Protein AF-0000000071218278 (afdb_homodimer)

Sequence (502 aa):
MFTVFRMLLILIHFSCDLFAGFYNCCMIVHRKCTEIWYRENLRTETEMLMRVANKMKKLPRHLVIIFGAKEDTVFDCIRIIGWCITLGIPYISFFDISGYLVRNENLLKYELAKRRPDLLDRISWSKPNAGFKQNGITDFKLKTRISLLCASDGKKEIVSLTKTLAEAVVTGTIKPEEINIDLLNEKLNSRGIPDPDMGLIYGRLCSTYGVLPWQTRITEFYTLPLHVSLSAKDFTCLLEKYSKSEQRFGKMFTVFRMLLILIHFSCDLFAGFYNCCMIVHRKCTEIWYRENLRTETEMLMRVANKMKKLPRHLVIIFGAKEDTVFDCIRIIGWCITLGIPYISFFDISGYLVRNENLLKYELAKRRPDLLDRISWSKPNAGFKQNGITDFKLKTRISLLCASDGKKEIVSLTKTLAEAVVTGTIKPEEINIDLLNEKLNSRGIPDPDMGLIYGRLCSTYGVLPWQTRITEFYTLPLHVSLSAKDFTCLLEKYSKSEQRFGK

Foldseek 3Di:
DVVVVVVVVVVVVVVVVVVVVVVVVVVVVVVVVVLVVVVVVLVVLLVVLVVLLVVFQDFWQEEEEELEADAPCLVLVLVVLSSCVSSVRQEYEYEYAVCRCVVCVVVSVVVSCVNPVVQVVQEAEDDPPDQPPPPPPPPPRRHRYYYYYYPCLFPVQVVVVVVVVVVCCVVPVDPPVPDDPVVCCCSSCVSVDAATAEYEYEDPDDDPSRPHVSRCPNYHYDYDYNVDRQDSVNVSVVRRVSSPDDRPPPD/DVVVVVVVVVVVVVVVVVVVVVVVVVVVVVVVVVLVVVVVVLVVLLVVLVVLLVVFQDFWQEEEEELEADAPCLVLVLVVLSSCVSSVRQEYEYEYAVCRCVVCVVVSVVVSCVNPVVQVVQEDEDDPPDQPPPVPPPPPRRHRYYYYYYPCLFPVQVVVVVVVVVVCCVVVVDPPVPDDPVVCCCSSCVSVDAATAEYEYEDPDDDPSRPHVSRCPNYHYDYDYNVDRQDSVNVSVVRRVSSPDDRPPDD

Solvent-accessible surface area (backbone atoms only — not comparable to full-atom values): 27217 Å² total; per-residue (Å²): 114,69,65,60,52,50,50,51,49,50,49,50,52,49,50,50,48,47,49,50,47,48,51,50,47,50,50,49,47,49,50,50,47,51,46,47,51,48,45,54,50,45,52,54,47,50,52,51,51,52,56,51,54,72,71,43,81,48,74,56,56,17,39,32,39,34,37,43,79,61,68,90,52,51,67,57,49,46,52,50,51,52,53,33,55,75,71,64,32,41,31,38,35,40,34,23,55,76,32,55,61,59,76,37,43,67,57,38,52,49,51,34,52,70,75,40,55,89,47,58,85,42,53,37,78,52,57,96,81,56,70,72,71,74,63,76,75,71,74,78,73,85,47,28,36,38,34,71,38,32,54,64,58,17,67,49,44,54,35,51,47,40,33,51,52,21,51,30,38,61,73,58,78,40,56,61,86,63,56,36,68,66,50,50,51,51,65,75,36,58,80,72,57,70,58,36,41,32,30,41,26,49,17,79,63,42,48,60,68,37,58,43,38,84,45,39,24,75,18,39,50,44,65,32,61,62,91,48,79,85,42,71,67,56,51,49,52,51,47,46,52,55,28,68,53,77,80,80,68,81,127,114,69,66,60,52,52,50,50,50,51,49,50,53,49,50,52,51,48,49,51,48,47,50,50,46,49,50,50,48,49,50,49,49,51,46,47,52,46,47,53,50,45,52,53,47,50,52,50,50,52,58,51,54,72,69,41,83,47,76,58,56,18,39,34,39,33,38,44,80,60,66,90,51,52,66,57,50,48,52,50,51,53,52,34,56,75,71,63,31,42,30,38,35,40,34,22,56,76,30,57,60,60,74,37,43,66,56,40,53,50,52,35,51,71,74,42,55,88,46,58,86,42,54,38,77,54,57,96,82,57,68,74,70,73,64,76,75,71,76,79,71,85,46,28,36,37,34,71,40,32,53,63,58,16,66,49,44,54,35,51,47,38,34,51,50,24,51,31,37,62,74,59,76,42,56,62,85,63,57,36,68,66,50,50,51,50,65,74,36,57,82,72,58,72,57,37,42,33,32,42,26,50,16,78,64,43,48,60,66,36,58,42,39,85,46,38,24,76,17,38,51,42,65,32,61,62,91,48,79,84,42,72,65,55,51,49,51,52,47,47,54,54,29,69,52,77,78,81,68,81,128

Radius of gyration: 31.97 Å; Cα contacts (8 Å, |Δi|>4): 698; chains: 2; bounding box: 63×161×58 Å

InterPro domains:
  IPR036424 Decaprenyl diphosphate synthase-like superfamily [G3DSA:3.40.1180.10] (131-251)
  IPR036424 Decaprenyl diphosphate synthase-like superfamily [SSF64005] (55-244)
  IPR038887 Dehydrodolichyl diphosphate synthase complex subunit Nus1 [PTHR21528] (4-251)

Organism: Bombus terrestris (NCBI:txid30195)

Nearest PDB structures (foldseek):
  7pb1-assembly1_B-2  TM=9.131E-01  e=2.011E-18  Homo sapiens
  6z1n-assembly1_B-2  TM=8.688E-01  e=7.917E-18  Homo sapiens
  7pb0-assembly1_B-2  TM=8.487E-01  e=1.081E-17  Homo sapiens
  7pax-assembly1_B-2  TM=8.395E-01  e=1.081E-17  Homo sapiens
  7pay-assembly1_B-2  TM=8.460E-01  e=3.998E-17  Homo sapiens

Structure (mmCIF, N/CA/C/O backbone):
data_AF-0000000071218278-model_v1
#
loop_
_entity.id
_entity.type
_entity.pdbx_description
1 polymer 'ditrans,polycis-polyprenyl diphosphate synthase'
#
loop_
_atom_site.group_PDB
_atom_site.id
_atom_site.type_symbol
_atom_site.label_atom_id
_atom_site.label_alt_id
_atom_site.label_comp_id
_atom_site.label_asym_id
_atom_site.label_entity_id
_atom_site.label_seq_id
_atom_site.pdbx_PDB_ins_code
_atom_site.Cartn_x
_atom_site.Cartn_y
_atom_site.Cartn_z
_atom_site.occupancy
_atom_site.B_iso_or_equiv
_atom_site.auth_seq_id
_atom_site.auth_comp_id
_atom_site.auth_asym_id
_atom_site.auth_atom_id
_atom_site.pdbx_PDB_model_num
ATOM 1 N N . MET A 1 1 ? -21.391 -82.688 4.492 1 64.56 1 MET A N 1
ATOM 2 C CA . MET A 1 1 ? -21.281 -81.5 5.332 1 64.56 1 MET A CA 1
ATOM 3 C C . MET A 1 1 ? -20.125 -80.562 4.879 1 64.56 1 MET A C 1
ATOM 5 O O . MET A 1 1 ? -20.25 -79.375 4.832 1 64.56 1 MET A O 1
ATOM 9 N N . PHE A 1 2 ? -19.125 -81.188 4.434 1 75.38 2 PHE A N 1
ATOM 10 C CA . PHE A 1 2 ? -17.938 -80.438 4 1 75.38 2 PHE A CA 1
ATOM 11 C C . PHE A 1 2 ? -18.188 -79.75 2.66 1 75.38 2 PHE A C 1
ATOM 13 O O . PHE A 1 2 ? -17.703 -78.625 2.422 1 75.38 2 PHE A O 1
ATOM 20 N N . THR A 1 3 ? -19.016 -80.25 1.832 1 76.31 3 THR A N 1
ATOM 21 C CA . THR A 1 3 ? -19.297 -79.688 0.511 1 76.31 3 THR A CA 1
ATOM 22 C C . THR A 1 3 ? -20.188 -78.5 0.622 1 76.31 3 THR A C 1
ATOM 24 O O . THR A 1 3 ? -20 -77.5 -0.107 1 76.31 3 THR A O 1
ATOM 27 N N . VAL A 1 4 ? -21.094 -78.438 1.536 1 78.06 4 VAL A N 1
ATOM 28 C CA . VAL A 1 4 ? -21.984 -77.312 1.753 1 78.06 4 VAL A CA 1
ATOM 29 C C . VAL A 1 4 ? -21.203 -76.125 2.332 1 78.06 4 VAL A C 1
ATOM 31 O O . VAL A 1 4 ? -21.406 -75 1.934 1 78.06 4 VAL A O 1
ATOM 34 N N . PHE A 1 5 ? -20.312 -76.438 3.188 1 71.12 5 PHE A N 1
ATOM 35 C CA . PHE A 1 5 ? -19.484 -75.375 3.785 1 71.12 5 PHE A CA 1
ATOM 36 C C . PHE A 1 5 ? -18.578 -74.75 2.74 1 71.12 5 PHE A C 1
ATOM 38 O O . PHE A 1 5 ? -18.359 -73.5 2.744 1 71.12 5 PHE A O 1
ATOM 45 N N . ARG A 1 6 ? -18.078 -75.562 1.886 1 69.56 6 ARG A N 1
ATOM 46 C CA . ARG A 1 6 ? -17.234 -75.062 0.813 1 69.56 6 ARG A CA 1
ATOM 47 C C . ARG A 1 6 ? -18.031 -74.188 -0.145 1 69.56 6 ARG A C 1
ATOM 49 O O . ARG A 1 6 ? -17.531 -73.188 -0.595 1 69.56 6 ARG A O 1
ATOM 56 N N . MET A 1 7 ? -19.219 -74.562 -0.384 1 76.62 7 MET A N 1
ATOM 57 C CA . MET A 1 7 ? -20.078 -73.75 -1.271 1 76.62 7 MET A CA 1
ATOM 58 C C . MET A 1 7 ? -20.453 -72.438 -0.623 1 76.62 7 MET A C 1
ATOM 60 O O . MET A 1 7 ? -20.5 -71.438 -1.294 1 76.62 7 MET A O 1
ATOM 64 N N . LEU A 1 8 ? -20.656 -72.5 0.62 1 77.56 8 LEU A N 1
ATOM 65 C CA . LEU A 1 8 ? -20.984 -71.312 1.354 1 77.56 8 LEU A CA 1
ATOM 66 C C . LEU A 1 8 ? -19.781 -70.312 1.404 1 77.56 8 LEU A C 1
ATOM 68 O O . LEU A 1 8 ? -19.938 -69.125 1.273 1 77.56 8 LEU A O 1
ATOM 72 N N . LEU A 1 9 ? -18.656 -70.875 1.522 1 73.56 9 LEU A N 1
ATOM 73 C CA . LEU A 1 9 ? -17.438 -70.062 1.547 1 73.56 9 LEU A CA 1
ATOM 74 C C . LEU A 1 9 ? -17.172 -69.438 0.188 1 73.56 9 LEU A C 1
ATOM 76 O O . LEU A 1 9 ? -16.766 -68.312 0.113 1 73.56 9 LEU A O 1
ATOM 80 N N . ILE A 1 10 ? -17.438 -70.125 -0.831 1 71.88 10 ILE A N 1
ATOM 81 C CA . ILE A 1 10 ? -17.266 -69.625 -2.184 1 71.88 10 ILE A CA 1
ATOM 82 C C . ILE A 1 10 ? -18.297 -68.5 -2.438 1 71.88 10 ILE A C 1
ATOM 84 O O . ILE A 1 10 ? -17.969 -67.5 -3.027 1 71.88 10 ILE A O 1
ATOM 88 N N . LEU A 1 11 ? -19.469 -68.688 -1.927 1 74.5 11 LEU A N 1
ATOM 89 C CA . LEU A 1 11 ? -20.516 -67.688 -2.098 1 74.5 11 LEU A CA 1
ATOM 90 C C . LEU A 1 11 ? -20.203 -66.438 -1.313 1 74.5 11 LEU A C 1
ATOM 92 O O . LEU A 1 11 ? -20.422 -65.312 -1.802 1 74.5 11 LEU A O 1
ATOM 96 N N . ILE A 1 12 ? -19.656 -66.625 -0.161 1 74.44 12 ILE A N 1
ATOM 97 C CA . ILE A 1 12 ? -19.281 -65.5 0.654 1 74.44 12 ILE A CA 1
ATOM 98 C C . ILE A 1 12 ? -18.141 -64.75 -0.024 1 74.44 12 ILE A C 1
ATOM 100 O O . ILE A 1 12 ? -18.156 -63.5 -0.093 1 74.44 12 ILE A O 1
ATOM 104 N N . HIS A 1 13 ? -17.172 -65.438 -0.527 1 67.5 13 HIS A N 1
ATOM 105 C CA . HIS A 1 13 ? -16.062 -64.812 -1.241 1 67.5 13 HIS A CA 1
ATOM 106 C C . HIS A 1 13 ? -16.547 -64.125 -2.498 1 67.5 13 HIS A C 1
ATOM 108 O O . HIS A 1 13 ? -16.094 -63 -2.816 1 67.5 13 HIS A O 1
ATOM 114 N N . PHE A 1 14 ? -17.469 -64.688 -3.143 1 70 14 PHE A N 1
ATOM 115 C CA . PHE A 1 14 ? -18.047 -64.125 -4.348 1 70 14 PHE A CA 1
ATOM 116 C C . PHE A 1 14 ? -18.844 -62.875 -4.008 1 70 14 PHE A C 1
ATOM 118 O O . PHE A 1 14 ? -18.766 -61.875 -4.719 1 70 14 PHE A O 1
ATOM 125 N N . SER A 1 15 ? -19.641 -62.875 -2.963 1 71.5 15 SER A N 1
ATOM 126 C CA . SER A 1 15 ? -20.391 -61.719 -2.506 1 71.5 15 SER A CA 1
ATOM 127 C C . SER A 1 15 ? -19.469 -60.594 -2.072 1 71.5 15 SER A C 1
ATOM 129 O O . SER A 1 15 ? -19.703 -59.438 -2.373 1 71.5 15 SER A O 1
ATOM 131 N N . CYS A 1 16 ? -18.391 -60.938 -1.429 1 67.25 16 CYS A N 1
ATOM 132 C CA . CYS A 1 16 ? -17.406 -59.969 -1.021 1 67.25 16 CYS A CA 1
ATOM 133 C C . CYS A 1 16 ? -16.734 -59.344 -2.232 1 67.25 16 CYS A C 1
ATOM 135 O O . CYS A 1 16 ? -16.484 -58.125 -2.26 1 67.25 16 CYS A O 1
ATOM 137 N N . ASP A 1 17 ? -16.422 -60.156 -3.215 1 67 17 ASP A N 1
ATOM 138 C CA . ASP A 1 17 ? -15.836 -59.656 -4.453 1 67 17 ASP A CA 1
ATOM 139 C C . ASP A 1 17 ? -16.828 -58.75 -5.203 1 67 17 ASP A C 1
ATOM 141 O O . ASP A 1 17 ? -16.422 -57.75 -5.777 1 67 17 ASP A O 1
ATOM 145 N N . LEU A 1 18 ? -18.047 -59.125 -5.207 1 69.19 18 LEU A N 1
ATOM 146 C CA . LEU A 1 18 ? -19.094 -58.312 -5.84 1 69.19 18 LEU A CA 1
ATOM 147 C C . LEU A 1 18 ? -19.281 -57 -5.109 1 69.19 18 LEU A C 1
ATOM 149 O O . LEU A 1 18 ? -19.438 -55.938 -5.746 1 69.19 18 LEU A O 1
ATOM 153 N N . PHE A 1 19 ? -19.297 -57.094 -3.793 1 64.25 19 PHE A N 1
ATOM 154 C CA . PHE A 1 19 ? -19.406 -55.875 -2.994 1 64.25 19 PHE A CA 1
ATOM 155 C C . PHE A 1 19 ? -18.219 -54.969 -3.23 1 64.25 19 PHE A C 1
ATOM 157 O O . PHE A 1 19 ? -18.359 -53.75 -3.352 1 64.25 19 PHE A O 1
ATOM 164 N N . ALA A 1 20 ? -17.016 -55.531 -3.26 1 64.31 20 ALA A N 1
ATOM 165 C CA . ALA A 1 20 ? -15.82 -54.75 -3.559 1 64.31 20 ALA A CA 1
ATOM 166 C C . ALA A 1 20 ? -15.875 -54.188 -4.969 1 64.31 20 ALA A C 1
ATOM 168 O O . ALA A 1 20 ? -15.492 -53.031 -5.191 1 64.31 20 ALA A O 1
ATOM 169 N N . GLY A 1 21 ? -16.391 -54.969 -5.879 1 63.5 21 GLY A N 1
ATOM 170 C CA . GLY A 1 21 ? -16.594 -54.469 -7.238 1 63.5 21 GLY A CA 1
ATOM 171 C C . GLY A 1 21 ? -17.594 -53.344 -7.332 1 63.5 21 GLY A C 1
ATOM 172 O O . GLY A 1 21 ? -17.359 -52.344 -8.016 1 63.5 21 GLY A O 1
ATOM 173 N N . PHE A 1 22 ? -18.672 -53.531 -6.629 1 66.19 22 PHE A N 1
ATOM 174 C CA . PHE A 1 22 ? -19.703 -52.5 -6.57 1 66.19 22 PHE A CA 1
ATOM 175 C C . PHE A 1 22 ? -19.156 -51.25 -5.91 1 66.19 22 PHE A C 1
ATOM 177 O O . PHE A 1 22 ? -19.391 -50.125 -6.395 1 66.19 22 PHE A O 1
ATOM 184 N N . TYR A 1 23 ? -18.484 -51.406 -4.848 1 62 23 TYR A N 1
ATOM 185 C CA . TYR A 1 23 ? -17.875 -50.281 -4.152 1 62 23 TYR A CA 1
ATOM 186 C C . TYR A 1 23 ? -16.891 -49.562 -5.059 1 62 23 TYR A C 1
ATOM 188 O O . TYR A 1 23 ? -16.891 -48.312 -5.121 1 62 23 TYR A O 1
ATOM 196 N N . ASN A 1 24 ? -16.078 -50.312 -5.727 1 61.12 24 ASN A N 1
ATOM 197 C CA . ASN A 1 24 ? -15.133 -49.75 -6.668 1 61.12 24 ASN A CA 1
ATOM 198 C C . ASN A 1 24 ? -15.844 -49.031 -7.812 1 61.12 24 ASN A C 1
ATOM 200 O O . ASN A 1 24 ? -15.422 -47.969 -8.242 1 61.12 24 ASN A O 1
ATOM 204 N N . CYS A 1 25 ? -16.875 -49.688 -8.273 1 63.34 25 CYS A N 1
ATOM 205 C CA . CYS A 1 25 ? -17.688 -49.062 -9.328 1 63.34 25 CYS A CA 1
ATOM 206 C C . CYS A 1 25 ? -18.328 -47.781 -8.844 1 63.34 25 CYS A C 1
ATOM 208 O O . CYS A 1 25 ? -18.328 -46.781 -9.547 1 63.34 25 CYS A O 1
ATOM 210 N N . CYS A 1 26 ? -18.891 -47.812 -7.66 1 64.38 26 CYS A N 1
ATOM 211 C CA . CYS A 1 26 ? -19.484 -46.625 -7.062 1 64.38 26 CYS A CA 1
ATOM 212 C C . CYS A 1 26 ? -18.438 -45.531 -6.875 1 64.38 26 CYS A C 1
ATOM 214 O O . CYS A 1 26 ? -18.703 -44.344 -7.102 1 64.38 26 CYS A O 1
ATOM 216 N N . MET A 1 27 ? -17.266 -45.906 -6.516 1 62.69 27 MET A N 1
ATOM 217 C CA . MET A 1 27 ? -16.172 -44.938 -6.348 1 62.69 27 MET A CA 1
ATOM 218 C C . MET A 1 27 ? -15.766 -44.344 -7.691 1 62.69 27 MET A C 1
ATOM 220 O O . MET A 1 27 ? -15.492 -43.125 -7.789 1 62.69 27 MET A O 1
ATOM 224 N N . ILE A 1 28 ? -15.734 -45.188 -8.664 1 61.34 28 ILE A N 1
ATOM 225 C CA . ILE A 1 28 ? -15.422 -44.75 -10.016 1 61.34 28 ILE A CA 1
ATOM 226 C C . ILE A 1 28 ? -16.516 -43.812 -10.516 1 61.34 28 ILE A C 1
ATOM 228 O O . ILE A 1 28 ? -16.234 -42.75 -11.086 1 61.34 28 ILE A O 1
ATOM 232 N N . VAL A 1 29 ? -17.75 -44.219 -10.32 1 60.31 29 VAL A N 1
ATOM 233 C CA . VAL A 1 29 ? -18.875 -43.406 -10.727 1 60.31 29 V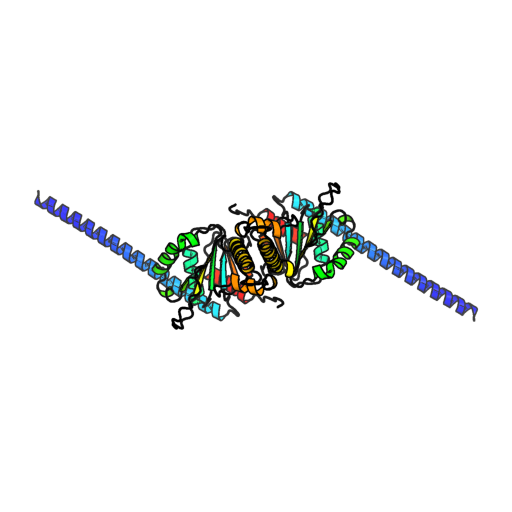AL A CA 1
ATOM 234 C C . VAL A 1 29 ? -18.859 -42.094 -9.961 1 60.31 29 VAL A C 1
ATOM 236 O O . VAL A 1 29 ? -19.062 -41.031 -10.547 1 60.31 29 VAL A O 1
ATOM 239 N N . HIS A 1 30 ? -18.625 -42.156 -8.719 1 59.94 30 HIS A N 1
ATOM 240 C CA . HIS A 1 30 ? -18.516 -40.938 -7.898 1 59.94 30 HIS A CA 1
ATOM 241 C C . HIS A 1 30 ? -17.406 -40.031 -8.406 1 59.94 30 HIS A C 1
ATOM 243 O O . HIS A 1 30 ? -17.594 -38.812 -8.492 1 59.94 30 HIS A O 1
ATOM 249 N N . ARG A 1 31 ? -16.328 -40.625 -8.68 1 55.41 31 ARG A N 1
ATOM 250 C CA . ARG A 1 31 ? -15.219 -39.844 -9.227 1 55.41 31 ARG A CA 1
ATOM 251 C C . ARG A 1 31 ? -15.586 -39.25 -10.578 1 55.41 31 ARG A C 1
ATOM 253 O O . ARG A 1 31 ? -15.305 -38.062 -10.844 1 55.41 31 ARG A O 1
ATOM 260 N N . LYS A 1 32 ? -16.172 -40.031 -11.375 1 58.31 32 LYS A N 1
ATOM 2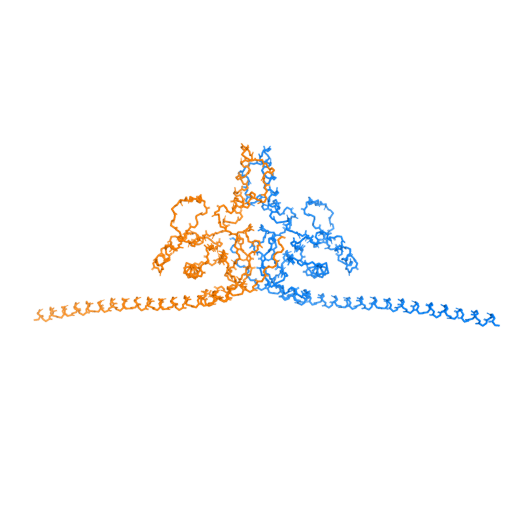61 C CA . LYS A 1 32 ? -16.594 -39.531 -12.688 1 58.31 32 LYS A CA 1
ATOM 262 C C . LYS A 1 32 ? -17.672 -38.469 -12.555 1 58.31 32 LYS A C 1
ATOM 264 O O . LYS A 1 32 ? -17.641 -37.469 -13.281 1 58.31 32 LYS A O 1
ATOM 269 N N . CYS A 1 33 ? -18.625 -38.656 -11.688 1 57.34 33 CYS A N 1
ATOM 270 C CA . CYS A 1 33 ? -19.656 -37.656 -11.438 1 57.34 33 CYS A CA 1
ATOM 271 C C . CYS A 1 33 ? -19.047 -36.344 -10.898 1 57.34 33 CYS A C 1
ATOM 273 O O . CYS A 1 33 ? -19.438 -35.25 -11.32 1 57.34 33 CYS A O 1
ATOM 275 N N . THR A 1 34 ? -18.188 -36.5 -10 1 55.72 34 THR A N 1
ATOM 276 C CA . THR A 1 34 ? -17.516 -35.344 -9.453 1 55.72 34 THR A CA 1
ATOM 277 C C . THR A 1 34 ? -16.719 -34.625 -10.539 1 55.72 34 THR A C 1
ATOM 279 O O . THR A 1 34 ? -16.672 -33.406 -10.586 1 55.72 34 THR A O 1
ATOM 282 N N . GLU A 1 35 ? -16.141 -35.438 -11.297 1 58.84 35 GLU A N 1
ATOM 283 C CA . GLU A 1 35 ? -15.391 -34.875 -12.422 1 58.84 35 GLU A CA 1
ATOM 284 C C . GLU A 1 35 ? -16.312 -34.156 -13.398 1 58.84 35 GLU A C 1
ATOM 286 O O . GLU A 1 35 ? -15.984 -33.062 -13.891 1 58.84 35 GLU A O 1
ATOM 291 N N . ILE A 1 36 ? -17.359 -34.844 -13.727 1 57 36 ILE A N 1
ATOM 292 C CA . ILE A 1 36 ? -18.328 -34.25 -14.641 1 57 36 ILE A CA 1
ATOM 293 C C . ILE A 1 36 ? -18.891 -32.938 -14.031 1 57 36 ILE A C 1
ATOM 295 O O . ILE A 1 36 ? -18.984 -31.922 -14.711 1 57 36 ILE A O 1
ATOM 299 N N . TRP A 1 37 ? -19.266 -33.031 -12.836 1 54.22 37 TRP A N 1
ATOM 300 C CA . TRP A 1 37 ? -19.766 -31.859 -12.133 1 54.22 37 TRP A CA 1
ATOM 301 C C . TRP A 1 37 ? -18.719 -30.75 -12.133 1 54.22 37 TRP A C 1
ATOM 303 O O . TRP A 1 37 ? -19.031 -29.594 -12.398 1 54.22 37 TRP A O 1
ATOM 313 N N . TYR A 1 38 ? -17.609 -31.203 -11.945 1 57.16 38 TYR A N 1
ATOM 314 C CA . TYR A 1 38 ? -16.5 -30.25 -11.938 1 57.16 38 TYR A CA 1
ATOM 315 C C . TYR A 1 38 ? -16.297 -29.625 -13.312 1 57.16 38 TYR A C 1
ATOM 317 O O . TYR A 1 38 ? -16.125 -28.422 -13.438 1 57.16 38 TYR A O 1
ATOM 325 N N . ARG A 1 39 ? -16.375 -30.531 -14.266 1 61.31 39 ARG A N 1
ATOM 326 C CA . ARG A 1 39 ? -16.188 -30.062 -15.633 1 61.31 39 ARG A CA 1
ATOM 327 C C . ARG A 1 39 ? -17.328 -29.141 -16.062 1 61.31 39 ARG A C 1
ATOM 329 O O . ARG A 1 39 ? -17.094 -28.141 -16.734 1 61.31 39 ARG A O 1
ATOM 336 N N . GLU A 1 40 ? -18.516 -29.578 -15.797 1 62.84 40 GLU A N 1
ATOM 337 C CA . GLU A 1 40 ? -19.656 -28.734 -16.141 1 62.84 40 GLU A CA 1
ATOM 338 C C . GLU A 1 40 ? -19.578 -27.375 -15.438 1 62.84 40 GLU A C 1
ATOM 340 O O . GLU A 1 40 ? -19.859 -26.344 -16.047 1 62.84 40 GLU A O 1
ATOM 345 N N . ASN A 1 41 ? -19.141 -27.406 -14.297 1 70.75 41 ASN A N 1
ATOM 346 C CA . ASN A 1 41 ? -19 -26.156 -13.539 1 70.75 41 ASN A CA 1
ATOM 347 C C . ASN A 1 41 ? -17.875 -25.297 -14.109 1 70.75 41 ASN A C 1
ATOM 349 O O . ASN A 1 41 ? -18.016 -24.078 -14.203 1 70.75 41 ASN A O 1
ATOM 353 N N . LEU A 1 42 ? -16.969 -26.047 -14.633 1 74.75 42 LEU A N 1
ATOM 354 C CA . LEU A 1 42 ? -15.867 -25.328 -15.25 1 74.75 42 LEU A CA 1
ATOM 355 C C . LEU A 1 42 ? -16.297 -24.672 -16.562 1 74.75 42 LEU A C 1
ATOM 357 O O . LEU A 1 42 ? -15.906 -23.547 -16.844 1 74.75 42 LEU A O 1
ATOM 361 N N . ARG A 1 43 ? -17.062 -25.5 -17.375 1 77.56 43 ARG A N 1
ATOM 362 C CA . ARG A 1 43 ? -17.547 -24.953 -18.641 1 77.56 43 ARG A CA 1
ATOM 363 C C . ARG A 1 43 ? -18.438 -23.75 -18.391 1 77.56 43 ARG A C 1
ATOM 365 O O . ARG A 1 43 ? -18.297 -22.719 -19.078 1 77.56 43 ARG A O 1
ATOM 372 N N . THR A 1 44 ? -19.219 -23.844 -17.484 1 78.88 44 THR A N 1
ATOM 373 C CA . THR A 1 44 ? -20.125 -22.734 -17.156 1 78.88 44 THR A CA 1
ATOM 374 C C . THR A 1 44 ? -19.328 -21.516 -16.672 1 78.88 44 THR A C 1
ATOM 376 O O . THR A 1 44 ? -19.625 -20.391 -17.047 1 78.88 44 THR A O 1
ATOM 379 N N . GLU A 1 45 ? -18.375 -21.781 -15.922 1 84.69 45 GLU A N 1
ATOM 380 C CA . GLU A 1 45 ? -17.547 -20.688 -15.422 1 84.69 45 GLU A CA 1
ATOM 381 C C . GLU A 1 45 ? -16.797 -20 -16.547 1 84.69 45 GLU A C 1
ATOM 383 O O . GLU A 1 45 ? -16.703 -18.781 -16.594 1 84.69 45 GLU A O 1
ATOM 388 N N . THR A 1 46 ? -16.312 -20.797 -17.438 1 84.75 46 THR A N 1
ATOM 389 C CA . THR A 1 46 ? -15.547 -20.266 -18.562 1 84.75 46 THR A CA 1
ATOM 390 C C . THR A 1 46 ? -16.438 -19.391 -19.438 1 84.75 46 THR A C 1
ATOM 392 O O . THR A 1 46 ? -16.031 -18.312 -19.859 1 84.75 46 THR A O 1
ATOM 395 N N . GLU A 1 47 ? -17.578 -19.891 -19.703 1 84.56 47 GLU A N 1
ATOM 396 C CA . GLU A 1 47 ? -18.516 -19.141 -20.516 1 84.56 47 GLU A CA 1
ATOM 397 C C . GLU A 1 47 ? -18.891 -17.812 -19.844 1 84.56 47 GLU A C 1
ATOM 399 O O . GLU A 1 47 ? -18.969 -16.781 -20.5 1 84.56 47 GLU A O 1
ATOM 404 N N . MET A 1 48 ? -19.125 -17.922 -18.625 1 84.62 48 MET A N 1
ATOM 405 C CA . MET A 1 48 ? -19.453 -16.734 -17.875 1 84.62 48 MET A CA 1
ATOM 406 C C . MET A 1 48 ? -18.312 -15.719 -17.922 1 84.62 48 MET A C 1
ATOM 408 O O . MET A 1 48 ? -18.531 -14.531 -18.172 1 84.62 48 MET A O 1
ATOM 412 N N . LEU A 1 49 ? -17.125 -16.172 -17.703 1 88.62 49 LEU A N 1
ATOM 413 C CA . LEU A 1 49 ? -15.945 -15.312 -17.719 1 88.62 49 LEU A CA 1
ATOM 414 C C . LEU A 1 49 ? -15.766 -14.648 -19.078 1 88.62 49 LEU A C 1
ATOM 416 O O . LEU A 1 49 ? -15.492 -13.445 -19.141 1 88.62 49 LEU A O 1
ATOM 420 N N . MET A 1 50 ? -16 -15.422 -20.094 1 86.44 50 MET A N 1
ATOM 421 C CA . MET A 1 50 ? -15.805 -14.898 -21.438 1 86.44 50 MET A CA 1
ATOM 422 C C . MET A 1 50 ? -16.875 -13.867 -21.781 1 86.44 50 MET A C 1
ATOM 424 O O . MET A 1 50 ? -16.609 -12.867 -22.453 1 86.44 50 MET A O 1
ATOM 428 N N . ARG A 1 51 ? -17.984 -14.055 -21.344 1 85.25 51 ARG A N 1
ATOM 429 C CA . ARG A 1 51 ? -19.078 -13.125 -21.578 1 85.25 51 ARG A CA 1
ATOM 430 C C . ARG A 1 51 ? -18.828 -11.789 -20.891 1 85.25 51 ARG A C 1
ATOM 432 O O . ARG A 1 51 ? -19.062 -10.727 -21.484 1 85.25 51 ARG A O 1
ATOM 439 N N . VAL A 1 52 ? -18.344 -11.906 -19.734 1 82.31 52 VAL A N 1
ATOM 440 C CA . VAL A 1 52 ? -18.125 -10.688 -18.953 1 82.31 52 VAL A CA 1
ATOM 441 C C . VAL A 1 52 ? -16.906 -9.945 -19.484 1 82.31 52 VAL A C 1
ATOM 443 O O . VAL A 1 52 ? -16.891 -8.719 -19.562 1 82.31 52 VAL A O 1
ATOM 446 N N . ALA A 1 53 ? -15.875 -10.695 -19.844 1 83.19 53 ALA A N 1
ATOM 447 C CA . ALA A 1 53 ? -14.641 -10.109 -20.375 1 83.19 53 ALA A CA 1
ATOM 448 C C . ALA A 1 53 ? -14.93 -9.25 -21.609 1 83.19 53 ALA A C 1
ATOM 450 O O . ALA A 1 53 ? -14.32 -8.195 -21.781 1 83.19 53 ALA A O 1
ATOM 451 N N . ASN A 1 54 ? -15.852 -9.648 -22.375 1 84.44 54 ASN A N 1
ATOM 452 C CA . ASN A 1 54 ? -16.188 -8.938 -23.609 1 84.44 54 ASN A CA 1
ATOM 453 C C . ASN A 1 54 ? -16.828 -7.582 -23.312 1 84.44 54 ASN A C 1
ATOM 455 O O . ASN A 1 54 ? -16.781 -6.68 -24.141 1 84.44 54 ASN A O 1
ATOM 459 N N . LYS A 1 55 ? -17.312 -7.43 -22.188 1 83.62 55 LYS A N 1
ATOM 460 C CA . LYS A 1 55 ? -17.984 -6.191 -21.812 1 83.62 55 LYS A CA 1
ATOM 461 C C . LYS A 1 55 ? -17.047 -5.25 -21.062 1 83.62 55 LYS A C 1
ATOM 463 O O . LYS A 1 55 ? -17.391 -4.094 -20.812 1 83.62 55 LYS A O 1
ATOM 468 N N . MET A 1 56 ? -15.953 -5.797 -20.812 1 86.56 56 MET A N 1
ATOM 469 C CA . MET A 1 56 ? -15.039 -5.004 -19.984 1 86.56 56 MET A CA 1
ATOM 470 C C . MET A 1 56 ? -14.141 -4.141 -20.875 1 86.56 56 MET A C 1
ATOM 472 O O . MET A 1 56 ? -13.703 -4.574 -21.938 1 86.56 56 MET A O 1
ATOM 476 N N . LYS A 1 57 ? -13.945 -2.863 -20.422 1 82.62 57 LYS A N 1
ATOM 477 C CA . LYS A 1 57 ? -13.141 -1.908 -21.172 1 82.62 57 LYS A CA 1
ATOM 478 C C . LYS A 1 57 ? -11.648 -2.215 -21.031 1 82.62 57 LYS A C 1
ATOM 480 O O . LYS A 1 57 ? -10.859 -1.936 -21.938 1 82.62 57 LYS A O 1
ATOM 485 N N . LYS A 1 58 ? -11.273 -2.748 -19.891 1 89.12 58 LYS A N 1
ATOM 486 C CA . LYS A 1 58 ? -9.867 -3.057 -19.625 1 89.12 58 LYS A CA 1
ATOM 487 C C . LYS A 1 58 ? -9.734 -4.195 -18.625 1 89.12 58 LYS A C 1
ATOM 489 O O . LYS A 1 58 ? -10.586 -4.363 -17.75 1 89.12 58 LYS A O 1
ATOM 494 N N . LEU A 1 59 ? -8.773 -4.988 -18.828 1 92.94 59 LEU A N 1
ATOM 495 C CA . LEU A 1 59 ? -8.375 -6.035 -17.891 1 92.94 59 LEU A CA 1
ATOM 496 C C . LEU A 1 59 ? -6.992 -5.75 -17.312 1 92.94 59 LEU A C 1
ATOM 498 O O . LEU A 1 59 ? -6.152 -5.145 -17.969 1 92.94 59 LEU A O 1
ATOM 502 N N . PRO A 1 60 ? -6.84 -6.16 -16.094 1 95.25 60 PRO A N 1
ATOM 503 C CA . PRO A 1 60 ? -5.492 -5.965 -15.562 1 95.25 60 PRO A CA 1
ATOM 504 C C . PRO A 1 60 ? -4.449 -6.832 -16.266 1 95.25 60 PRO A C 1
ATOM 506 O O . PRO A 1 60 ? -4.734 -7.977 -16.625 1 95.25 60 PRO A O 1
ATOM 509 N N . ARG A 1 61 ? -3.273 -6.242 -16.406 1 95.12 61 ARG A N 1
ATOM 510 C CA . ARG A 1 61 ? -2.164 -7.023 -16.938 1 95.12 61 ARG A CA 1
ATOM 511 C C . ARG A 1 61 ? -1.52 -7.875 -15.852 1 95.12 61 ARG A C 1
ATOM 513 O O . ARG A 1 61 ? -1.103 -9.008 -16.109 1 95.12 61 ARG A O 1
ATOM 520 N N . HIS A 1 62 ? -1.368 -7.406 -14.711 1 96.69 62 HIS A N 1
ATOM 521 C CA . HIS A 1 62 ? -0.779 -8.07 -13.562 1 96.69 62 HIS A CA 1
ATOM 522 C C . HIS A 1 62 ? -1.711 -8.016 -12.352 1 96.69 62 HIS A C 1
ATOM 524 O O . HIS A 1 62 ? -2.01 -6.934 -11.844 1 96.69 62 HIS A O 1
ATOM 530 N N . LEU A 1 63 ? -2.176 -9.148 -11.961 1 97.69 63 LEU A N 1
ATOM 531 C CA . LEU A 1 63 ? -3.057 -9.312 -10.812 1 97.69 63 LEU A CA 1
ATOM 532 C C . LEU A 1 63 ? -2.293 -9.875 -9.617 1 97.69 63 LEU A C 1
ATOM 534 O O . LEU A 1 63 ? -1.604 -10.891 -9.734 1 97.69 63 LEU A O 1
ATOM 538 N N . VAL A 1 64 ? -2.365 -9.172 -8.477 1 97.25 64 VAL A N 1
ATOM 539 C CA . VAL A 1 64 ? -1.746 -9.695 -7.262 1 97.25 64 VAL A CA 1
ATOM 540 C C . VAL A 1 64 ? -2.826 -10.086 -6.258 1 97.25 64 VAL A C 1
ATOM 542 O O . VAL A 1 64 ? -3.775 -9.336 -6.027 1 97.25 64 VAL A O 1
ATOM 545 N N . ILE A 1 65 ? -2.783 -11.305 -5.785 1 96.75 65 ILE A N 1
ATOM 546 C CA . ILE A 1 65 ? -3.688 -11.82 -4.762 1 96.75 65 ILE A CA 1
ATOM 547 C C . ILE A 1 65 ? -2.988 -11.82 -3.406 1 96.75 65 ILE A C 1
ATOM 549 O O . ILE A 1 65 ? -1.912 -12.406 -3.256 1 96.75 65 ILE A O 1
ATOM 553 N N . ILE A 1 66 ? -3.578 -11.188 -2.455 1 95.31 66 ILE A N 1
ATOM 554 C CA . ILE A 1 66 ? -2.992 -11.062 -1.125 1 95.31 66 ILE A CA 1
ATOM 555 C C . ILE A 1 66 ? -3.824 -11.852 -0.117 1 95.31 66 ILE A C 1
ATOM 557 O O . ILE A 1 66 ? -4.941 -11.453 0.223 1 95.31 66 ILE A O 1
ATOM 561 N N . PHE A 1 67 ? -3.262 -12.883 0.429 1 93 67 PHE A N 1
ATOM 562 C CA . PHE A 1 67 ? -3.996 -13.781 1.315 1 93 67 PHE A CA 1
ATOM 563 C C . PHE A 1 67 ? -3.807 -13.375 2.771 1 93 67 PHE A C 1
ATOM 565 O O . PHE A 1 67 ? -4.504 -13.875 3.656 1 93 67 PHE A O 1
ATOM 572 N N . GLY A 1 68 ? -2.955 -12.406 2.955 1 88.25 68 GLY A N 1
ATOM 573 C CA . GLY A 1 68 ? -2.637 -12.109 4.344 1 88.25 68 GLY A CA 1
ATOM 574 C C . GLY A 1 68 ? -2.045 -13.289 5.09 1 88.25 68 GLY A C 1
ATOM 575 O O . GLY A 1 68 ? -1.055 -13.875 4.648 1 88.25 68 GLY A O 1
ATOM 576 N N . ALA A 1 69 ? -2.699 -13.68 6.227 1 84.19 69 ALA A N 1
ATOM 577 C CA . ALA A 1 69 ? -2.199 -14.789 7.043 1 84.19 69 ALA A CA 1
ATOM 578 C C . ALA A 1 69 ? -2.961 -16.078 6.746 1 84.19 69 ALA A C 1
ATOM 580 O O . ALA A 1 69 ? -2.75 -17.094 7.406 1 84.19 69 ALA A O 1
ATOM 581 N N . LYS A 1 70 ? -3.854 -15.977 5.781 1 85.12 70 LYS A N 1
ATOM 582 C CA . LYS A 1 70 ? -4.645 -17.156 5.449 1 85.12 70 LYS A CA 1
ATOM 583 C C . LYS A 1 70 ? -3.762 -18.266 4.871 1 85.12 70 LYS A C 1
ATOM 585 O O . LYS A 1 70 ? -2.912 -18.016 4.02 1 85.12 70 LYS A O 1
ATOM 590 N N . GLU A 1 71 ? -4.016 -19.453 5.379 1 87.88 71 GLU A N 1
ATOM 591 C CA . GLU A 1 71 ? -3.326 -20.641 4.867 1 87.88 71 GLU A CA 1
ATOM 592 C C . GLU A 1 71 ? -4.289 -21.562 4.133 1 87.88 71 GLU A C 1
ATOM 594 O O . GLU A 1 71 ? -5.473 -21.25 3.994 1 87.88 71 GLU A O 1
ATOM 599 N N . ASP A 1 72 ? -3.783 -22.672 3.512 1 87.88 72 ASP A N 1
ATOM 600 C CA . ASP A 1 72 ? -4.578 -23.641 2.77 1 87.88 72 ASP A CA 1
ATOM 601 C C . ASP A 1 72 ? -5.277 -22.984 1.579 1 87.88 72 ASP A C 1
ATOM 603 O O . ASP A 1 72 ? -6.48 -23.156 1.387 1 87.88 72 ASP A O 1
ATOM 607 N N . THR A 1 73 ? -4.422 -22.188 0.896 1 92.62 73 THR A N 1
ATOM 608 C CA . THR A 1 73 ? -4.977 -21.391 -0.194 1 92.62 73 THR A CA 1
ATOM 609 C C . THR A 1 73 ? -4.68 -22.031 -1.543 1 92.62 73 THR A C 1
ATOM 611 O O . THR A 1 73 ? -4.859 -21.406 -2.592 1 92.62 73 THR A O 1
ATOM 614 N N . VAL A 1 74 ? -4.266 -23.25 -1.556 1 94.56 74 VAL A N 1
ATOM 615 C CA . VAL A 1 74 ? -3.844 -23.938 -2.77 1 94.56 74 VAL A CA 1
ATOM 616 C C . VAL A 1 74 ? -5.008 -24.016 -3.758 1 94.56 74 VAL A C 1
ATOM 618 O O . VAL A 1 74 ? -4.852 -23.672 -4.934 1 94.56 74 VAL A O 1
ATOM 621 N N . PHE A 1 75 ? -6.141 -24.359 -3.32 1 91.12 75 PHE A N 1
ATOM 622 C CA . PHE A 1 75 ? -7.285 -24.531 -4.211 1 91.12 75 PHE A CA 1
ATOM 623 C C . PHE A 1 75 ? -7.797 -23.188 -4.711 1 91.12 75 PHE A C 1
ATOM 625 O O . PHE A 1 75 ? -8.281 -23.078 -5.84 1 91.12 75 PHE A O 1
ATOM 632 N N . ASP A 1 76 ? -7.691 -22.203 -3.871 1 92.06 76 ASP A N 1
ATOM 633 C CA . ASP A 1 76 ? -8.016 -20.859 -4.336 1 92.06 76 ASP A CA 1
ATOM 634 C C . ASP A 1 76 ? -7.086 -20.438 -5.473 1 92.06 76 ASP A C 1
ATOM 636 O O . ASP A 1 76 ? -7.535 -19.875 -6.473 1 92.06 76 ASP A O 1
ATOM 640 N N . CYS A 1 77 ? -5.82 -20.719 -5.277 1 96.5 77 CYS A N 1
ATOM 641 C CA . CYS A 1 77 ? -4.84 -20.391 -6.301 1 96.5 77 CYS A CA 1
ATOM 642 C C . CYS A 1 77 ? -5.176 -21.062 -7.621 1 96.5 77 CYS A C 1
ATOM 644 O O . CYS A 1 77 ? -5.152 -20.438 -8.68 1 96.5 77 CYS A O 1
ATOM 646 N N . ILE A 1 78 ? -5.543 -22.312 -7.562 1 94.94 78 ILE A N 1
ATOM 647 C CA . ILE A 1 78 ? -5.828 -23.094 -8.766 1 94.94 78 ILE A CA 1
ATOM 648 C C . ILE A 1 78 ? -7.023 -22.484 -9.492 1 94.94 78 ILE A C 1
ATOM 650 O O . ILE A 1 78 ? -6.992 -22.312 -10.719 1 94.94 78 ILE A O 1
ATOM 654 N N . ARG A 1 79 ? -8.008 -22.141 -8.789 1 92.62 79 ARG A N 1
ATOM 655 C CA . ARG A 1 79 ? -9.195 -21.547 -9.383 1 92.62 79 ARG A CA 1
ATOM 656 C C . ARG A 1 79 ? -8.852 -20.219 -10.055 1 92.62 79 ARG A C 1
ATOM 658 O O . ARG A 1 79 ? -9.227 -19.984 -11.203 1 92.62 79 ARG A O 1
ATOM 665 N N . ILE A 1 80 ? -8.125 -19.391 -9.367 1 95.5 80 ILE A N 1
ATOM 666 C CA . ILE A 1 80 ? -7.797 -18.062 -9.852 1 95.5 80 ILE A CA 1
ATOM 667 C C . ILE A 1 80 ? -6.902 -18.156 -11.086 1 95.5 80 ILE A C 1
ATOM 669 O O . ILE A 1 80 ? -7.078 -17.422 -12.055 1 95.5 80 ILE A O 1
ATOM 673 N N . ILE A 1 81 ? -5.969 -19.094 -11.039 1 97 81 ILE A N 1
ATOM 674 C CA . ILE A 1 81 ? -5.102 -19.328 -12.188 1 97 81 ILE A CA 1
ATOM 675 C C . ILE A 1 81 ? -5.949 -19.672 -13.414 1 97 81 ILE A C 1
ATOM 677 O O . ILE A 1 81 ? -5.758 -19.109 -14.492 1 97 81 ILE A O 1
ATOM 681 N N . GLY A 1 82 ? -6.855 -20.562 -13.242 1 95.06 82 GLY A N 1
ATOM 682 C CA . GLY A 1 82 ? -7.742 -20.938 -14.328 1 95.06 82 GLY A CA 1
ATOM 683 C C . GLY A 1 82 ? -8.516 -19.75 -14.898 1 95.06 82 GLY A C 1
ATOM 684 O O . GLY A 1 82 ? -8.609 -19.594 -16.109 1 95.06 82 GLY A O 1
ATOM 685 N N . TRP A 1 83 ? -9.078 -18.953 -14.023 1 94.69 83 TRP A N 1
ATOM 686 C CA . TRP A 1 83 ? -9.844 -17.797 -14.445 1 94.69 83 TRP A CA 1
ATOM 687 C C . TRP A 1 83 ? -8.969 -16.812 -15.219 1 94.69 83 TRP A C 1
ATOM 689 O O . TRP A 1 83 ? -9.367 -16.312 -16.281 1 94.69 83 TRP A O 1
ATOM 699 N N . CYS A 1 84 ? -7.793 -16.516 -14.703 1 96.19 84 CYS A N 1
ATOM 700 C CA . CYS A 1 84 ? -6.895 -15.555 -15.32 1 96.19 84 CYS A CA 1
ATOM 701 C C . CYS A 1 84 ? -6.441 -16.031 -16.703 1 96.19 84 CYS A C 1
ATOM 703 O O . CYS A 1 84 ? -6.402 -15.242 -17.641 1 96.19 84 CYS A O 1
ATOM 705 N N . ILE A 1 85 ? -6.109 -17.266 -16.828 1 94.56 85 ILE A N 1
ATOM 706 C CA . ILE A 1 85 ? -5.68 -17.812 -18.109 1 94.56 85 ILE A CA 1
ATOM 707 C C . ILE A 1 85 ? -6.828 -17.734 -19.125 1 94.56 85 ILE A C 1
ATOM 709 O O . ILE A 1 85 ? -6.625 -17.344 -20.266 1 94.56 85 ILE A O 1
ATOM 713 N N . THR A 1 86 ? -7.992 -18.125 -18.672 1 92.38 86 THR A N 1
ATOM 714 C CA . THR A 1 86 ? -9.172 -18.047 -19.516 1 92.38 86 THR A CA 1
ATOM 715 C C . THR A 1 86 ? -9.391 -16.625 -20.031 1 92.38 86 THR A C 1
ATOM 717 O O . THR A 1 86 ? -9.766 -16.422 -21.188 1 92.38 86 THR A O 1
ATOM 720 N N . LEU A 1 87 ? -9.117 -15.648 -19.219 1 93.62 87 LEU A N 1
ATOM 721 C CA . LEU A 1 87 ? -9.375 -14.25 -19.547 1 93.62 87 LEU A CA 1
ATOM 722 C C . LEU A 1 87 ? -8.18 -13.625 -20.25 1 93.62 87 LEU A C 1
ATOM 724 O O . LEU A 1 87 ? -8.25 -12.492 -20.719 1 93.62 87 LEU A O 1
ATOM 728 N N . GLY A 1 88 ? -7.055 -14.289 -20.234 1 92.75 88 GLY A N 1
ATOM 729 C CA . GLY A 1 88 ? -5.863 -13.789 -20.906 1 92.75 88 GLY A CA 1
ATOM 730 C C . GLY A 1 88 ? -5.059 -12.82 -20.047 1 92.75 88 GLY A C 1
ATOM 731 O O . GLY A 1 88 ? -4.406 -11.922 -20.578 1 92.75 88 GLY A O 1
ATOM 732 N N . ILE A 1 89 ? -5.156 -12.875 -18.75 1 95.12 89 ILE A N 1
ATOM 733 C CA . ILE A 1 89 ? -4.328 -12.07 -17.859 1 95.12 89 ILE A CA 1
ATOM 734 C C . ILE A 1 89 ? -2.924 -12.672 -17.781 1 95.12 89 ILE A C 1
ATOM 736 O O . ILE A 1 89 ? -2.742 -13.789 -17.297 1 95.12 89 ILE A O 1
ATOM 740 N N . PRO A 1 90 ? -1.929 -11.945 -18.156 1 94.81 90 PRO A N 1
ATOM 741 C CA . PRO A 1 90 ? -0.623 -12.562 -18.406 1 94.81 90 PRO A CA 1
ATOM 742 C C . PRO A 1 90 ? 0.191 -12.758 -17.125 1 94.81 90 PRO A C 1
ATOM 744 O O . PRO A 1 90 ? 1.069 -13.617 -17.078 1 94.81 90 PRO A O 1
ATOM 747 N N . TYR A 1 91 ? -0.024 -11.977 -16.047 1 95.56 91 TYR A N 1
ATOM 748 C CA . TYR A 1 91 ? 0.804 -12.047 -14.852 1 95.56 91 TYR A CA 1
ATOM 749 C C . TYR A 1 91 ? -0.057 -12.203 -13.602 1 95.56 91 TYR A C 1
ATOM 751 O O . TYR A 1 91 ? -1.008 -11.445 -13.398 1 95.56 91 TYR A O 1
ATOM 759 N N . ILE A 1 92 ? 0.302 -13.141 -12.82 1 97.38 92 ILE A N 1
ATOM 760 C CA . ILE A 1 92 ? -0.367 -13.359 -11.539 1 97.38 92 ILE A CA 1
ATOM 761 C C . ILE A 1 92 ? 0.672 -13.508 -10.43 1 97.38 92 ILE A C 1
ATOM 763 O O . ILE A 1 92 ? 1.642 -14.258 -10.578 1 97.38 92 ILE A O 1
ATOM 767 N N . SER A 1 93 ? 0.493 -12.781 -9.367 1 96.31 93 SER A N 1
ATOM 768 C CA . SER A 1 93 ? 1.315 -12.938 -8.172 1 96.31 93 SER A CA 1
ATOM 769 C C . SER A 1 93 ? 0.462 -13.281 -6.957 1 96.31 93 SER A C 1
ATOM 771 O O . SER A 1 93 ? -0.537 -12.609 -6.684 1 96.31 93 SER A O 1
ATOM 773 N N . PHE A 1 94 ? 0.826 -14.375 -6.309 1 96.88 94 PHE A N 1
ATOM 774 C CA . PHE A 1 94 ? 0.206 -14.727 -5.039 1 96.88 94 PHE A CA 1
ATOM 775 C C . PHE A 1 94 ? 1.112 -14.359 -3.869 1 96.88 94 PHE A C 1
ATOM 777 O O . PHE A 1 94 ? 2.303 -14.688 -3.875 1 96.88 94 PHE A O 1
ATOM 784 N N . PHE A 1 95 ? 0.453 -13.719 -2.916 1 95.94 95 PHE A N 1
ATOM 785 C CA . PHE A 1 95 ? 1.226 -13.25 -1.772 1 95.94 95 PHE A CA 1
ATOM 786 C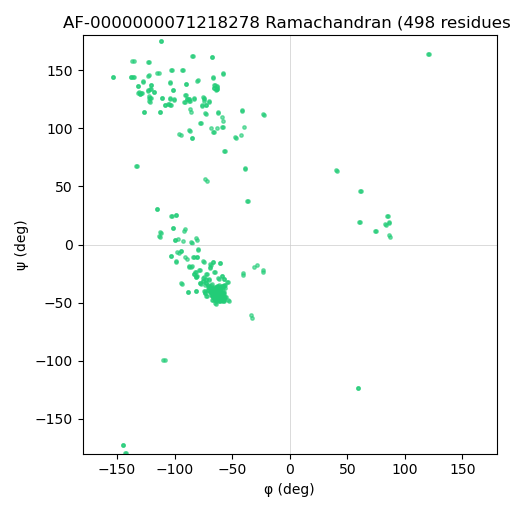 C . PHE A 1 95 ? 0.572 -13.672 -0.464 1 95.94 95 PHE A C 1
ATOM 788 O O . PHE A 1 95 ? -0.626 -13.461 -0.264 1 95.94 95 PHE A O 1
ATOM 795 N N . ASP A 1 96 ? 1.366 -14.281 0.423 1 93.69 96 ASP A N 1
ATOM 796 C CA . ASP A 1 96 ? 0.942 -14.523 1.798 1 93.69 96 ASP A CA 1
ATOM 797 C C . ASP A 1 96 ? 2.068 -14.219 2.783 1 93.69 96 ASP A C 1
ATOM 799 O O . ASP A 1 96 ? 3.242 -14.445 2.484 1 93.69 96 ASP A O 1
ATOM 803 N N . ILE A 1 97 ? 1.682 -13.703 3.895 1 90.88 97 ILE A N 1
ATOM 804 C CA . ILE A 1 97 ? 2.66 -13.203 4.855 1 90.88 97 ILE A CA 1
ATOM 805 C C . ILE A 1 97 ? 3.365 -14.383 5.527 1 90.88 97 ILE A C 1
ATOM 807 O O . ILE A 1 97 ? 4.539 -14.281 5.895 1 90.88 97 ILE A O 1
ATOM 811 N N . SER A 1 98 ? 2.715 -15.492 5.676 1 90.12 98 SER A N 1
ATOM 812 C CA . SER A 1 98 ? 3.232 -16.641 6.406 1 90.12 98 SER A CA 1
ATOM 813 C C . SER A 1 98 ? 4.238 -17.422 5.566 1 90.12 98 SER A C 1
ATOM 815 O O . SER A 1 98 ? 5.023 -18.219 6.102 1 90.12 98 SER A O 1
ATOM 817 N N . GLY A 1 99 ? 4.176 -17.281 4.27 1 93.38 99 GLY A N 1
ATOM 818 C CA . GLY A 1 99 ? 5.023 -18.047 3.375 1 93.38 99 GLY A CA 1
ATOM 819 C C . GLY A 1 99 ? 4.469 -19.438 3.074 1 93.38 99 GLY A C 1
ATOM 820 O O . GLY A 1 99 ? 5.191 -20.297 2.584 1 93.38 99 GLY A O 1
ATOM 821 N N . TYR A 1 100 ? 3.266 -19.625 3.332 1 94.88 100 TYR A N 1
ATOM 822 C CA . TYR A 1 100 ? 2.609 -20.922 3.145 1 94.88 100 TYR A CA 1
ATOM 823 C C . TYR A 1 100 ? 2.736 -21.391 1.701 1 94.88 100 TYR A C 1
ATOM 825 O O . TYR A 1 100 ? 3.121 -22.531 1.446 1 94.88 100 TYR A O 1
ATOM 833 N N . LEU A 1 101 ? 2.455 -20.547 0.764 1 95.62 101 LEU A N 1
ATOM 834 C CA . LEU A 1 101 ? 2.428 -20.938 -0.642 1 95.62 101 LEU A CA 1
ATOM 835 C C . LEU A 1 101 ? 3.832 -21.25 -1.141 1 95.62 101 LEU A C 1
ATOM 837 O O . LEU A 1 101 ? 4.02 -22.203 -1.91 1 95.62 101 LEU A O 1
ATOM 841 N N . VAL A 1 102 ? 4.781 -20.438 -0.713 1 94 102 VAL A N 1
ATOM 842 C CA . VAL A 1 102 ? 6.16 -20.688 -1.109 1 94 102 VAL A CA 1
ATOM 843 C C . VAL A 1 102 ? 6.613 -22.047 -0.569 1 94 102 VAL A C 1
ATOM 845 O O . VAL A 1 102 ? 7.246 -22.828 -1.283 1 94 102 VAL A O 1
ATOM 848 N N . ARG A 1 103 ? 6.227 -22.344 0.581 1 94.75 103 ARG A N 1
ATOM 849 C CA . ARG A 1 103 ? 6.605 -23.609 1.21 1 94.75 103 ARG A CA 1
ATOM 850 C C . ARG A 1 103 ? 5.871 -24.781 0.569 1 94.75 103 ARG A C 1
ATOM 852 O O . ARG A 1 103 ? 6.352 -25.922 0.613 1 94.75 103 ARG A O 1
ATOM 859 N N . ASN A 1 104 ?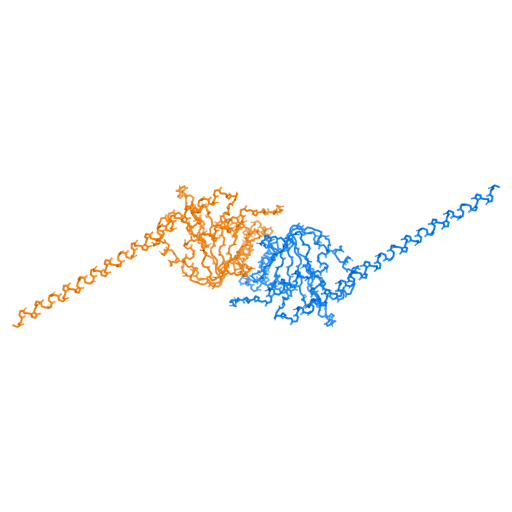 4.738 -24.516 0.001 1 96.12 104 ASN A N 1
ATOM 860 C CA . ASN A 1 104 ? 3.914 -25.578 -0.58 1 96.12 104 ASN A CA 1
ATOM 861 C C . ASN A 1 104 ? 3.787 -25.422 -2.092 1 96.12 104 ASN A C 1
ATOM 863 O O . ASN A 1 104 ? 2.738 -25.719 -2.666 1 96.12 104 ASN A O 1
ATOM 867 N N . GLU A 1 105 ? 4.801 -24.875 -2.65 1 96.12 105 GLU A N 1
ATOM 868 C CA . GLU A 1 105 ? 4.812 -24.672 -4.098 1 96.12 105 GLU A CA 1
ATOM 869 C C . GLU A 1 105 ? 4.613 -25.984 -4.84 1 96.12 105 GLU A C 1
ATOM 871 O O . GLU A 1 105 ? 3.852 -26.047 -5.809 1 96.12 105 GLU A O 1
ATOM 876 N N . ASN A 1 106 ? 5.25 -27.062 -4.41 1 95.94 106 ASN A N 1
ATOM 877 C CA . ASN A 1 106 ? 5.141 -28.375 -5.062 1 95.94 106 ASN A CA 1
ATOM 878 C C . ASN A 1 106 ? 3.729 -28.938 -4.945 1 95.94 106 ASN A C 1
ATOM 880 O O . ASN A 1 106 ? 3.223 -29.547 -5.887 1 95.94 106 ASN A O 1
ATOM 884 N N . LEU A 1 107 ? 3.215 -28.734 -3.816 1 96.12 107 LEU A N 1
ATOM 885 C CA . LEU A 1 107 ? 1.838 -29.172 -3.637 1 96.12 107 LEU A CA 1
ATOM 886 C C . LEU A 1 107 ? 0.902 -28.453 -4.598 1 96.12 107 LEU A C 1
ATOM 888 O O . LEU A 1 107 ? 0.032 -29.078 -5.211 1 96.12 107 LEU A O 1
ATOM 892 N N . LEU A 1 108 ? 1.093 -27.172 -4.699 1 96.56 108 LEU A N 1
ATOM 893 C CA . LEU A 1 108 ? 0.283 -26.375 -5.613 1 96.56 108 LEU A CA 1
ATOM 894 C C . LEU A 1 108 ? 0.431 -26.859 -7.047 1 96.56 108 LEU A C 1
ATOM 896 O O . LEU A 1 108 ? -0.565 -27.078 -7.742 1 96.56 108 LEU A O 1
ATOM 900 N N . LYS A 1 109 ? 1.649 -27.078 -7.477 1 95.69 109 LYS A N 1
ATOM 901 C CA . LYS A 1 109 ? 1.91 -27.531 -8.836 1 95.69 109 LYS A CA 1
ATOM 902 C C . LYS A 1 109 ? 1.324 -28.922 -9.07 1 95.69 109 LYS A C 1
ATOM 904 O O . LYS A 1 109 ? 0.767 -29.203 -10.133 1 95.69 109 LYS A O 1
ATOM 909 N N . TYR A 1 110 ? 1.442 -29.734 -8.062 1 96.38 110 TYR A N 1
ATOM 910 C CA . TYR A 1 110 ? 0.907 -31.094 -8.141 1 96.38 110 TYR A CA 1
ATOM 911 C C . TYR A 1 110 ? -0.611 -31.062 -8.281 1 96.38 110 TYR A C 1
ATOM 913 O O . TYR A 1 110 ? -1.166 -31.719 -9.172 1 96.38 110 TYR A O 1
ATOM 921 N N . GLU A 1 111 ? -1.236 -30.359 -7.438 1 95.5 111 GLU A N 1
ATOM 922 C CA . GLU A 1 111 ? -2.693 -30.281 -7.469 1 95.5 111 GLU A CA 1
ATOM 923 C C . GLU A 1 111 ? -3.188 -29.625 -8.758 1 95.5 111 GLU A C 1
ATOM 925 O O . GLU A 1 111 ? -4.238 -29.984 -9.289 1 95.5 111 GLU A O 1
ATOM 930 N N . LEU A 1 112 ? -2.434 -28.641 -9.164 1 95.62 112 LEU A N 1
ATOM 931 C CA . LEU A 1 112 ? -2.773 -27.984 -10.422 1 95.62 112 LEU A CA 1
ATOM 932 C C . LEU A 1 112 ? -2.709 -28.984 -11.578 1 95.62 112 LEU A C 1
ATOM 934 O O . LEU A 1 112 ? -3.617 -29.031 -12.414 1 95.62 112 LEU A O 1
ATOM 938 N N . ALA A 1 113 ? -1.676 -29.766 -11.633 1 94.62 113 ALA A N 1
ATOM 939 C CA . ALA A 1 113 ? -1.508 -30.766 -12.688 1 94.62 113 ALA A CA 1
ATOM 940 C C . ALA A 1 113 ? -2.617 -31.812 -12.633 1 94.62 113 ALA A C 1
ATOM 942 O O . ALA A 1 113 ? -3.086 -32.281 -13.672 1 94.62 113 ALA A O 1
ATOM 943 N N . LYS A 1 114 ? -3.004 -32.125 -11.492 1 93.81 114 LYS A N 1
ATOM 944 C CA . LYS A 1 114 ? -4.023 -33.156 -11.281 1 93.81 114 LYS A CA 1
ATOM 945 C C . LYS A 1 114 ? -5.406 -32.625 -11.68 1 93.81 114 LYS A C 1
ATOM 947 O O . LYS A 1 114 ? -6.164 -33.344 -12.359 1 93.81 114 LYS A O 1
ATOM 952 N N . ARG A 1 115 ? -5.707 -31.438 -11.344 1 90.38 115 ARG A N 1
ATOM 953 C CA . ARG A 1 115 ? -7.066 -30.922 -11.477 1 90.38 115 ARG A CA 1
ATOM 954 C C . ARG A 1 115 ? -7.246 -30.188 -12.797 1 90.38 115 ARG A C 1
ATOM 956 O O . ARG A 1 115 ? -8.352 -30.172 -13.352 1 90.38 115 ARG A O 1
ATOM 963 N N . ARG A 1 116 ? -6.176 -29.562 -13.211 1 92.5 116 ARG A N 1
ATOM 964 C CA . ARG A 1 116 ? -6.25 -28.766 -14.43 1 92.5 116 ARG A CA 1
ATOM 965 C C . ARG A 1 116 ? -5.062 -29.047 -15.344 1 92.5 116 ARG A C 1
ATOM 967 O O . ARG A 1 116 ? -4.297 -28.141 -15.672 1 92.5 116 ARG A O 1
ATOM 974 N N . PRO A 1 117 ? -5.004 -30.203 -15.867 1 91.81 117 PRO A N 1
ATOM 975 C CA . PRO A 1 117 ? -3.9 -30.531 -16.766 1 91.81 117 PRO A CA 1
ATOM 976 C C . PRO A 1 117 ? -3.92 -29.703 -18.047 1 91.81 117 PRO A C 1
ATOM 978 O O . PRO A 1 117 ? -2.873 -29.5 -18.672 1 91.81 117 PRO A O 1
ATOM 981 N N . ASP A 1 118 ? -5.055 -29.219 -18.406 1 90.31 118 ASP A N 1
ATOM 982 C CA . ASP A 1 118 ? -5.238 -28.438 -19.625 1 90.31 118 ASP A CA 1
ATOM 983 C C . ASP A 1 118 ? -4.504 -27.094 -19.531 1 90.31 118 ASP A C 1
ATOM 985 O O . ASP A 1 118 ? -4.234 -26.453 -20.547 1 90.31 118 ASP A O 1
ATOM 989 N N . LEU A 1 119 ? -4.094 -26.703 -18.312 1 92.62 119 LEU A N 1
ATOM 990 C CA . LEU A 1 119 ? -3.514 -25.375 -18.109 1 92.62 119 LEU A CA 1
ATOM 991 C C . LEU A 1 119 ? -1.99 -25.453 -18.094 1 92.62 119 LEU A C 1
ATOM 993 O O . LEU A 1 119 ? -1.313 -24.422 -18.203 1 92.62 119 LEU A O 1
ATOM 997 N N . LEU A 1 120 ? -1.423 -26.516 -17.969 1 92.06 120 LEU A N 1
ATOM 998 C CA . LEU A 1 120 ? -0.006 -26.672 -17.672 1 92.06 120 LEU A CA 1
ATOM 999 C C . LEU A 1 120 ? 0.862 -26.078 -18.766 1 92.06 120 LEU A C 1
ATOM 1001 O O . LEU A 1 120 ? 1.898 -25.469 -18.484 1 92.06 120 LEU A O 1
ATOM 1005 N N . ASP A 1 121 ? 0.398 -26.188 -19.969 1 91 121 ASP A N 1
ATOM 1006 C CA . ASP A 1 121 ? 1.182 -25.688 -21.094 1 91 121 ASP A CA 1
ATOM 1007 C C . ASP A 1 121 ? 1.049 -24.172 -21.234 1 91 121 ASP A C 1
ATOM 1009 O O . ASP A 1 121 ? 1.747 -23.547 -22.031 1 91 121 ASP A O 1
ATOM 1013 N N . ARG A 1 122 ? 0.247 -23.625 -20.453 1 94.19 122 ARG A N 1
ATOM 1014 C CA . ARG A 1 122 ? -0.027 -22.203 -20.562 1 94.19 122 ARG A CA 1
ATOM 1015 C C . ARG A 1 122 ? 0.524 -21.438 -19.375 1 94.19 122 ARG A C 1
ATOM 1017 O O . ARG A 1 122 ? 0.244 -20.25 -19.203 1 94.19 122 ARG A O 1
ATOM 1024 N N . ILE A 1 123 ? 1.325 -22.078 -18.531 1 94.44 123 ILE A N 1
ATOM 1025 C CA . ILE A 1 123 ? 1.798 -21.453 -17.297 1 94.44 123 ILE A CA 1
ATOM 1026 C C . ILE A 1 123 ? 3.324 -21.406 -17.297 1 94.44 123 ILE A C 1
ATOM 1028 O O . ILE A 1 123 ? 3.984 -22.344 -17.75 1 94.44 123 ILE A O 1
ATOM 1032 N N . SER A 1 124 ? 3.871 -20.328 -16.891 1 91.94 124 SER A N 1
ATOM 1033 C CA . SER A 1 124 ? 5.281 -20.172 -16.547 1 91.94 124 SER A CA 1
ATOM 1034 C C . SER A 1 124 ? 5.465 -19.719 -15.109 1 91.94 124 SER A C 1
ATOM 1036 O O . SER A 1 124 ? 4.859 -18.734 -14.68 1 91.94 124 SER A O 1
ATOM 1038 N N . TRP A 1 125 ? 6.188 -20.484 -14.359 1 89.94 125 TRP A N 1
ATOM 1039 C CA . TRP A 1 125 ? 6.426 -20.156 -12.961 1 89.94 125 TRP A CA 1
ATOM 1040 C C . TRP A 1 125 ? 7.645 -19.25 -12.812 1 89.94 125 TRP A C 1
ATOM 1042 O O . TRP A 1 125 ? 8.68 -19.484 -13.438 1 89.94 125 TRP A O 1
ATOM 1052 N N . SER A 1 126 ? 7.383 -18.141 -12.148 1 78.25 126 SER A N 1
ATOM 1053 C CA . SER A 1 126 ? 8.477 -17.203 -11.938 1 78.25 126 SER A CA 1
ATOM 1054 C C . SER A 1 126 ? 9.273 -17.547 -10.688 1 78.25 126 SER A C 1
ATOM 1056 O O . SER A 1 126 ? 8.688 -17.891 -9.656 1 78.25 126 SER A O 1
ATOM 1058 N N . LYS A 1 127 ? 10.555 -17.891 -10.836 1 61.38 127 LYS A N 1
ATOM 1059 C CA . LYS A 1 127 ? 11.406 -18.078 -9.664 1 61.38 127 LYS A CA 1
ATOM 1060 C C . LYS A 1 127 ? 12.039 -16.75 -9.234 1 61.38 127 LYS A C 1
ATOM 1062 O O . LYS A 1 127 ? 12.383 -15.922 -10.078 1 61.38 127 LYS A O 1
ATOM 1067 N N . PRO A 1 128 ? 11.828 -16.328 -7.945 1 53 128 PRO A N 1
ATOM 1068 C CA . PRO A 1 128 ? 12.422 -15.055 -7.504 1 53 128 PRO A CA 1
ATOM 1069 C C . PRO A 1 128 ? 13.766 -14.773 -8.164 1 53 128 PRO A C 1
ATOM 1071 O O . PRO A 1 128 ? 14.031 -13.633 -8.57 1 53 128 PRO A O 1
ATOM 1074 N N . ASN A 1 129 ? 14.82 -15.594 -8.008 1 44.22 129 ASN A N 1
ATOM 1075 C CA . ASN A 1 129 ? 16.219 -15.383 -8.359 1 44.22 129 ASN A CA 1
ATOM 1076 C C . ASN A 1 129 ? 16.562 -16 -9.711 1 44.22 129 ASN A C 1
ATOM 1078 O O . ASN A 1 129 ? 17.734 -16.156 -10.047 1 44.22 129 ASN A O 1
ATOM 1082 N N . ALA A 1 130 ? 15.719 -16.5 -10.398 1 43 130 ALA A N 1
ATOM 1083 C CA . ALA A 1 130 ? 16.234 -17.188 -11.57 1 43 130 ALA A CA 1
ATOM 1084 C C . ALA A 1 130 ? 16.391 -16.234 -12.75 1 43 130 ALA A C 1
ATOM 1086 O O . ALA A 1 130 ? 15.5 -15.422 -13.023 1 43 130 ALA A O 1
ATOM 1087 N N . GLY A 1 131 ? 17.578 -15.727 -13.016 1 40.88 131 GLY A N 1
ATOM 1088 C CA . GLY A 1 131 ? 17.922 -15.07 -14.266 1 40.88 131 GLY A CA 1
ATOM 1089 C C . GLY A 1 131 ? 17.031 -15.492 -15.422 1 40.88 131 GLY A C 1
ATOM 1090 O O . GLY A 1 131 ? 16.484 -16.594 -15.422 1 40.88 131 GLY A O 1
ATOM 1091 N N . PHE A 1 132 ? 16.312 -14.508 -15.781 1 41.66 132 PHE A N 1
ATOM 1092 C CA . PHE A 1 132 ? 15.484 -14.734 -16.953 1 41.66 132 PHE A CA 1
ATOM 1093 C C . PHE A 1 132 ? 16.234 -15.562 -18 1 41.66 132 PHE A C 1
ATOM 1095 O O . PHE A 1 132 ? 17.25 -15.117 -18.531 1 41.66 132 PHE A O 1
ATOM 1102 N N . LYS A 1 133 ? 16.578 -16.766 -17.781 1 38.5 133 LYS A N 1
ATOM 1103 C CA . LYS A 1 133 ? 17.031 -17.391 -19.031 1 38.5 133 LYS A CA 1
ATOM 1104 C C . LYS A 1 133 ? 15.945 -17.297 -20.109 1 38.5 133 LYS A C 1
ATOM 1106 O O . LYS A 1 133 ? 14.828 -17.781 -19.906 1 38.5 133 LYS A O 1
ATOM 1111 N N . GLN A 1 134 ? 15.922 -16.031 -20.734 1 39.28 134 GLN A N 1
ATOM 1112 C CA . GLN A 1 134 ? 15.227 -16.031 -22.016 1 39.28 134 GLN A CA 1
ATOM 1113 C C . GLN A 1 134 ? 15.469 -17.344 -22.766 1 39.28 134 GLN A C 1
ATOM 1115 O O . GLN A 1 134 ? 16.484 -17.484 -23.453 1 39.28 134 GLN A O 1
ATOM 1120 N N . ASN A 1 135 ? 15.539 -18.438 -22.172 1 35.16 135 ASN A N 1
ATOM 1121 C CA . ASN A 1 135 ? 15.695 -19.453 -23.219 1 35.16 135 ASN A CA 1
ATOM 1122 C C . ASN A 1 135 ? 14.797 -19.156 -24.406 1 35.16 135 ASN A C 1
ATOM 1124 O O . ASN A 1 135 ? 13.695 -18.641 -24.25 1 35.16 135 ASN A O 1
ATOM 1128 N N . GLY A 1 136 ? 15.422 -18.859 -25.578 1 35.38 136 GLY A N 1
ATOM 1129 C CA . GLY A 1 136 ? 15.047 -18.75 -26.984 1 35.38 136 GLY A CA 1
ATOM 1130 C C . GLY A 1 136 ? 13.812 -19.547 -27.344 1 35.38 136 GLY A C 1
ATOM 1131 O O . GLY A 1 136 ? 13.578 -19.844 -28.516 1 35.38 136 GLY A O 1
ATOM 1132 N N . ILE A 1 137 ? 13.516 -20.562 -26.5 1 36.97 137 ILE A N 1
ATOM 1133 C CA . ILE A 1 137 ? 12.547 -21.375 -27.234 1 36.97 137 ILE A CA 1
ATOM 1134 C C . ILE A 1 137 ? 11.336 -20.531 -27.594 1 36.97 137 ILE A C 1
ATOM 1136 O O . ILE A 1 137 ? 10.781 -19.828 -26.75 1 36.97 137 ILE A O 1
ATOM 1140 N N . THR A 1 138 ? 11.141 -20.188 -28.906 1 37.62 138 THR A N 1
ATOM 1141 C CA . THR A 1 138 ? 10.18 -19.672 -29.875 1 37.62 138 THR A CA 1
ATOM 1142 C C . THR A 1 138 ? 8.758 -20.094 -29.5 1 37.62 138 THR A C 1
ATOM 1144 O O . THR A 1 138 ? 7.84 -19.984 -30.312 1 37.62 138 THR A O 1
ATOM 1147 N N . ASP A 1 139 ? 8.531 -21.094 -28.688 1 42.47 139 ASP A N 1
ATOM 1148 C CA . ASP A 1 139 ? 7.113 -21.438 -28.75 1 42.47 139 ASP A CA 1
ATOM 1149 C C . ASP A 1 139 ? 6.246 -20.234 -28.375 1 42.47 139 ASP A C 1
ATOM 1151 O O . ASP A 1 139 ? 6.418 -19.656 -27.312 1 42.47 139 ASP A O 1
ATOM 1155 N N . PHE A 1 140 ? 5.633 -19.469 -29.281 1 44.69 140 PHE A N 1
ATOM 1156 C CA . PHE A 1 140 ? 4.785 -18.297 -29.484 1 44.69 140 PHE A CA 1
ATOM 1157 C C . PHE A 1 140 ? 3.682 -18.234 -28.438 1 44.69 140 PHE A C 1
ATOM 1159 O O . PHE A 1 140 ? 2.82 -17.359 -28.484 1 44.69 140 PHE A O 1
ATOM 1166 N N . LYS A 1 141 ? 3.236 -19.391 -27.828 1 56.44 141 LYS A N 1
ATOM 1167 C CA . LYS A 1 141 ? 1.994 -19.188 -27.094 1 56.44 141 LYS A CA 1
ATOM 1168 C C . LYS A 1 141 ? 2.238 -18.391 -25.812 1 56.44 141 LYS A C 1
ATOM 1170 O O . LYS A 1 141 ? 3.188 -18.656 -25.078 1 56.44 141 LYS A O 1
ATOM 1175 N N . LEU A 1 142 ? 1.757 -17.172 -25.703 1 71.62 142 LEU A N 1
ATOM 1176 C CA . LEU A 1 142 ? 1.775 -16.219 -24.609 1 71.62 142 LEU A CA 1
ATOM 1177 C C . LEU A 1 142 ? 1.382 -16.875 -23.281 1 71.62 142 LEU A C 1
ATOM 1179 O O . LEU A 1 142 ? 0.263 -17.375 -23.156 1 71.62 142 LEU A O 1
ATOM 1183 N N . LYS A 1 143 ? 2.352 -17.406 -22.438 1 88.38 143 LYS A N 1
ATOM 1184 C CA . LYS A 1 143 ? 2.111 -18.062 -21.156 1 88.38 143 LYS A CA 1
ATOM 1185 C C . LYS A 1 143 ? 1.875 -17.047 -20.047 1 88.38 143 LYS A C 1
ATOM 1187 O O . LYS A 1 143 ? 2.406 -15.945 -20.094 1 88.38 143 LYS A O 1
ATOM 1192 N N . THR A 1 144 ? 0.928 -17.469 -19.219 1 94.62 144 THR A N 1
ATOM 1193 C CA . THR A 1 144 ? 0.707 -16.688 -18.016 1 94.62 144 THR A CA 1
ATOM 1194 C C . THR A 1 144 ? 1.819 -16.938 -17 1 94.62 144 THR A C 1
ATOM 1196 O O . THR A 1 144 ? 2.146 -18.078 -16.703 1 94.62 144 THR A O 1
ATOM 1199 N N . ARG A 1 145 ? 2.453 -15.898 -16.516 1 94.62 145 ARG A N 1
ATOM 1200 C CA . ARG A 1 145 ? 3.529 -16 -15.531 1 94.62 145 ARG A CA 1
ATOM 1201 C C . ARG A 1 145 ? 2.982 -15.93 -14.109 1 94.62 145 ARG A C 1
ATOM 1203 O O . ARG A 1 145 ? 2.238 -15.008 -13.773 1 94.62 145 ARG A O 1
ATOM 1210 N N . ILE A 1 146 ? 3.377 -16.891 -13.305 1 95.94 146 ILE A N 1
ATOM 1211 C CA . ILE A 1 146 ? 2.867 -16.984 -11.945 1 95.94 146 ILE A CA 1
ATOM 1212 C C . ILE A 1 146 ? 4.016 -16.828 -10.953 1 95.94 146 ILE A C 1
ATOM 1214 O O . ILE A 1 146 ? 5.051 -17.484 -11.086 1 95.94 146 ILE A O 1
ATOM 1218 N N . SER A 1 147 ? 3.803 -15.961 -9.984 1 94.62 147 SER A N 1
ATOM 1219 C CA . SER A 1 147 ? 4.789 -15.75 -8.93 1 94.62 147 SER A CA 1
ATOM 1220 C C . SER A 1 147 ? 4.203 -16.062 -7.551 1 94.62 147 SER A C 1
ATOM 1222 O O . SER A 1 147 ? 3.057 -15.703 -7.27 1 94.62 147 SER A O 1
ATOM 1224 N N . LEU A 1 148 ? 4.965 -16.781 -6.809 1 95.69 148 LEU A N 1
ATOM 1225 C CA . LEU A 1 148 ? 4.648 -16.984 -5.402 1 95.69 148 LEU A CA 1
ATOM 1226 C C . LEU A 1 148 ? 5.543 -16.141 -4.508 1 95.69 148 LEU A C 1
ATOM 1228 O O . LEU A 1 148 ? 6.77 -16.266 -4.543 1 95.69 148 LEU A O 1
ATOM 1232 N N . LEU A 1 149 ? 4.859 -15.289 -3.766 1 93.94 149 LEU A N 1
ATOM 1233 C CA . LEU A 1 149 ? 5.582 -14.305 -2.961 1 93.94 149 LEU A CA 1
ATOM 1234 C C . LEU A 1 149 ? 5.219 -14.445 -1.486 1 93.94 149 LEU A C 1
ATOM 1236 O O . LEU A 1 149 ? 4.16 -14.977 -1.149 1 93.94 149 LEU A O 1
ATOM 1240 N N . CYS A 1 150 ? 6.148 -13.953 -0.681 1 93.25 150 CYS A N 1
ATOM 1241 C CA . CYS A 1 150 ? 5.934 -13.906 0.761 1 93.25 150 CYS A CA 1
ATOM 1242 C C . CYS A 1 150 ? 6.57 -12.664 1.372 1 93.25 150 CYS A C 1
ATOM 1244 O O . CYS A 1 150 ? 6.973 -11.75 0.651 1 93.25 150 CYS A O 1
ATOM 1246 N N . ALA A 1 151 ? 6.578 -12.594 2.684 1 88 151 ALA A N 1
ATOM 1247 C CA . ALA A 1 151 ? 7.035 -11.398 3.396 1 88 151 ALA A CA 1
ATOM 1248 C C . ALA A 1 151 ? 8.484 -11.07 3.041 1 88 151 ALA A C 1
ATOM 1250 O O . ALA A 1 151 ? 8.875 -9.906 3.041 1 88 151 ALA A O 1
ATOM 1251 N N . SER A 1 152 ? 9.242 -12.008 2.682 1 85.69 152 SER A N 1
ATOM 1252 C CA . SER A 1 152 ? 10.656 -11.805 2.363 1 85.69 152 SER A CA 1
ATOM 1253 C C . SER A 1 152 ? 10.82 -11.133 1.007 1 85.69 152 SER A C 1
ATOM 1255 O O . SER A 1 152 ? 11.906 -10.633 0.687 1 85.69 152 SER A O 1
ATOM 1257 N N . ASP A 1 153 ? 9.797 -11.117 0.22 1 83.75 153 ASP A N 1
ATOM 1258 C CA . ASP A 1 153 ? 9.867 -10.539 -1.117 1 83.75 153 ASP A CA 1
ATOM 1259 C C . ASP A 1 153 ? 9.492 -9.055 -1.094 1 83.75 153 ASP A C 1
ATOM 1261 O O . ASP A 1 153 ? 9.422 -8.414 -2.143 1 83.75 153 ASP A O 1
ATOM 1265 N N . GLY A 1 154 ? 9.414 -8.445 -0.075 1 87.94 154 GLY A N 1
ATOM 1266 C CA . GLY A 1 154 ? 9.133 -7.023 0.082 1 87.94 154 GLY A CA 1
ATOM 1267 C C . GLY A 1 154 ? 10.328 -6.227 0.562 1 87.94 154 GLY A C 1
ATOM 1268 O O . GLY A 1 154 ? 11.25 -5.961 -0.21 1 87.94 154 GLY A O 1
ATOM 1269 N N . LYS A 1 155 ? 10.375 -5.953 1.768 1 90.38 155 LYS A N 1
ATOM 1270 C CA . LYS A 1 155 ? 11.438 -5.168 2.385 1 90.38 155 LYS A CA 1
ATOM 1271 C C . LYS A 1 155 ? 12.797 -5.844 2.207 1 90.38 155 LYS A C 1
ATOM 1273 O O . LYS A 1 155 ? 13.797 -5.18 1.934 1 90.38 155 LYS A O 1
ATOM 1278 N N . LYS A 1 156 ? 12.812 -7.141 2.277 1 91.56 156 LYS A N 1
ATOM 1279 C CA . LYS A 1 156 ? 14.078 -7.863 2.201 1 91.56 156 LYS A CA 1
ATOM 1280 C C . LYS A 1 156 ? 14.695 -7.75 0.809 1 91.56 156 LYS A C 1
ATOM 1282 O O . LYS A 1 156 ? 15.914 -7.715 0.667 1 91.56 156 LYS A O 1
ATOM 1287 N N . GLU A 1 157 ? 13.859 -7.719 -0.128 1 91.19 157 GLU A N 1
ATOM 1288 C CA . GLU A 1 157 ? 14.359 -7.543 -1.487 1 91.19 157 GLU A CA 1
ATOM 1289 C C . GLU A 1 157 ? 15.047 -6.191 -1.65 1 91.19 157 GLU A C 1
ATOM 1291 O O . GLU A 1 157 ? 16.094 -6.09 -2.297 1 91.19 157 GLU A O 1
ATOM 1296 N N . ILE A 1 158 ? 14.461 -5.207 -1.133 1 93.69 158 ILE A N 1
ATOM 1297 C CA . ILE A 1 158 ? 15.031 -3.867 -1.192 1 93.69 158 ILE A CA 1
ATOM 1298 C C . ILE A 1 158 ? 16.359 -3.836 -0.438 1 93.69 158 ILE A C 1
ATOM 1300 O O . ILE A 1 158 ? 17.344 -3.26 -0.916 1 93.69 158 ILE A O 1
ATOM 1304 N N . VAL A 1 159 ? 16.375 -4.469 0.682 1 95.5 159 VAL A N 1
ATOM 1305 C CA . VAL A 1 159 ? 17.594 -4.531 1.486 1 95.5 159 VAL A CA 1
ATOM 1306 C C . VAL A 1 159 ? 18.703 -5.242 0.702 1 95.5 159 VAL A C 1
ATOM 1308 O O . VAL A 1 159 ? 19.828 -4.754 0.629 1 95.5 159 VAL A O 1
ATOM 1311 N N . SER A 1 160 ? 18.359 -6.371 0.144 1 94.31 160 SER A N 1
ATOM 1312 C CA . SER A 1 160 ? 19.312 -7.145 -0.64 1 94.31 160 SER A CA 1
ATOM 1313 C C . SER A 1 160 ? 19.859 -6.328 -1.809 1 94.31 160 SER A C 1
ATOM 1315 O O . SER A 1 160 ? 21.062 -6.348 -2.08 1 94.31 160 SER A O 1
ATOM 1317 N N . LEU A 1 161 ? 18.969 -5.645 -2.424 1 94.31 161 LEU A N 1
ATOM 1318 C CA . LEU A 1 161 ? 19.406 -4.797 -3.531 1 94.31 161 LEU A CA 1
ATOM 1319 C C . LEU A 1 161 ? 20.328 -3.693 -3.041 1 94.31 161 LEU A C 1
ATOM 1321 O O . LEU A 1 161 ? 21.344 -3.395 -3.684 1 94.31 161 LEU A O 1
ATOM 1325 N N . THR A 1 162 ? 19.969 -3.076 -1.964 1 96.06 162 THR A N 1
ATOM 1326 C CA . THR A 1 162 ? 20.797 -2.027 -1.381 1 96.06 162 THR A CA 1
ATOM 1327 C C . THR A 1 162 ? 22.203 -2.545 -1.092 1 96.06 162 THR A C 1
ATOM 1329 O O . THR A 1 162 ? 23.188 -1.882 -1.409 1 96.06 162 THR A O 1
ATOM 1332 N N . LYS A 1 163 ? 22.281 -3.713 -0.517 1 95.88 163 LYS A N 1
ATOM 1333 C CA . LYS A 1 163 ? 23.562 -4.348 -0.244 1 95.88 163 LYS A CA 1
ATOM 1334 C C . LYS A 1 163 ? 24.344 -4.574 -1.532 1 95.88 163 LYS A C 1
ATOM 1336 O O . LYS A 1 163 ? 25.531 -4.246 -1.611 1 95.88 163 LYS A O 1
ATOM 1341 N N . THR A 1 164 ? 23.688 -5.102 -2.488 1 95.06 164 THR A N 1
ATOM 1342 C CA . THR A 1 164 ? 24.312 -5.41 -3.771 1 95.06 164 THR A CA 1
ATOM 1343 C C . THR A 1 164 ? 24.828 -4.145 -4.445 1 95.06 164 THR A C 1
ATOM 1345 O O . THR A 1 164 ? 25.938 -4.129 -4.996 1 95.06 164 THR A O 1
ATOM 1348 N N . LEU A 1 165 ? 24 -3.141 -4.395 1 95.69 165 LEU A N 1
ATOM 1349 C CA . LEU A 1 165 ? 24.406 -1.882 -5.016 1 95.69 165 LEU A CA 1
ATOM 1350 C C . LEU A 1 165 ? 25.578 -1.253 -4.262 1 95.69 165 LEU A C 1
ATOM 1352 O O . LEU A 1 165 ? 26.484 -0.68 -4.875 1 95.69 165 LEU A O 1
ATOM 1356 N N . ALA A 1 166 ? 25.562 -1.354 -2.965 1 95.69 166 ALA A N 1
ATOM 1357 C CA . ALA A 1 166 ? 26.688 -0.868 -2.168 1 95.69 166 ALA A CA 1
ATOM 1358 C C . ALA A 1 166 ? 27.969 -1.597 -2.537 1 95.69 166 ALA A C 1
ATOM 1360 O O . ALA A 1 166 ? 29.016 -0.97 -2.703 1 95.69 166 ALA A O 1
ATOM 1361 N N . GLU A 1 167 ? 27.875 -2.865 -2.684 1 95.06 167 GLU A N 1
ATOM 1362 C CA . GLU A 1 167 ? 29.031 -3.672 -3.074 1 95.06 167 GLU A CA 1
ATOM 1363 C C . GLU A 1 167 ? 29.516 -3.299 -4.473 1 95.06 167 GLU A C 1
ATOM 1365 O O . GLU A 1 167 ? 30.719 -3.26 -4.727 1 95.06 167 GLU A O 1
ATOM 1370 N N . ALA A 1 168 ? 28.562 -3.053 -5.32 1 95.06 168 ALA A N 1
ATOM 1371 C CA . ALA A 1 168 ? 28.891 -2.662 -6.688 1 95.06 168 ALA A CA 1
ATOM 1372 C C . ALA A 1 168 ? 29.641 -1.327 -6.711 1 95.06 168 ALA A C 1
ATOM 1374 O O . ALA A 1 168 ? 30.516 -1.111 -7.551 1 95.06 168 ALA A O 1
ATOM 1375 N N . VAL A 1 169 ? 29.25 -0.493 -5.848 1 94.75 169 VAL A N 1
ATOM 1376 C CA . VAL A 1 169 ? 29.938 0.795 -5.758 1 94.75 169 VAL A CA 1
ATOM 1377 C C . VAL A 1 169 ? 31.359 0.598 -5.227 1 94.75 169 VAL A C 1
ATOM 1379 O O . VAL A 1 169 ? 32.312 1.22 -5.715 1 94.75 169 VAL A O 1
ATOM 1382 N N . VAL A 1 170 ? 31.547 -0.246 -4.285 1 93.38 170 VAL A N 1
ATOM 1383 C CA . VAL A 1 170 ? 32.844 -0.534 -3.688 1 93.38 170 VAL A CA 1
ATOM 1384 C C . VAL A 1 170 ? 33.781 -1.104 -4.75 1 93.38 170 VAL A C 1
ATOM 1386 O O . VAL A 1 170 ? 34.969 -0.73 -4.812 1 93.38 170 VAL A O 1
ATOM 1389 N N . THR A 1 171 ? 33.281 -1.961 -5.566 1 94.12 171 THR A N 1
ATOM 1390 C CA . THR A 1 171 ? 34.094 -2.615 -6.586 1 94.12 171 THR A CA 1
ATOM 1391 C C . THR A 1 171 ? 34.281 -1.698 -7.789 1 94.12 171 THR A C 1
ATOM 1393 O O . THR A 1 171 ? 35.062 -2.01 -8.688 1 94.12 171 THR A O 1
ATOM 1396 N N . GLY A 1 172 ? 33.531 -0.623 -7.809 1 93.19 172 GLY A N 1
ATOM 1397 C CA . GLY A 1 172 ? 33.656 0.332 -8.898 1 93.19 172 GLY A CA 1
ATOM 1398 C C . GLY A 1 172 ? 32.812 -0.008 -10.102 1 93.19 172 GLY A C 1
ATOM 1399 O O . GLY A 1 172 ? 32.938 0.605 -11.164 1 93.19 172 GLY A O 1
ATOM 1400 N N . THR A 1 173 ? 31.953 -1.006 -9.992 1 94.56 173 THR A N 1
ATOM 1401 C CA . THR A 1 173 ? 31.062 -1.406 -11.078 1 94.56 173 THR A CA 1
ATOM 1402 C C . THR A 1 173 ? 30.109 -0.277 -11.438 1 94.56 173 THR A C 1
ATOM 1404 O O . THR A 1 173 ? 29.781 -0.075 -12.609 1 94.56 173 THR A O 1
ATOM 1407 N N . ILE A 1 174 ? 29.656 0.404 -10.414 1 95.31 174 ILE A N 1
ATOM 1408 C CA . ILE A 1 174 ? 28.812 1.575 -10.625 1 95.31 174 ILE A CA 1
ATOM 1409 C C . ILE A 1 174 ? 29.266 2.711 -9.711 1 95.31 174 ILE A C 1
ATOM 1411 O O . ILE A 1 174 ? 29.922 2.475 -8.703 1 95.31 174 ILE A O 1
ATOM 1415 N N . LYS A 1 175 ? 28.922 3.908 -10.102 1 94.62 175 LYS A N 1
ATOM 1416 C CA . LYS A 1 175 ? 29.125 5.074 -9.25 1 94.62 175 LYS A CA 1
ATOM 1417 C C . LYS A 1 175 ? 27.891 5.367 -8.406 1 94.62 175 LYS A C 1
ATOM 1419 O O . LYS A 1 175 ? 26.766 5.074 -8.828 1 94.62 175 LYS A O 1
ATOM 1424 N N . PRO A 1 176 ? 28.094 5.926 -7.242 1 93.31 176 PRO A N 1
ATOM 1425 C CA . PRO A 1 176 ? 26.953 6.266 -6.398 1 93.31 176 PRO A CA 1
ATOM 1426 C C . PRO A 1 176 ? 25.922 7.133 -7.117 1 93.31 176 PRO A C 1
ATOM 1428 O O . PRO A 1 176 ? 24.719 6.988 -6.891 1 93.31 176 PRO A O 1
ATOM 1431 N N . GLU A 1 177 ? 26.328 7.984 -8.023 1 93.25 177 GLU A N 1
ATOM 1432 C CA . GLU A 1 177 ? 25.453 8.898 -8.742 1 93.25 177 GLU A CA 1
ATOM 1433 C C . GLU A 1 177 ? 24.531 8.148 -9.711 1 93.25 177 GLU A C 1
ATOM 1435 O O . GLU A 1 177 ? 23.531 8.688 -10.172 1 93.25 177 GLU A O 1
ATOM 1440 N N . GLU A 1 178 ? 24.938 6.918 -9.969 1 95.56 178 GLU A N 1
ATOM 1441 C CA . GLU A 1 178 ? 24.156 6.109 -10.898 1 95.56 178 GLU A CA 1
ATOM 1442 C C . GLU A 1 178 ? 23 5.43 -10.18 1 95.56 178 GLU A C 1
ATOM 1444 O O . GLU A 1 178 ? 22.109 4.859 -10.82 1 95.56 178 GLU A O 1
ATOM 1449 N N . ILE A 1 179 ? 23.047 5.512 -8.891 1 96.12 179 ILE A N 1
ATOM 1450 C CA . ILE A 1 179 ? 21.938 4.973 -8.117 1 96.12 179 ILE A CA 1
ATOM 1451 C C . ILE A 1 179 ? 20.75 5.941 -8.156 1 96.12 179 ILE A C 1
ATOM 1453 O O . ILE A 1 179 ? 20.812 7.023 -7.57 1 96.12 179 ILE A O 1
ATOM 1457 N N . ASN A 1 180 ? 19.797 5.559 -8.922 1 95.06 180 ASN A N 1
ATOM 1458 C CA . ASN A 1 180 ? 18.594 6.371 -9.094 1 95.06 180 ASN A CA 1
ATOM 1459 C C . ASN A 1 180 ? 17.344 5.508 -9.195 1 95.06 180 ASN A C 1
ATOM 1461 O O . ASN A 1 180 ? 17.422 4.285 -9.062 1 95.06 180 ASN A O 1
ATOM 1465 N N . ILE A 1 181 ? 16.25 6.16 -9.359 1 93.81 181 ILE A N 1
ATOM 1466 C CA . ILE A 1 181 ? 14.969 5.473 -9.375 1 93.81 181 ILE A CA 1
ATOM 1467 C C . ILE A 1 181 ? 14.93 4.469 -10.523 1 93.81 181 ILE A C 1
ATOM 1469 O O . ILE A 1 181 ? 14.438 3.35 -10.367 1 93.81 181 ILE A O 1
ATOM 1473 N N . ASP A 1 182 ? 15.453 4.832 -11.633 1 93.62 182 ASP A N 1
ATOM 1474 C CA . ASP A 1 182 ? 15.445 3.969 -12.805 1 93.62 182 ASP A CA 1
ATOM 1475 C C . ASP A 1 182 ? 16.25 2.697 -12.562 1 93.62 182 ASP A C 1
ATOM 1477 O O . ASP A 1 182 ? 15.836 1.604 -12.945 1 93.62 182 ASP A O 1
ATOM 1481 N N . LEU A 1 183 ? 17.391 2.875 -11.961 1 94.62 183 LEU A N 1
ATOM 1482 C CA . LEU A 1 183 ? 18.234 1.717 -11.656 1 94.62 183 LEU A CA 1
ATOM 1483 C C . LEU A 1 183 ? 17.516 0.771 -10.695 1 94.62 183 LEU A C 1
ATOM 1485 O O . LEU A 1 183 ? 17.5 -0.444 -10.906 1 94.62 183 LEU A O 1
ATOM 1489 N N . LEU A 1 184 ? 16.953 1.316 -9.664 1 94.38 184 LEU A N 1
ATOM 1490 C CA . LEU A 1 184 ? 16.219 0.479 -8.711 1 94.38 184 LEU A CA 1
ATOM 1491 C C . LEU A 1 184 ? 15.023 -0.187 -9.383 1 94.38 184 LEU A C 1
ATOM 1493 O O . LEU A 1 184 ? 14.734 -1.358 -9.125 1 94.38 184 LEU A O 1
ATOM 1497 N N . ASN A 1 185 ? 14.281 0.549 -10.203 1 92.12 185 ASN A N 1
ATOM 1498 C CA . ASN A 1 185 ? 13.188 -0.035 -10.969 1 92.12 185 ASN A CA 1
ATOM 1499 C C . ASN A 1 185 ? 13.648 -1.245 -11.773 1 92.12 185 ASN A C 1
ATOM 1501 O O . ASN A 1 185 ? 13 -2.295 -11.75 1 92.12 185 ASN A O 1
ATOM 1505 N N . GLU A 1 186 ? 14.703 -1.057 -12.438 1 91.06 186 GLU A N 1
ATOM 1506 C CA . GLU A 1 186 ? 15.242 -2.115 -13.281 1 91.06 186 GLU A CA 1
ATOM 1507 C C . GLU A 1 186 ? 15.617 -3.344 -12.453 1 91.06 186 GLU A C 1
ATOM 1509 O O . GLU A 1 186 ? 15.289 -4.473 -12.828 1 91.06 186 GLU A O 1
ATOM 1514 N N . LYS A 1 187 ? 16.25 -3.123 -11.352 1 91.19 187 LYS A N 1
ATOM 1515 C CA . LYS A 1 187 ? 16.781 -4.23 -10.555 1 91.19 187 LYS A CA 1
ATOM 1516 C C . LYS A 1 187 ? 15.672 -4.91 -9.758 1 91.19 187 LYS A C 1
ATOM 1518 O O . LYS A 1 187 ? 15.711 -6.121 -9.539 1 91.19 187 LYS A O 1
ATOM 1523 N N . LEU A 1 188 ? 14.688 -4.176 -9.32 1 90.06 188 LEU A N 1
ATOM 1524 C CA . LEU A 1 188 ? 13.602 -4.746 -8.531 1 90.06 188 LEU A CA 1
ATOM 1525 C C . LEU A 1 188 ? 12.562 -5.41 -9.438 1 90.06 188 LEU A C 1
ATOM 1527 O O . LEU A 1 188 ? 11.789 -6.254 -8.977 1 90.06 188 LEU A O 1
ATOM 1531 N N . ASN A 1 189 ? 12.453 -4.945 -10.641 1 80.56 189 ASN A N 1
ATOM 1532 C CA . ASN A 1 189 ? 11.555 -5.562 -11.609 1 80.56 189 ASN A CA 1
ATOM 1533 C C . ASN A 1 189 ? 12.297 -6.508 -12.5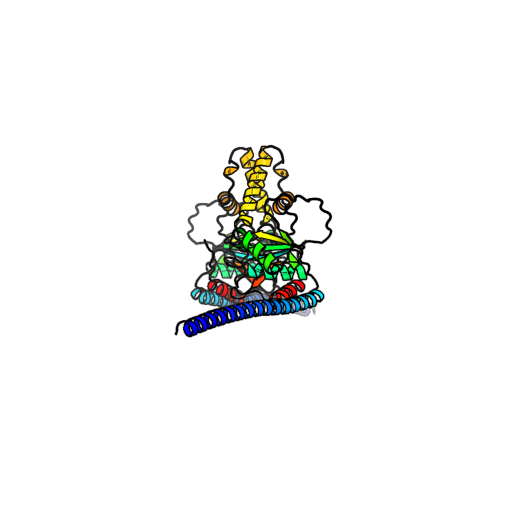47 1 80.56 189 ASN A C 1
ATOM 1535 O O . ASN A 1 189 ? 11.875 -6.715 -13.688 1 80.56 189 ASN A O 1
ATOM 1539 N N . SER A 1 190 ? 13.297 -6.992 -12.172 1 63.84 190 SER A N 1
ATOM 1540 C CA . SER A 1 190 ? 14.242 -7.73 -13.008 1 63.84 190 SER A CA 1
ATOM 1541 C C . SER A 1 190 ? 13.578 -8.953 -13.633 1 63.84 190 SER A C 1
ATOM 1543 O O . SER A 1 190 ? 14.062 -9.477 -14.641 1 63.84 190 SER A O 1
ATOM 1545 N N . ARG A 1 191 ? 12.516 -9.344 -13.164 1 63.44 191 ARG A N 1
ATOM 1546 C CA . ARG A 1 191 ? 11.906 -10.539 -13.727 1 63.44 191 ARG A CA 1
ATOM 1547 C C . ARG A 1 191 ? 11.055 -10.195 -14.945 1 63.44 191 ARG A C 1
ATOM 1549 O O . ARG A 1 191 ? 10.484 -11.078 -15.578 1 63.44 191 ARG A O 1
ATOM 1556 N N . GLY A 1 192 ? 11.078 -8.898 -15.258 1 78.19 192 GLY A N 1
ATOM 1557 C CA . GLY A 1 192 ? 10.289 -8.5 -16.406 1 78.19 192 GLY A CA 1
ATOM 1558 C C . GLY A 1 192 ? 8.797 -8.492 -16.125 1 78.19 192 GLY A C 1
ATOM 1559 O O . GLY A 1 192 ? 7.984 -8.602 -17.047 1 78.19 192 GLY A O 1
ATOM 1560 N N . ILE A 1 193 ? 8.461 -8.586 -14.984 1 86.81 193 ILE A N 1
ATOM 1561 C CA . ILE A 1 193 ? 7.051 -8.539 -14.602 1 86.81 193 ILE A CA 1
ATOM 1562 C C . ILE A 1 193 ? 6.633 -7.09 -14.336 1 86.81 193 ILE A C 1
ATOM 1564 O O . ILE A 1 193 ? 7.301 -6.371 -13.594 1 86.81 193 ILE A O 1
ATOM 1568 N N . PRO A 1 194 ? 5.594 -6.688 -15.023 1 92.12 194 PRO A N 1
ATOM 1569 C CA . PRO A 1 194 ? 5.129 -5.32 -14.789 1 92.12 194 PRO A CA 1
ATOM 1570 C C . PRO A 1 194 ? 4.543 -5.129 -13.391 1 92.12 194 PRO A C 1
ATOM 1572 O O . PRO A 1 194 ? 4.227 -6.109 -12.711 1 92.12 194 PRO A O 1
ATOM 1575 N N . ASP A 1 195 ? 4.473 -3.9 -12.984 1 93.69 195 ASP A N 1
ATOM 1576 C CA . ASP A 1 195 ? 3.828 -3.594 -11.711 1 93.69 195 ASP A CA 1
ATOM 1577 C C . ASP A 1 195 ? 2.381 -4.082 -11.695 1 93.69 195 ASP A C 1
ATOM 1579 O O . ASP A 1 195 ? 1.703 -4.062 -12.727 1 93.69 195 ASP A O 1
ATOM 1583 N N . PRO A 1 196 ? 1.917 -4.48 -10.562 1 96.12 196 PRO A N 1
ATOM 1584 C CA . PRO A 1 196 ? 0.517 -4.906 -10.484 1 96.12 196 PRO A CA 1
ATOM 1585 C C . PRO A 1 196 ? -0.462 -3.764 -10.758 1 96.12 196 PRO A C 1
ATOM 1587 O O . PRO A 1 196 ? -0.292 -2.664 -10.227 1 96.12 196 PRO A O 1
ATOM 1590 N N . ASP A 1 197 ? -1.473 -4.105 -11.539 1 95.94 197 ASP A N 1
ATOM 1591 C CA . ASP A 1 197 ? -2.549 -3.158 -11.812 1 95.94 197 ASP A CA 1
ATOM 1592 C C . ASP A 1 197 ? -3.654 -3.26 -10.766 1 95.94 197 ASP A C 1
ATOM 1594 O O . ASP A 1 197 ? -4.191 -2.244 -10.32 1 95.94 197 ASP A O 1
ATOM 1598 N N . MET A 1 198 ? -3.916 -4.453 -10.438 1 96.88 198 MET A N 1
ATOM 1599 C CA . MET A 1 198 ? -5.031 -4.758 -9.547 1 96.88 198 MET A CA 1
ATOM 1600 C C . MET A 1 198 ? -4.602 -5.715 -8.438 1 96.88 198 MET A C 1
ATOM 1602 O O . MET A 1 198 ? -3.832 -6.645 -8.68 1 96.88 198 MET A O 1
ATOM 1606 N N . GLY A 1 199 ? -5.031 -5.43 -7.238 1 97.06 199 GLY A N 1
ATOM 1607 C CA . GLY A 1 199 ? -4.797 -6.305 -6.098 1 97.06 199 GLY A CA 1
ATOM 1608 C C . GLY A 1 199 ? -6.074 -6.738 -5.406 1 97.06 199 GLY A C 1
ATOM 1609 O O . GLY A 1 199 ? -6.98 -5.926 -5.199 1 97.06 199 GLY A O 1
ATOM 1610 N N . LEU A 1 200 ? -6.191 -7.992 -5.141 1 95.75 200 LEU A N 1
ATOM 1611 C CA . LEU A 1 200 ? -7.305 -8.539 -4.375 1 95.75 200 LEU A CA 1
ATOM 1612 C C . LEU A 1 200 ? -6.848 -8.984 -2.99 1 95.75 200 LEU A C 1
ATOM 1614 O O . LEU A 1 200 ? -5.98 -9.852 -2.871 1 95.75 200 LEU A O 1
ATOM 1618 N N . ILE A 1 201 ? -7.387 -8.438 -2.016 1 93.69 201 ILE A N 1
ATOM 1619 C CA . ILE A 1 201 ? -6.984 -8.719 -0.641 1 93.69 201 ILE A CA 1
ATOM 1620 C C . ILE A 1 201 ? -8.039 -9.594 0.038 1 93.69 201 ILE A C 1
ATOM 1622 O O . ILE A 1 201 ? -9.211 -9.227 0.094 1 93.69 201 ILE A O 1
ATOM 1626 N N . TYR A 1 202 ? -7.602 -10.75 0.483 1 90.81 202 TYR A N 1
ATOM 1627 C CA . TYR A 1 202 ? -8.484 -11.594 1.28 1 90.81 202 TYR A CA 1
ATOM 1628 C C . TYR A 1 202 ? -8.672 -11.023 2.68 1 90.81 202 TYR A C 1
ATOM 1630 O O . TYR A 1 202 ? -7.695 -10.828 3.412 1 90.81 202 TYR A O 1
ATOM 1638 N N . GLY A 1 203 ? -9.867 -10.727 3.006 1 83.5 203 GLY A N 1
ATOM 1639 C CA . GLY A 1 203 ? -10.188 -10.102 4.277 1 83.5 203 GLY A CA 1
ATOM 1640 C C . GLY A 1 203 ? -10.875 -8.766 4.129 1 83.5 203 GLY A C 1
ATOM 1641 O O . GLY A 1 203 ? -10.781 -8.125 3.078 1 83.5 203 GLY A O 1
ATOM 1642 N N . ARG A 1 204 ? -11.469 -8.289 5.137 1 79.44 204 ARG A N 1
ATOM 1643 C CA . ARG A 1 204 ? -12.234 -7.055 5.082 1 79.44 204 ARG A CA 1
ATOM 1644 C C . ARG A 1 204 ? -11.336 -5.84 5.281 1 79.44 204 ARG A C 1
ATOM 1646 O O . ARG A 1 204 ? -11.727 -4.711 4.969 1 79.44 204 ARG A O 1
ATOM 1653 N N . LEU A 1 205 ? -10.195 -6.121 5.82 1 85.44 205 LEU A N 1
ATOM 1654 C CA . LEU A 1 205 ? -9.266 -5.027 6.078 1 85.44 205 LEU A CA 1
ATOM 1655 C C . LEU A 1 205 ? -8.461 -4.691 4.828 1 85.44 205 LEU A C 1
ATOM 1657 O O . LEU A 1 205 ? -7.867 -5.578 4.211 1 85.44 205 LEU A O 1
ATOM 1661 N N . CYS A 1 206 ? -8.5 -3.465 4.449 1 90.44 206 CYS A N 1
ATOM 1662 C CA . CYS A 1 206 ? -7.684 -3.027 3.322 1 90.44 206 CYS A CA 1
ATOM 1663 C C . CYS A 1 206 ? -6.27 -2.678 3.771 1 90.44 206 CYS A C 1
ATOM 1665 O O . CYS A 1 206 ? -6.016 -1.559 4.223 1 90.44 206 CYS A O 1
ATOM 1667 N N . SER A 1 207 ? -5.445 -3.605 3.715 1 93.38 207 SER A N 1
ATOM 1668 C CA . SER A 1 207 ? -4.023 -3.48 4.012 1 93.38 207 SER A CA 1
ATOM 1669 C C . SER A 1 207 ? -3.174 -4.211 2.977 1 93.38 207 SER A C 1
ATOM 1671 O O . SER A 1 207 ? -3.574 -5.262 2.467 1 93.38 207 SER A O 1
ATOM 1673 N N . THR A 1 208 ? -2.059 -3.639 2.693 1 92.69 208 THR A N 1
ATOM 1674 C CA . THR A 1 208 ? -1.211 -4.254 1.677 1 92.69 208 THR A CA 1
ATOM 1675 C C . THR A 1 208 ? -0.387 -5.391 2.275 1 92.69 208 THR A C 1
ATOM 1677 O O . THR A 1 208 ? 0.145 -6.23 1.546 1 92.69 208 THR A O 1
ATOM 1680 N N . TYR A 1 209 ? -0.158 -5.367 3.551 1 91.5 209 TYR A N 1
ATOM 1681 C CA . TYR A 1 209 ? 0.648 -6.352 4.266 1 91.5 209 TYR A CA 1
ATOM 1682 C C . TYR A 1 209 ? 2.08 -6.367 3.742 1 91.5 209 TYR A C 1
ATOM 1684 O O . TYR A 1 209 ? 2.76 -7.395 3.807 1 91.5 209 TYR A O 1
ATOM 1692 N N . GLY A 1 210 ? 2.445 -5.328 3.094 1 92.19 210 GLY A N 1
ATOM 1693 C CA . GLY A 1 210 ? 3.822 -5.184 2.65 1 92.19 210 GLY A CA 1
ATOM 1694 C C . GLY A 1 210 ? 4.086 -5.836 1.306 1 92.19 210 GLY A C 1
ATOM 1695 O O . GLY A 1 210 ? 5.234 -6.145 0.974 1 92.19 210 GLY A O 1
ATOM 1696 N N . VAL A 1 211 ? 3.025 -6.07 0.579 1 94.38 211 VAL A N 1
ATOM 1697 C CA . VAL A 1 211 ? 3.209 -6.703 -0.722 1 94.38 211 VAL A CA 1
ATOM 1698 C C . VAL A 1 211 ? 3.883 -5.727 -1.683 1 94.38 211 VAL A C 1
ATOM 1700 O O . VAL A 1 211 ? 3.391 -4.617 -1.895 1 94.38 211 VAL A O 1
ATOM 1703 N N . LEU A 1 212 ? 5.016 -6.117 -2.248 1 92.62 212 LEU A N 1
ATOM 1704 C CA . LEU A 1 212 ? 5.727 -5.41 -3.309 1 92.62 212 LEU A CA 1
ATOM 1705 C C . LEU A 1 212 ? 5.699 -3.904 -3.07 1 92.62 212 LEU A C 1
ATOM 1707 O O . LEU A 1 212 ? 5.211 -3.146 -3.91 1 92.62 212 LEU A O 1
ATOM 1711 N N . PRO A 1 213 ? 6.301 -3.475 -2.012 1 92.88 213 PRO A N 1
ATOM 1712 C CA . PRO A 1 213 ? 6.195 -2.066 -1.619 1 92.88 213 PRO A CA 1
ATOM 1713 C C . PRO A 1 213 ? 6.664 -1.112 -2.715 1 92.88 213 PRO A C 1
ATOM 1715 O O . PRO A 1 213 ? 6.164 0.009 -2.82 1 92.88 213 PRO A O 1
ATOM 1718 N N . TRP A 1 214 ? 7.57 -1.513 -3.531 1 92.69 214 TRP A N 1
ATOM 1719 C CA . TRP A 1 214 ? 8.109 -0.669 -4.59 1 92.69 214 TRP A CA 1
ATOM 1720 C C . TRP A 1 214 ? 7.191 -0.667 -5.809 1 92.69 214 TRP A C 1
ATOM 1722 O O . TRP A 1 214 ? 7.094 0.337 -6.516 1 92.69 214 TRP A O 1
ATOM 1732 N N . GLN A 1 215 ? 6.477 -1.678 -6.004 1 93.44 215 GLN A N 1
ATOM 1733 C CA . GLN A 1 215 ? 5.805 -1.897 -7.277 1 93.44 215 GLN A CA 1
ATOM 1734 C C . GLN A 1 215 ? 4.316 -1.571 -7.184 1 93.44 215 GLN A C 1
ATOM 1736 O O . GLN A 1 215 ? 3.639 -1.438 -8.203 1 93.44 215 GLN A O 1
ATOM 1741 N N . THR A 1 216 ? 3.764 -1.34 -6 1 94.12 216 THR A N 1
ATOM 1742 C CA . THR A 1 216 ? 2.312 -1.284 -5.867 1 94.12 216 THR A CA 1
ATOM 1743 C C . THR A 1 216 ? 1.835 0.161 -5.758 1 94.12 216 THR A C 1
ATOM 1745 O O . THR A 1 216 ? 0.742 0.422 -5.254 1 94.12 216 THR A O 1
ATOM 1748 N N . ARG A 1 217 ? 2.492 1.103 -6.215 1 89.88 217 ARG A N 1
ATOM 1749 C CA . ARG A 1 217 ? 2.164 2.52 -6.094 1 89.88 217 ARG A CA 1
ATOM 1750 C C . ARG A 1 217 ? 0.827 2.83 -6.758 1 89.88 217 ARG A C 1
ATOM 1752 O O . ARG A 1 217 ? 0.007 3.562 -6.203 1 89.88 217 ARG A O 1
ATOM 1759 N N . ILE A 1 218 ? 0.562 2.219 -7.883 1 90.19 218 ILE A N 1
ATOM 1760 C CA . ILE A 1 218 ? -0.631 2.596 -8.633 1 90.19 218 ILE A CA 1
ATOM 1761 C C . ILE A 1 218 ? -1.625 1.437 -8.641 1 90.19 218 ILE A C 1
ATOM 1763 O O . ILE A 1 218 ? -2.6 1.45 -9.391 1 90.19 218 ILE A O 1
ATOM 1767 N N . THR A 1 219 ? -1.298 0.453 -7.891 1 95.38 219 THR A N 1
ATOM 1768 C CA . THR A 1 219 ? -2.18 -0.707 -7.816 1 95.38 219 THR A CA 1
ATOM 1769 C C . THR A 1 219 ? -3.523 -0.326 -7.203 1 95.38 219 THR A C 1
ATOM 1771 O O . THR A 1 219 ? -3.576 0.416 -6.219 1 95.38 219 THR A O 1
ATOM 1774 N N . GLU A 1 220 ? -4.617 -0.763 -7.816 1 95.75 220 GLU A N 1
ATOM 1775 C CA . GLU A 1 220 ? -5.953 -0.624 -7.242 1 95.75 220 GLU A CA 1
ATOM 1776 C C . GLU A 1 220 ? -6.328 -1.849 -6.414 1 95.75 220 GLU A C 1
ATOM 1778 O O . GLU A 1 220 ? -6.395 -2.963 -6.938 1 95.75 220 GLU A O 1
ATOM 1783 N N . PHE A 1 221 ? -6.648 -1.605 -5.137 1 95.56 221 PHE A N 1
ATOM 1784 C CA . PHE A 1 221 ? -6.887 -2.732 -4.242 1 95.56 221 PHE A CA 1
ATOM 1785 C C . PHE A 1 221 ? -8.383 -2.914 -3.992 1 95.56 221 PHE A C 1
ATOM 1787 O O . PHE A 1 221 ? -9.109 -1.934 -3.834 1 95.56 221 PHE A O 1
ATOM 1794 N N . TYR A 1 222 ? -8.773 -4.168 -3.973 1 92.25 222 TYR A N 1
ATOM 1795 C CA . TYR A 1 222 ? -10.125 -4.578 -3.607 1 92.25 222 TYR A CA 1
ATOM 1796 C C . TYR A 1 222 ? -10.094 -5.648 -2.521 1 92.25 222 TYR A C 1
ATOM 1798 O O . TYR A 1 222 ? -9.234 -6.539 -2.543 1 92.25 222 TYR A O 1
ATOM 1806 N N . THR A 1 223 ? -11.031 -5.531 -1.595 1 89.62 223 THR A N 1
ATOM 1807 C CA . THR A 1 223 ? -11.062 -6.496 -0.501 1 89.62 223 THR A CA 1
ATOM 1808 C C . THR A 1 223 ? -12.164 -7.527 -0.715 1 89.62 223 THR A C 1
ATOM 1810 O O . THR A 1 223 ? -13.156 -7.254 -1.392 1 89.62 223 THR A O 1
ATOM 1813 N N . LEU A 1 224 ? -11.852 -8.664 -0.178 1 81.62 224 LEU A N 1
ATOM 1814 C CA . LEU A 1 224 ? -12.797 -9.781 -0.16 1 81.62 224 LEU A CA 1
ATOM 1815 C C . LEU A 1 224 ? -13.047 -10.258 1.267 1 81.62 224 LEU A C 1
ATOM 1817 O O . LEU A 1 224 ? -12.148 -10.195 2.113 1 81.62 224 LEU A O 1
ATOM 1821 N N . PRO A 1 225 ? -14.312 -10.688 1.524 1 72.12 225 PRO A N 1
ATOM 1822 C CA . PRO A 1 225 ? -14.516 -11.289 2.844 1 72.12 225 PRO A CA 1
ATOM 1823 C C . PRO A 1 225 ? -13.695 -12.562 3.041 1 72.12 225 PRO A C 1
ATOM 1825 O O . PRO A 1 225 ? -13.5 -13.336 2.098 1 72.12 225 PRO A O 1
ATOM 1828 N N . LEU A 1 226 ? -13.039 -12.742 4.199 1 62.84 226 LEU A N 1
ATOM 1829 C CA . LEU A 1 226 ? -12.102 -13.812 4.512 1 62.84 226 LEU A CA 1
ATOM 1830 C C . LEU A 1 226 ? -12.773 -15.18 4.375 1 62.84 226 LEU A C 1
ATOM 1832 O O . LEU A 1 226 ? -12.148 -16.141 3.91 1 62.84 226 LEU A O 1
ATOM 1836 N N . HIS A 1 227 ? -13.992 -15.242 4.859 1 58.44 227 HIS A N 1
ATOM 1837 C CA . HIS A 1 227 ? -14.586 -16.562 5.051 1 58.44 227 HIS A CA 1
ATOM 1838 C C . HIS A 1 227 ? -15.141 -17.109 3.742 1 58.44 227 HIS A C 1
ATOM 1840 O O . HIS A 1 227 ? -15.602 -18.25 3.689 1 58.44 227 HIS A O 1
ATOM 1846 N N . VAL A 1 228 ? -14.891 -16.344 2.777 1 59.25 228 VAL A N 1
ATOM 1847 C CA . VAL A 1 228 ? -15.547 -16.797 1.56 1 59.25 228 VAL A CA 1
ATOM 1848 C C . VAL A 1 228 ? -14.5 -17.078 0.479 1 59.25 228 VAL A C 1
ATOM 1850 O O . VAL A 1 228 ? -13.484 -16.391 0.398 1 59.25 228 VAL A O 1
ATOM 1853 N N . SER A 1 229 ? -14.602 -18.297 -0.032 1 72.69 229 SER A N 1
ATOM 1854 C CA . SER A 1 229 ? -13.836 -18.562 -1.243 1 72.69 229 SER A CA 1
ATOM 1855 C C . SER A 1 229 ? -14.305 -17.688 -2.4 1 72.69 229 SER A C 1
ATOM 1857 O O . SER A 1 229 ? -15.492 -17.422 -2.543 1 72.69 229 SER A O 1
ATOM 1859 N N . LEU A 1 230 ? -13.328 -17.172 -3.02 1 82.62 230 LEU A N 1
ATOM 1860 C CA . LEU A 1 230 ? -13.609 -16.328 -4.18 1 82.62 230 LEU A CA 1
ATOM 1861 C C . LEU A 1 230 ? -14.312 -17.141 -5.273 1 82.62 230 LEU A C 1
ATOM 1863 O O . LEU A 1 230 ? -13.812 -18.172 -5.703 1 82.62 230 LEU A O 1
ATOM 1867 N N . SER A 1 231 ? -15.539 -16.844 -5.574 1 83.38 231 SER A N 1
ATOM 1868 C CA . SER A 1 231 ? -16.266 -17.469 -6.676 1 83.38 231 SER A CA 1
ATOM 1869 C C . SER A 1 231 ? -15.969 -16.766 -7.996 1 83.38 231 SER A C 1
ATOM 1871 O O . SER A 1 231 ? -15.453 -15.648 -8.008 1 83.38 231 SER A O 1
ATOM 1873 N N . ALA A 1 232 ? -16.281 -17.484 -9.062 1 87.5 232 ALA A N 1
ATOM 1874 C CA . ALA A 1 232 ? -16.109 -16.891 -10.383 1 87.5 232 ALA A CA 1
ATOM 1875 C C . ALA A 1 232 ? -16.938 -15.625 -10.531 1 87.5 232 ALA A C 1
ATOM 1877 O O . ALA A 1 232 ? -16.5 -14.656 -11.156 1 87.5 232 ALA A O 1
ATOM 1878 N N . LYS A 1 233 ? -18.094 -15.664 -9.922 1 83.31 233 LYS A N 1
ATOM 1879 C CA . LYS A 1 233 ? -18.984 -14.508 -9.969 1 83.31 233 LYS A CA 1
ATOM 1880 C C . LYS A 1 233 ? -18.375 -13.328 -9.211 1 83.31 233 LYS A C 1
ATOM 1882 O O . LYS A 1 233 ? -18.375 -12.195 -9.711 1 83.31 233 LYS A O 1
ATOM 1887 N N . ASP A 1 234 ? -17.859 -13.609 -8.055 1 84.56 234 ASP A N 1
ATOM 1888 C CA . ASP A 1 234 ? -17.188 -12.57 -7.289 1 84.56 234 ASP A CA 1
ATOM 1889 C C . ASP A 1 234 ? -16.016 -11.984 -8.07 1 84.56 234 ASP A C 1
ATOM 1891 O O . ASP A 1 234 ? -15.852 -10.766 -8.141 1 84.56 234 ASP A O 1
ATOM 1895 N N . PHE A 1 235 ? -15.273 -12.891 -8.633 1 92 235 PHE A N 1
ATOM 1896 C CA . PHE A 1 235 ? -14.086 -12.5 -9.391 1 92 235 PHE A CA 1
ATOM 1897 C C . PHE A 1 235 ? -14.469 -11.594 -10.555 1 92 235 PHE A C 1
ATOM 1899 O O . PHE A 1 235 ? -13.859 -10.539 -10.742 1 92 235 PHE A O 1
ATOM 1906 N N . THR A 1 236 ? -15.492 -11.906 -11.258 1 88.38 236 THR A N 1
ATOM 1907 C CA . THR A 1 236 ? -15.93 -11.125 -12.414 1 88.38 236 THR A CA 1
ATOM 1908 C C . THR A 1 236 ? -16.484 -9.773 -11.977 1 88.38 236 THR A C 1
ATOM 1910 O O . THR A 1 236 ? -16.25 -8.758 -12.648 1 88.38 236 THR A O 1
ATOM 1913 N N . CYS A 1 237 ? -17.141 -9.758 -10.93 1 88 237 CYS A N 1
ATOM 1914 C CA . CYS A 1 237 ? -17.672 -8.5 -10.398 1 88 237 CYS A CA 1
ATOM 1915 C C . CYS A 1 237 ? -16.547 -7.539 -10.055 1 88 237 CYS A C 1
ATOM 1917 O O . CYS A 1 237 ? -16.625 -6.348 -10.352 1 88 237 CYS A O 1
ATOM 1919 N N . LEU A 1 238 ? -15.555 -8.062 -9.453 1 90.5 238 LEU A N 1
ATOM 1920 C CA . LEU A 1 238 ? -14.414 -7.238 -9.078 1 90.5 238 LEU A CA 1
ATOM 1921 C C . LEU A 1 238 ? -13.672 -6.742 -10.312 1 90.5 238 LEU A C 1
ATOM 1923 O O . LEU A 1 238 ? -13.227 -5.594 -10.359 1 90.5 238 LEU A O 1
ATOM 1927 N N . LEU A 1 239 ? -13.539 -7.586 -11.305 1 92.62 239 LEU A N 1
ATOM 1928 C CA . LEU A 1 239 ? -12.906 -7.18 -12.555 1 92.62 239 LEU A CA 1
ATOM 1929 C C . LEU A 1 239 ? -13.703 -6.074 -13.234 1 92.62 239 LEU A C 1
ATOM 1931 O O . LEU A 1 239 ? -13.133 -5.156 -13.82 1 92.62 239 LEU A O 1
ATOM 1935 N N . GLU A 1 240 ? -15 -6.207 -13.156 1 89.06 240 GLU A N 1
ATOM 1936 C CA . GLU A 1 240 ? -15.859 -5.176 -13.734 1 89.06 240 GLU A CA 1
ATOM 1937 C C . GLU A 1 240 ? -15.656 -3.834 -13.031 1 89.06 240 GLU A C 1
ATOM 1939 O O . GLU A 1 240 ? -15.602 -2.789 -13.688 1 89.06 240 GLU A O 1
ATOM 1944 N N . LYS A 1 241 ? -15.617 -3.934 -11.75 1 88.56 241 LYS A N 1
ATOM 1945 C CA . LYS A 1 241 ? -15.344 -2.715 -10.992 1 88.56 241 LYS A CA 1
ATOM 1946 C C . LYS A 1 241 ? -14.023 -2.082 -11.43 1 88.56 241 LYS A C 1
ATOM 1948 O O . LYS A 1 241 ? -13.945 -0.869 -11.625 1 88.56 241 LYS A O 1
ATOM 1953 N N . TYR A 1 242 ? -13.062 -2.883 -11.562 1 92.62 242 TYR A N 1
ATOM 1954 C CA . TYR A 1 242 ? -11.766 -2.4 -12.016 1 92.62 242 TYR A CA 1
ATOM 1955 C C . TYR A 1 242 ? -11.867 -1.787 -13.414 1 92.62 242 TYR A C 1
ATOM 1957 O O . TYR A 1 242 ? -11.305 -0.724 -13.672 1 92.62 242 TYR A O 1
ATOM 1965 N N . SER A 1 243 ? -12.531 -2.445 -14.234 1 91.5 243 SER A N 1
ATOM 1966 C CA . SER A 1 243 ? -12.656 -2.01 -15.625 1 91.5 243 SER A CA 1
ATOM 1967 C C . SER A 1 243 ? -13.336 -0.649 -15.719 1 91.5 243 SER A C 1
ATOM 1969 O O . SER A 1 243 ? -13.055 0.132 -16.625 1 91.5 243 SER A O 1
ATOM 1971 N N . LYS A 1 244 ? -14.18 -0.33 -14.805 1 83.94 244 LYS A N 1
ATOM 1972 C CA . LYS A 1 244 ? -14.945 0.913 -14.805 1 83.94 244 LYS A CA 1
ATOM 1973 C C . LYS A 1 244 ? -14.172 2.041 -14.133 1 83.94 244 LYS A C 1
ATOM 1975 O O . LYS A 1 244 ? -14.523 3.215 -14.273 1 83.94 244 LYS A O 1
ATOM 1980 N N . SER A 1 245 ? -13.242 1.586 -13.398 1 79.56 245 SER A N 1
ATOM 1981 C CA . SER A 1 245 ? -12.469 2.586 -12.672 1 79.56 245 SER A CA 1
ATOM 1982 C C . SER A 1 245 ? -11.516 3.334 -13.602 1 79.56 245 SER A C 1
ATOM 1984 O O . SER A 1 245 ? -10.992 2.756 -14.555 1 79.56 245 SER A O 1
ATOM 1986 N N . GLU A 1 246 ? -11.594 4.715 -13.68 1 65.38 246 GLU A N 1
ATOM 1987 C CA . GLU A 1 246 ? -10.656 5.543 -14.438 1 65.38 246 GLU A CA 1
ATOM 1988 C C . GLU A 1 246 ? -9.531 6.055 -13.547 1 65.38 246 GLU A C 1
ATOM 1990 O O . GLU A 1 246 ? -9.781 6.68 -12.516 1 65.38 246 GLU A O 1
ATOM 1995 N N . GLN A 1 247 ? -8.43 5.344 -13.531 1 58.22 247 GLN A N 1
ATOM 1996 C CA . GLN A 1 247 ? -7.312 5.879 -12.758 1 58.22 247 GLN A CA 1
ATOM 1997 C C . GLN A 1 247 ? -6.789 7.176 -13.375 1 58.22 247 GLN A C 1
ATOM 1999 O O . GLN A 1 247 ? -6.531 7.234 -14.586 1 58.22 247 GLN A O 1
ATOM 2004 N N . ARG A 1 248 ? -7.102 8.312 -13.016 1 46.44 248 ARG A N 1
ATOM 2005 C CA . ARG A 1 248 ? -6.492 9.539 -13.523 1 46.44 248 ARG A CA 1
ATOM 2006 C C . ARG A 1 248 ? -5.07 9.703 -12.992 1 46.44 248 ARG A C 1
ATOM 2008 O O . ARG A 1 248 ? -4.875 10.133 -11.859 1 46.44 248 ARG A O 1
ATOM 2015 N N . PHE A 1 249 ? -4.16 8.703 -13.164 1 47.81 249 PHE A N 1
ATOM 2016 C CA . PHE A 1 249 ? -2.809 8.883 -12.648 1 47.81 249 PHE A CA 1
ATOM 2017 C C . PHE A 1 249 ? -2.113 10.039 -13.352 1 47.81 249 PHE A C 1
ATOM 2019 O O . PHE A 1 249 ? -2.318 10.266 -14.547 1 47.81 249 PHE A O 1
ATOM 2026 N N . GLY A 1 250 ? -2.023 11.164 -12.82 1 38.28 250 GLY A N 1
ATOM 2027 C CA . GLY A 1 250 ? -1.06 12.078 -13.414 1 38.28 250 GLY A CA 1
ATOM 2028 C C . GLY A 1 250 ? 0.253 11.406 -13.773 1 38.28 250 GLY A C 1
ATOM 2029 O O . GLY A 1 250 ? 0.801 10.641 -12.984 1 38.28 250 GLY A O 1
ATOM 2030 N N . LYS A 1 251 ? 0.504 10.914 -15.031 1 33.59 251 LYS A N 1
ATOM 2031 C CA . LYS A 1 251 ? 1.863 10.625 -15.484 1 33.59 251 LYS A CA 1
ATOM 2032 C C . LYS A 1 251 ? 2.838 11.695 -15 1 33.59 251 LYS A C 1
ATOM 2034 O O . LYS A 1 251 ? 2.479 12.867 -14.898 1 33.59 251 LYS A O 1
ATOM 2039 N N . MET B 1 1 ? -28.453 80.375 -2.99 1 64.25 1 MET B N 1
ATOM 2040 C CA . MET B 1 1 ? -28.312 79.188 -3.828 1 64.25 1 MET B CA 1
ATOM 2041 C C . MET B 1 1 ? -27.047 78.438 -3.453 1 64.25 1 MET B C 1
ATOM 2043 O O . MET B 1 1 ? -27.078 77.188 -3.387 1 64.25 1 MET B O 1
ATOM 2047 N N . PHE B 1 2 ? -26.078 79.125 -3.084 1 75.5 2 PHE B N 1
ATOM 2048 C CA . PHE B 1 2 ? -24.812 78.438 -2.74 1 75.5 2 PHE B CA 1
ATOM 2049 C C . PHE B 1 2 ? -24.906 77.75 -1.383 1 75.5 2 PHE B C 1
ATOM 2051 O O . PHE B 1 2 ? -24.297 76.688 -1.179 1 75.5 2 PHE B O 1
ATOM 2058 N N . THR B 1 3 ? -25.703 78.25 -0.49 1 76.19 3 THR B N 1
ATOM 2059 C CA . THR B 1 3 ? -25.828 77.688 0.848 1 76.19 3 THR B CA 1
ATOM 2060 C C . THR B 1 3 ? -26.609 76.375 0.805 1 76.19 3 THR B C 1
ATOM 2062 O O . THR B 1 3 ? -26.281 75.375 1.51 1 76.19 3 THR B O 1
ATOM 2065 N N . VAL B 1 4 ? -27.594 76.188 -0.031 1 78.19 4 VAL B N 1
ATOM 2066 C CA . VAL B 1 4 ? -28.391 75 -0.174 1 78.19 4 VAL B CA 1
ATOM 2067 C C . VAL B 1 4 ? -27.547 73.875 -0.813 1 78.19 4 VAL B C 1
ATOM 2069 O O . VAL B 1 4 ? -27.625 72.75 -0.396 1 78.19 4 VAL B O 1
ATOM 2072 N N . PHE B 1 5 ? -26.75 74.25 -1.732 1 71.81 5 PHE B N 1
ATOM 2073 C CA . PHE B 1 5 ? -25.891 73.312 -2.391 1 71.81 5 PHE B CA 1
ATOM 2074 C C . PHE B 1 5 ? -24.859 72.75 -1.422 1 71.81 5 PHE B C 1
ATOM 2076 O O . PHE B 1 5 ? -24.547 71.562 -1.439 1 71.81 5 PHE B O 1
ATOM 2083 N N . ARG B 1 6 ? -24.375 73.625 -0.612 1 69.69 6 ARG B N 1
ATOM 2084 C CA . ARG B 1 6 ? -23.406 73.188 0.39 1 69.69 6 ARG B CA 1
ATOM 2085 C C . ARG B 1 6 ? -24.031 72.25 1.41 1 69.69 6 ARG B C 1
ATOM 2087 O O . ARG B 1 6 ? -23.422 71.312 1.826 1 69.69 6 ARG B O 1
ATOM 2094 N N . MET B 1 7 ? -25.219 72.5 1.742 1 76.06 7 MET B N 1
ATOM 2095 C CA . MET B 1 7 ? -25.922 71.688 2.697 1 76.06 7 MET B CA 1
ATOM 2096 C C . MET B 1 7 ? -26.25 70.312 2.084 1 76.06 7 MET B C 1
ATOM 2098 O O . MET B 1 7 ? -26.156 69.25 2.76 1 76.06 7 MET B O 1
ATOM 2102 N N . LEU B 1 8 ? -26.547 70.312 0.851 1 76.94 8 LEU B N 1
ATOM 2103 C CA . LEU B 1 8 ? -26.828 69.062 0.151 1 76.94 8 LEU B CA 1
ATOM 2104 C C . LEU B 1 8 ? -25.562 68.25 0.004 1 76.94 8 LEU B C 1
ATOM 2106 O O . LEU B 1 8 ? -25.594 67.062 0.155 1 76.94 8 LEU B O 1
ATOM 2110 N N . LEU B 1 9 ? -24.5 68.875 -0.202 1 73.94 9 LEU B N 1
ATOM 2111 C CA . LEU B 1 9 ? -23.219 68.188 -0.323 1 73.94 9 LEU B CA 1
ATOM 2112 C C . LEU B 1 9 ? -22.797 67.562 1.012 1 73.94 9 LEU B C 1
ATOM 2114 O O . LEU B 1 9 ? -22.281 66.5 1.054 1 73.94 9 LEU B O 1
ATOM 2118 N N . ILE B 1 10 ? -23.031 68.25 2.049 1 72.19 10 ILE B N 1
ATOM 2119 C CA . ILE B 1 10 ? -22.719 67.75 3.385 1 72.19 10 ILE B CA 1
ATOM 2120 C C . ILE B 1 10 ? -23.609 66.562 3.723 1 72.19 10 ILE B C 1
ATOM 2122 O O . ILE B 1 10 ? -23.156 65.625 4.293 1 72.19 10 ILE B O 1
ATOM 2126 N N . LEU B 1 11 ? -24.828 66.688 3.309 1 74.44 11 LEU B N 1
ATOM 2127 C CA . LEU B 1 11 ? -25.781 65.625 3.564 1 74.44 11 LEU B CA 1
ATOM 2128 C C . LEU B 1 11 ? -25.406 64.375 2.758 1 74.44 11 LEU B C 1
ATOM 2130 O O . LEU B 1 11 ? -25.5 63.25 3.264 1 74.44 11 LEU B O 1
ATOM 2134 N N . ILE B 1 12 ? -24.984 64.625 1.566 1 74.25 12 ILE B N 1
ATOM 2135 C CA . ILE B 1 12 ? -24.578 63.469 0.726 1 74.25 12 ILE B CA 1
ATOM 2136 C C . ILE B 1 12 ? -23.328 62.812 1.311 1 74.25 12 ILE B C 1
ATOM 2138 O O . ILE B 1 12 ? -23.234 61.594 1.382 1 74.25 12 ILE B O 1
ATOM 2142 N N . HIS B 1 13 ? -22.375 63.625 1.726 1 67.62 13 HIS B N 1
ATOM 2143 C CA . HIS B 1 13 ? -21.172 63.094 2.348 1 67.62 13 HIS B CA 1
ATOM 2144 C C . HIS B 1 13 ? -21.5 62.344 3.645 1 67.62 13 HIS B C 1
ATOM 2146 O O . HIS B 1 13 ? -20.922 61.312 3.928 1 67.62 13 HIS B O 1
ATOM 2152 N N . PHE B 1 14 ? -22.406 62.906 4.352 1 70.69 14 PHE B N 1
ATOM 2153 C CA . PHE B 1 14 ? -22.828 62.281 5.602 1 70.69 14 PHE B CA 1
ATOM 2154 C C . PHE B 1 14 ? -23.547 60.969 5.332 1 70.69 14 PHE B C 1
ATOM 2156 O O . PHE B 1 14 ? -23.344 59.969 6.043 1 70.69 14 PHE B O 1
ATOM 2163 N N . SER B 1 15 ? -24.422 60.906 4.367 1 71.5 15 SER B N 1
ATOM 2164 C CA . SER B 1 15 ? -25.109 59.656 3.98 1 71.5 15 SER B CA 1
ATOM 2165 C C . SER B 1 15 ? -24.125 58.625 3.471 1 71.5 15 SER B C 1
ATOM 2167 O O . SER B 1 15 ? -24.234 57.438 3.797 1 71.5 15 SER B O 1
ATOM 2169 N N . CYS B 1 16 ? -23.141 59.062 2.729 1 67.56 16 CYS B N 1
ATOM 2170 C CA . CYS B 1 16 ? -22.109 58.156 2.24 1 67.56 16 CYS B CA 1
ATOM 2171 C C . CYS B 1 16 ? -21.281 57.594 3.393 1 67.56 16 CYS B C 1
ATOM 2173 O O . CYS B 1 16 ? -20.938 56.406 3.402 1 67.56 16 CYS B O 1
ATOM 2175 N N . ASP B 1 17 ? -20.984 58.438 4.355 1 67.56 17 ASP B N 1
ATOM 2176 C CA . ASP B 1 17 ? -20.25 58 5.543 1 67.56 17 ASP B CA 1
ATOM 2177 C C . ASP B 1 17 ? -21.094 57.031 6.371 1 67.56 17 ASP B C 1
ATOM 2179 O O . ASP B 1 17 ? -20.562 56.062 6.914 1 67.56 17 ASP B O 1
ATOM 2183 N N . LEU B 1 18 ? -22.344 57.281 6.477 1 69.56 18 LEU B N 1
ATOM 2184 C CA . LEU B 1 18 ? -23.25 56.406 7.195 1 69.56 18 LEU B CA 1
ATOM 2185 C C . LEU B 1 18 ? -23.391 55.062 6.488 1 69.56 18 LEU B C 1
ATOM 2187 O O . LEU B 1 18 ? -23.406 54.031 7.137 1 69.56 18 LEU B O 1
ATOM 2191 N N . PHE B 1 19 ? -23.516 55.156 5.184 1 64.88 19 PHE B N 1
ATOM 2192 C CA . PHE B 1 19 ? -23.594 53.938 4.395 1 64.88 19 PHE B CA 1
ATOM 2193 C C . PHE B 1 19 ? -22.312 53.125 4.527 1 64.88 19 PHE B C 1
ATOM 2195 O O . PHE B 1 19 ? -22.344 51.906 4.668 1 64.88 19 PHE B O 1
ATOM 2202 N N . ALA B 1 20 ? -21.188 53.781 4.461 1 64.94 20 ALA B N 1
ATOM 2203 C CA . ALA B 1 20 ? -19.906 53.125 4.656 1 64.94 20 ALA B CA 1
ATOM 2204 C C . ALA B 1 20 ? -19.797 52.531 6.07 1 64.94 20 ALA B C 1
ATOM 2206 O O . ALA B 1 20 ? -19.297 51.438 6.258 1 64.94 20 ALA B O 1
ATOM 2207 N N . GLY B 1 21 ? -20.297 53.281 7.02 1 63.66 21 GLY B N 1
ATOM 2208 C CA . GLY B 1 21 ? -20.328 52.812 8.391 1 63.66 21 GLY B CA 1
ATOM 2209 C C . GLY B 1 21 ? -21.234 51.594 8.57 1 63.66 21 GLY B C 1
ATOM 2210 O O . GLY B 1 21 ? -20.844 50.625 9.234 1 63.66 21 GLY B O 1
ATOM 2211 N N . PHE B 1 22 ? -22.359 51.688 7.949 1 66 22 PHE B N 1
ATOM 2212 C CA . PHE B 1 22 ? -23.297 50.562 7.977 1 66 22 PHE B CA 1
ATOM 2213 C C . PHE B 1 22 ? -22.703 49.344 7.277 1 66 22 PHE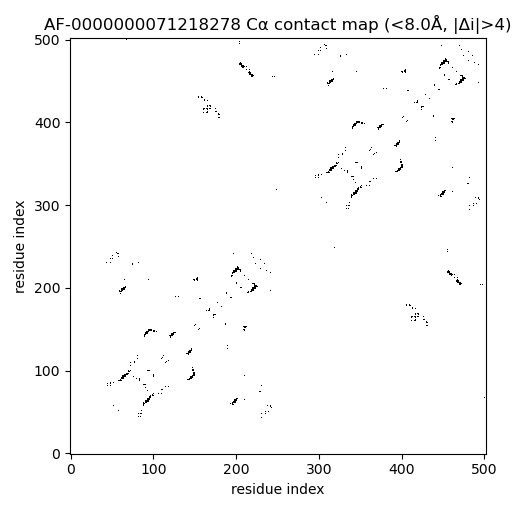 B C 1
ATOM 2215 O O . PHE B 1 22 ? -22.812 48.219 7.777 1 66 22 PHE B O 1
ATOM 2222 N N . TYR B 1 23 ? -22.141 49.594 6.168 1 61.47 23 TYR B N 1
ATOM 2223 C CA . TYR B 1 23 ? -21.5 48.5 5.426 1 61.47 23 TYR B CA 1
ATOM 2224 C C . TYR B 1 23 ? -20.375 47.875 6.246 1 61.47 23 TYR B C 1
ATOM 2226 O O . TYR B 1 23 ? -20.266 46.656 6.312 1 61.47 23 TYR B O 1
ATOM 2234 N N . ASN B 1 24 ? -19.594 48.719 6.828 1 61.19 24 ASN B N 1
ATOM 2235 C CA . ASN B 1 24 ? -18.531 48.219 7.684 1 61.19 24 ASN B CA 1
ATOM 2236 C C . ASN B 1 24 ? -19.078 47.469 8.891 1 61.19 24 ASN B C 1
ATOM 2238 O O . ASN B 1 24 ? -18.531 46.438 9.281 1 61.19 24 ASN B O 1
ATOM 2242 N N . CYS B 1 25 ? -20.125 48 9.414 1 62.81 25 CYS B N 1
ATOM 2243 C CA . CYS B 1 25 ? -20.781 47.344 10.531 1 62.81 25 CYS B CA 1
ATOM 2244 C C . CYS B 1 25 ? -21.359 46 10.109 1 62.81 25 CYS B C 1
ATOM 2246 O O . CYS B 1 25 ? -21.203 45 10.812 1 62.81 25 CYS B O 1
ATOM 2248 N N . CYS B 1 26 ? -22.016 45.969 8.984 1 63.78 26 CYS B N 1
ATOM 2249 C CA . CYS B 1 26 ? -22.547 44.719 8.438 1 63.78 26 CYS B CA 1
ATOM 2250 C C . CYS B 1 26 ? -21.438 43.719 8.164 1 63.78 26 CYS B C 1
ATOM 2252 O O . CYS B 1 26 ? -21.594 42.531 8.414 1 63.78 26 CYS B O 1
ATOM 2254 N N . MET B 1 27 ? -20.328 44.188 7.703 1 62.94 27 MET B N 1
ATOM 2255 C CA . MET B 1 27 ? -19.188 43.312 7.441 1 62.94 27 MET B CA 1
ATOM 2256 C C . MET B 1 27 ? -18.609 42.75 8.742 1 62.94 27 MET B C 1
ATOM 2258 O O . MET B 1 27 ? -18.234 41.594 8.82 1 62.94 27 MET B O 1
ATOM 2262 N N . ILE B 1 28 ? -18.578 43.625 9.703 1 61.16 28 ILE B N 1
ATOM 2263 C CA . ILE B 1 28 ? -18.109 43.219 11.023 1 61.16 28 ILE B CA 1
ATOM 2264 C C . ILE B 1 28 ? -19.078 42.188 11.617 1 61.16 28 ILE B C 1
ATOM 2266 O O . ILE B 1 28 ? -18.656 41.156 12.164 1 61.16 28 ILE B O 1
ATOM 2270 N N . VAL B 1 29 ? -20.344 42.531 11.516 1 60.53 29 VAL B N 1
ATOM 2271 C CA . VAL B 1 29 ? -21.359 41.625 12.023 1 60.53 29 VAL B CA 1
ATOM 2272 C C . VAL B 1 29 ? -21.312 40.281 11.266 1 60.53 29 VAL B C 1
ATOM 2274 O O . VAL B 1 29 ? -21.375 39.219 11.867 1 60.53 29 VAL B O 1
ATOM 2277 N N . HIS B 1 30 ? -21.203 40.344 10 1 59.47 30 HIS B N 1
ATOM 2278 C CA . HIS B 1 30 ? -21.078 39.156 9.18 1 59.47 30 HIS B CA 1
ATOM 2279 C C . HIS B 1 30 ? -19.844 38.344 9.586 1 59.47 30 HIS B C 1
ATOM 2281 O O . HIS B 1 30 ? -19.922 37.094 9.688 1 59.47 30 HIS B O 1
ATOM 2287 N N . ARG B 1 31 ? -18.797 39 9.75 1 54.69 31 ARG B N 1
ATOM 2288 C CA . ARG B 1 31 ? -17.594 38.344 10.195 1 54.69 31 ARG B CA 1
ATOM 2289 C C . ARG B 1 31 ? -17.781 37.719 11.57 1 54.69 31 ARG B C 1
ATOM 2291 O O . ARG B 1 31 ? -17.375 36.562 11.812 1 54.69 31 ARG B O 1
ATOM 2298 N N . LYS B 1 32 ? -18.344 38.438 12.445 1 58.09 32 LYS B N 1
ATOM 2299 C CA . LYS B 1 32 ? -18.625 37.938 13.789 1 58.09 32 LYS B CA 1
ATOM 2300 C C . LYS B 1 32 ? -19.609 36.781 13.758 1 58.09 32 LYS B C 1
ATOM 2302 O O . LYS B 1 32 ? -19.438 35.812 14.477 1 58.09 32 LYS B O 1
ATOM 2307 N N . CYS B 1 33 ? -20.641 36.875 12.961 1 57 33 CYS B N 1
ATOM 2308 C CA . CYS B 1 33 ? -21.609 35.781 12.805 1 57 33 CYS B CA 1
ATOM 2309 C C . CYS B 1 33 ? -20.953 34.562 12.211 1 57 33 CYS B C 1
ATOM 2311 O O . CYS B 1 33 ? -21.203 33.438 12.656 1 57 33 CYS B O 1
ATOM 2313 N N . THR B 1 34 ? -20.188 34.75 11.234 1 55.56 34 THR B N 1
ATOM 2314 C CA . THR B 1 34 ? -19.484 33.625 10.633 1 55.56 34 THR B CA 1
ATOM 2315 C C . THR B 1 34 ? -18.516 33 11.633 1 55.56 34 THR B C 1
ATOM 2317 O O . THR B 1 34 ? -18.375 31.781 11.672 1 55.56 34 THR B O 1
ATOM 2320 N N . GLU B 1 35 ? -17.953 33.875 12.336 1 58.59 35 GLU B N 1
ATOM 2321 C CA . GLU B 1 35 ? -17.062 33.375 13.383 1 58.59 35 GLU B CA 1
ATOM 2322 C C . GLU B 1 35 ? -17.828 32.594 14.445 1 58.59 35 GLU B C 1
ATOM 2324 O O . GLU B 1 35 ? -17.375 31.547 14.906 1 58.59 35 GLU B O 1
ATOM 2329 N N . ILE B 1 36 ? -18.891 33.188 14.867 1 57.16 36 ILE B N 1
ATOM 2330 C CA . ILE B 1 36 ? -19.719 32.531 15.867 1 57.16 36 ILE B CA 1
ATOM 2331 C C . ILE B 1 36 ? -20.234 31.203 15.312 1 57.16 36 ILE B C 1
ATOM 2333 O O . ILE B 1 36 ? -20.188 30.172 16 1 57.16 36 ILE B O 1
ATOM 2337 N N . TRP B 1 37 ? -20.719 31.234 14.156 1 54.31 37 TRP B N 1
ATOM 2338 C CA . TRP B 1 37 ? -21.188 30.016 13.492 1 54.31 37 TRP B CA 1
ATOM 2339 C C . TRP B 1 37 ? -20.047 28.984 13.398 1 54.31 37 TRP B C 1
ATOM 2341 O O . TRP B 1 37 ? -20.25 27.812 13.688 1 54.31 37 TRP B O 1
ATOM 2351 N N . TYR B 1 38 ? -19 29.531 13.102 1 57.06 38 TYR B N 1
ATOM 2352 C CA . TYR B 1 38 ? -17.828 28.672 12.992 1 57.06 38 TYR B CA 1
ATOM 2353 C C . TYR B 1 38 ? -17.438 28.078 14.352 1 57.06 38 TYR B C 1
ATOM 2355 O O . TYR B 1 38 ? -17.156 26.891 14.461 1 57.06 38 TYR B O 1
ATOM 2363 N N . ARG B 1 39 ? -17.516 28.984 15.305 1 61.28 39 ARG B N 1
ATOM 2364 C CA . ARG B 1 39 ? -17.156 28.547 16.656 1 61.28 39 ARG B CA 1
ATOM 2365 C C . ARG B 1 39 ? -18.172 27.547 17.188 1 61.28 39 ARG B C 1
ATOM 2367 O O . ARG B 1 39 ? -17.797 26.562 17.859 1 61.28 39 ARG B O 1
ATOM 2374 N N . GLU B 1 40 ? -19.406 27.891 17.047 1 62.72 40 GLU B N 1
ATOM 2375 C CA . GLU B 1 40 ? -20.438 26.953 17.484 1 62.72 40 GLU B CA 1
ATOM 2376 C C . GLU B 1 40 ? -20.312 25.609 16.781 1 62.72 40 GLU B C 1
ATOM 2378 O O . GLU B 1 40 ? -20.453 24.547 17.391 1 62.72 40 GLU B O 1
ATOM 2383 N N . ASN B 1 41 ? -19.984 25.656 15.602 1 70.62 41 ASN B N 1
ATOM 2384 C CA . ASN B 1 41 ? -19.812 24.422 14.836 1 70.62 41 ASN B CA 1
ATOM 2385 C C . ASN B 1 41 ? -18.578 23.656 15.305 1 70.62 41 ASN B C 1
ATOM 2387 O O . ASN B 1 41 ? -18.609 22.422 15.406 1 70.62 41 ASN B O 1
ATOM 2391 N N . LEU B 1 42 ? -17.688 24.484 15.742 1 74.62 42 LEU B N 1
ATOM 2392 C CA . LEU B 1 42 ? -16.469 23.875 16.25 1 74.62 42 LEU B CA 1
ATOM 2393 C C . LEU B 1 42 ? -16.734 23.188 17.594 1 74.62 42 LEU B C 1
ATOM 2395 O O . LEU B 1 42 ? -16.234 22.094 17.844 1 74.62 42 LEU B O 1
ATOM 2399 N N . ARG B 1 43 ? -17.5 23.938 18.469 1 77.75 43 ARG B N 1
ATOM 2400 C CA . ARG B 1 43 ? -17.828 23.359 19.766 1 77.75 43 ARG B CA 1
ATOM 2401 C C . ARG B 1 43 ? -18.641 22.078 19.609 1 77.75 43 ARG B C 1
ATOM 2403 O O . ARG B 1 43 ? -18.359 21.078 20.266 1 77.75 43 ARG B O 1
ATOM 2410 N N . THR B 1 44 ? -19.5 22.109 18.766 1 79.06 44 THR B N 1
ATOM 2411 C CA . THR B 1 44 ? -20.328 20.938 18.516 1 79.06 44 THR B CA 1
ATOM 2412 C C . THR B 1 44 ? -19.5 19.797 17.953 1 79.06 44 THR B C 1
ATOM 2414 O O . THR B 1 44 ? -19.656 18.641 18.359 1 79.06 44 THR B O 1
ATOM 2417 N N . GLU B 1 45 ? -18.641 20.125 17.125 1 84.62 45 GLU B N 1
ATOM 2418 C CA . GLU B 1 45 ? -17.766 19.094 16.547 1 84.62 45 GLU B CA 1
ATOM 2419 C C . GLU B 1 45 ? -16.859 18.484 17.609 1 84.62 45 GLU B C 1
ATOM 2421 O O . GLU B 1 45 ? -16.672 17.266 17.641 1 84.62 45 GLU B O 1
ATOM 2426 N N . THR B 1 46 ? -16.359 19.312 18.469 1 84.69 46 THR B N 1
ATOM 2427 C CA . THR B 1 46 ? -15.469 18.844 19.516 1 84.69 46 THR B CA 1
ATOM 2428 C C . THR B 1 46 ? -16.203 17.906 20.469 1 84.69 46 THR B C 1
ATOM 2430 O O . THR B 1 46 ? -15.664 16.859 20.859 1 84.69 46 THR B O 1
ATOM 2433 N N . GLU B 1 47 ? -17.359 18.312 20.828 1 84.62 47 GLU B N 1
ATOM 2434 C CA . GLU B 1 47 ? -18.156 17.484 21.719 1 84.62 47 GLU B CA 1
ATOM 2435 C C . GLU B 1 47 ? -18.484 16.141 21.062 1 84.62 47 GLU B C 1
ATOM 2437 O O . GLU B 1 47 ? -18.406 15.094 21.719 1 84.62 47 GLU B O 1
ATOM 2442 N N . MET B 1 48 ? -18.812 16.234 19.891 1 84.75 48 MET B N 1
ATOM 2443 C CA . MET B 1 48 ? -19.109 15.008 19.141 1 84.75 48 MET B CA 1
ATOM 2444 C C . MET B 1 48 ? -17.891 14.094 19.094 1 84.75 48 MET B C 1
ATOM 2446 O O . MET B 1 48 ? -18 12.891 19.359 1 84.75 48 MET B O 1
ATOM 2450 N N . LEU B 1 49 ? -16.781 14.617 18.781 1 88.69 49 LEU B N 1
ATOM 2451 C CA . LEU B 1 49 ? -15.531 13.867 18.688 1 88.69 49 LEU B CA 1
ATOM 2452 C C . LEU B 1 49 ? -15.188 13.219 20.031 1 88.69 49 LEU B C 1
ATOM 2454 O O . LEU B 1 49 ? -14.812 12.039 20.078 1 88.69 49 LEU B O 1
ATOM 2458 N N . MET B 1 50 ? -15.398 13.969 21.062 1 86.31 50 MET B N 1
ATOM 2459 C CA . MET B 1 50 ? -15.047 13.469 22.391 1 86.31 50 MET B CA 1
ATOM 2460 C C . MET B 1 50 ? -16 12.359 22.828 1 86.31 50 MET B C 1
ATOM 2462 O O . MET B 1 50 ? -15.586 11.391 23.453 1 86.31 50 MET B O 1
ATOM 2466 N N . ARG B 1 51 ? -17.141 12.461 22.469 1 85.19 51 ARG B N 1
ATOM 2467 C CA . ARG B 1 51 ? -18.141 11.445 22.797 1 85.19 51 ARG B CA 1
ATOM 2468 C C . ARG B 1 51 ? -17.828 10.133 22.094 1 85.19 51 ARG B C 1
ATOM 2470 O O . ARG B 1 51 ? -17.938 9.062 22.688 1 85.19 51 ARG B O 1
ATOM 2477 N N . VAL B 1 52 ? -17.469 10.273 20.891 1 82.62 52 VAL B N 1
ATOM 2478 C CA . VAL B 1 52 ? -17.219 9.078 20.094 1 82.62 52 VAL B CA 1
ATOM 2479 C C . VAL B 1 52 ? -15.891 8.438 20.531 1 82.62 52 VAL B C 1
ATOM 2481 O O . VAL B 1 52 ? -15.781 7.215 20.594 1 82.62 52 VAL B O 1
ATOM 2484 N N . ALA B 1 53 ? -14.898 9.258 20.797 1 83.25 53 ALA B N 1
ATOM 2485 C CA . ALA B 1 53 ? -13.586 8.773 21.219 1 83.25 53 ALA B CA 1
ATOM 2486 C C . ALA B 1 53 ? -13.695 7.898 22.453 1 83.25 53 ALA B C 1
ATOM 2488 O O . ALA B 1 53 ? -12.984 6.895 22.578 1 83.25 53 ALA B O 1
ATOM 2489 N N . ASN B 1 54 ? -14.578 8.219 23.297 1 84.44 54 ASN B N 1
ATOM 2490 C CA . ASN B 1 54 ? -14.75 7.488 24.547 1 84.44 54 ASN B CA 1
ATOM 2491 C C . ASN B 1 54 ? -15.305 6.086 24.312 1 84.44 54 ASN B C 1
ATOM 2493 O O . ASN B 1 54 ? -15.125 5.188 25.141 1 84.44 54 ASN B O 1
ATOM 2497 N N . LYS B 1 55 ? -15.859 5.906 23.219 1 83.75 55 LYS B N 1
ATOM 2498 C CA . LYS B 1 55 ? -16.469 4.613 22.906 1 83.75 55 LYS B CA 1
ATOM 2499 C C . LYS B 1 55 ? -15.531 3.752 22.078 1 83.75 55 LYS B C 1
ATOM 2501 O O . LYS B 1 55 ? -15.805 2.572 21.844 1 83.75 55 LYS B O 1
ATOM 2506 N N . MET B 1 56 ? -14.508 4.379 21.734 1 86.56 56 MET B N 1
ATOM 2507 C CA . MET B 1 56 ? -13.602 3.658 20.844 1 86.56 56 MET B CA 1
ATOM 2508 C C . MET B 1 56 ? -12.57 2.869 21.625 1 86.56 56 MET B C 1
ATOM 2510 O O . MET B 1 56 ? -12.078 3.336 22.656 1 86.56 56 MET B O 1
ATOM 2514 N N . LYS B 1 57 ? -12.305 1.621 21.156 1 82.69 57 LYS B N 1
ATOM 2515 C CA . LYS B 1 57 ? -11.359 0.732 21.828 1 82.69 57 LYS B CA 1
ATOM 2516 C C . LYS B 1 57 ? -9.922 1.151 21.562 1 82.69 57 LYS B C 1
ATOM 2518 O O . LYS B 1 57 ? -9.031 0.927 22.391 1 82.69 57 LYS B O 1
ATOM 2523 N N . LYS B 1 58 ? -9.688 1.713 20.406 1 89.12 58 LYS B N 1
ATOM 2524 C CA . LYS B 1 58 ? -8.344 2.133 20.016 1 89.12 58 LYS B CA 1
ATOM 2525 C C . LYS B 1 58 ? -8.383 3.281 19.016 1 89.12 58 LYS B C 1
ATOM 2527 O O . LYS B 1 58 ? -9.328 3.381 18.219 1 89.12 58 LYS B O 1
ATOM 2532 N N . LEU B 1 59 ? -7.477 4.137 19.125 1 92.81 59 LEU B N 1
ATOM 2533 C CA . LEU B 1 59 ? -7.25 5.211 18.156 1 92.81 59 LEU B CA 1
ATOM 2534 C C . LEU B 1 59 ? -5.902 5.039 17.469 1 92.81 59 LEU B C 1
ATOM 2536 O O . LEU B 1 59 ? -4.961 4.504 18.047 1 92.81 59 LEU B O 1
ATOM 2540 N N . PRO B 1 60 ? -5.887 5.453 16.25 1 95.19 60 PRO B N 1
ATOM 2541 C CA . PRO B 1 60 ? -4.574 5.371 15.594 1 95.19 60 PRO B CA 1
ATOM 2542 C C . PRO B 1 60 ? -3.553 6.324 16.203 1 95.19 60 PRO B C 1
ATOM 2544 O O . PRO B 1 60 ? -3.9 7.441 16.609 1 95.19 60 PRO B O 1
ATOM 2547 N N . ARG B 1 61 ? -2.342 5.844 16.25 1 95.06 61 ARG B N 1
ATOM 2548 C CA . ARG B 1 61 ? -1.257 6.715 16.688 1 95.06 61 ARG B CA 1
ATOM 2549 C C . ARG B 1 61 ? -0.781 7.609 15.547 1 95.06 61 ARG B C 1
ATOM 2551 O O . ARG B 1 61 ? -0.435 8.773 15.773 1 95.06 61 ARG B O 1
ATOM 2558 N N . HIS B 1 62 ? -0.681 7.148 14.398 1 96.69 62 HIS B N 1
ATOM 2559 C CA . HIS B 1 62 ? -0.249 7.859 13.195 1 96.69 62 HIS B CA 1
ATOM 2560 C C . HIS B 1 62 ? -1.275 7.723 12.078 1 96.69 62 HIS B C 1
ATOM 2562 O O . HIS B 1 62 ? -1.535 6.617 11.594 1 96.69 62 HIS B O 1
ATOM 2568 N N . LEU B 1 63 ? -1.871 8.82 11.727 1 97.69 63 LEU B N 1
ATOM 2569 C CA . LEU B 1 63 ? -2.859 8.906 10.656 1 97.69 63 LEU B CA 1
ATOM 2570 C C . LEU B 1 63 ? -2.25 9.523 9.406 1 97.69 63 LEU B C 1
ATOM 2572 O O . LEU B 1 63 ? -1.637 10.594 9.469 1 97.69 63 LEU B O 1
ATOM 2576 N N . VAL B 1 64 ? -2.363 8.828 8.273 1 97.25 64 VAL B N 1
ATOM 2577 C CA . VAL B 1 64 ? -1.895 9.391 7.012 1 97.25 64 VAL B CA 1
ATOM 2578 C C . VAL B 1 64 ? -3.086 9.695 6.109 1 97.25 64 VAL B C 1
ATOM 2580 O O . VAL B 1 64 ? -3.986 8.867 5.961 1 97.25 64 VAL B O 1
ATOM 2583 N N . ILE B 1 65 ? -3.182 10.906 5.641 1 96.75 65 ILE B N 1
ATOM 2584 C CA . ILE B 1 65 ? -4.211 11.344 4.703 1 96.75 65 ILE B CA 1
ATOM 2585 C C . ILE B 1 65 ? -3.635 11.391 3.291 1 96.75 65 ILE B C 1
ATOM 2587 O O . ILE B 1 65 ? -2.627 12.062 3.049 1 96.75 65 ILE B O 1
ATOM 2591 N N . ILE B 1 66 ? -4.262 10.711 2.387 1 95.38 66 ILE B N 1
ATOM 2592 C CA . ILE B 1 66 ? -3.783 10.625 1.011 1 95.38 66 ILE B CA 1
ATOM 2593 C C . ILE B 1 66 ? -4.762 11.344 0.083 1 95.38 66 ILE B C 1
ATOM 2595 O O . ILE B 1 66 ? -5.871 10.852 -0.157 1 95.38 66 ILE B O 1
ATOM 2599 N N . PHE B 1 67 ? -4.328 12.414 -0.505 1 93.12 67 PHE B N 1
ATOM 2600 C CA . PHE B 1 67 ? -5.207 13.242 -1.319 1 93.12 67 PHE B CA 1
ATOM 2601 C C . PHE B 1 67 ? -5.113 12.852 -2.789 1 93.12 67 PHE B C 1
ATOM 2603 O O . PHE B 1 67 ? -5.926 13.289 -3.607 1 93.12 67 PHE B O 1
ATOM 2610 N N . GLY B 1 68 ? -4.203 11.953 -3.061 1 88.5 68 GLY B N 1
ATOM 2611 C CA . GLY B 1 68 ? -3.984 11.672 -4.469 1 88.5 68 GLY B CA 1
ATOM 2612 C C . GLY B 1 68 ? -3.555 12.891 -5.262 1 88.5 68 GLY B C 1
ATOM 2613 O O . GLY B 1 68 ? -2.574 13.547 -4.914 1 88.5 68 GLY B O 1
ATOM 2614 N N . ALA B 1 69 ? -4.34 13.227 -6.336 1 84.62 69 ALA B N 1
ATOM 2615 C CA . ALA B 1 69 ? -4.004 14.367 -7.191 1 84.62 69 ALA B CA 1
ATOM 2616 C C . ALA B 1 69 ? -4.836 15.594 -6.82 1 84.62 69 ALA B C 1
ATOM 2618 O O . ALA B 1 69 ? -4.77 16.625 -7.5 1 84.62 69 ALA B O 1
ATOM 2619 N N . LYS B 1 70 ? -5.629 15.43 -5.773 1 85.38 70 LYS B N 1
ATOM 2620 C CA . LYS B 1 70 ? -6.477 16.547 -5.367 1 85.38 70 LYS B CA 1
ATOM 2621 C C . LYS B 1 70 ? -5.641 17.719 -4.867 1 85.38 70 LYS B C 1
ATOM 2623 O O . LYS B 1 70 ? -4.703 17.531 -4.086 1 85.38 70 LYS B O 1
ATOM 2628 N N . GLU B 1 71 ? -6.039 18.891 -5.352 1 87.94 71 GLU B N 1
ATOM 2629 C CA . GLU B 1 71 ? -5.398 20.125 -4.898 1 87.94 71 GLU B CA 1
ATOM 2630 C C . GLU B 1 71 ? -6.363 20.969 -4.074 1 87.94 71 GLU B C 1
ATOM 2632 O O . GLU B 1 71 ? -7.504 20.562 -3.834 1 87.94 71 GLU B O 1
ATOM 2637 N N . ASP B 1 72 ? -5.906 22.094 -3.496 1 88.06 72 ASP B N 1
ATOM 2638 C CA . ASP B 1 72 ? -6.711 23.016 -2.682 1 88.06 72 ASP B CA 1
ATOM 2639 C C . ASP B 1 72 ? -7.246 22.312 -1.438 1 88.06 72 ASP B C 1
ATOM 2641 O O . ASP B 1 72 ? -8.438 22.375 -1.142 1 88.06 72 ASP B O 1
ATOM 2645 N N . THR B 1 73 ? -6.277 21.594 -0.829 1 92.75 73 THR B N 1
ATOM 2646 C CA . THR B 1 73 ? -6.664 20.75 0.302 1 92.75 73 THR B CA 1
ATOM 2647 C C . THR B 1 73 ? -6.305 21.422 1.622 1 92.75 73 THR B C 1
ATOM 2649 O O . THR B 1 73 ? -6.344 20.797 2.68 1 92.75 73 THR B O 1
ATOM 2652 N N . VAL B 1 74 ? -5.996 22.672 1.608 1 94.62 74 VAL B N 1
ATOM 2653 C CA . VAL B 1 74 ? -5.523 23.406 2.785 1 94.62 74 VAL B CA 1
ATOM 2654 C C . VAL B 1 74 ? -6.598 23.375 3.871 1 94.62 74 VAL B C 1
ATOM 2656 O O . VAL B 1 74 ? -6.312 23.047 5.027 1 94.62 74 VAL B O 1
ATOM 2659 N N . PHE B 1 75 ? -7.797 23.625 3.531 1 91.25 75 PHE B N 1
ATOM 2660 C CA . PHE B 1 75 ? -8.867 23.719 4.52 1 91.25 75 PHE B CA 1
ATOM 2661 C C . PHE B 1 75 ? -9.219 22.328 5.055 1 91.25 75 PHE B C 1
ATOM 2663 O O . PHE B 1 75 ? -9.586 22.188 6.223 1 91.25 75 PHE B O 1
ATOM 2670 N N . ASP B 1 76 ? -9.102 21.359 4.211 1 92.25 76 ASP B N 1
ATOM 2671 C CA . ASP B 1 76 ? -9.273 19.984 4.695 1 92.25 76 ASP B CA 1
ATOM 2672 C C . ASP B 1 76 ? -8.219 19.641 5.746 1 92.25 76 ASP B C 1
ATOM 2674 O O . ASP B 1 76 ? -8.531 19.047 6.777 1 92.25 76 ASP B O 1
ATOM 2678 N N . CYS B 1 77 ? -7 20.031 5.438 1 96.5 77 CYS B N 1
ATOM 2679 C CA . CYS B 1 77 ? -5.91 19.781 6.371 1 96.5 77 CYS B CA 1
ATOM 2680 C C . CYS B 1 77 ? -6.188 20.438 7.723 1 96.5 77 CYS B C 1
ATOM 2682 O O . CYS B 1 77 ? -6.016 19.797 8.766 1 96.5 77 CYS B O 1
ATOM 2684 N N . ILE B 1 78 ? -6.66 21.641 7.695 1 95 78 ILE B N 1
ATOM 2685 C CA . ILE B 1 78 ? -6.898 22.391 8.922 1 95 78 ILE B CA 1
ATOM 2686 C C . ILE B 1 78 ? -7.977 21.703 9.75 1 95 78 ILE B C 1
ATOM 2688 O O . ILE B 1 78 ? -7.82 21.531 10.969 1 95 78 ILE B O 1
ATOM 2692 N N . ARG B 1 79 ? -8.992 21.281 9.141 1 92.62 79 ARG B N 1
ATOM 2693 C CA . ARG B 1 79 ? -10.07 20.578 9.836 1 92.62 79 ARG B CA 1
ATOM 2694 C C . ARG B 1 79 ? -9.562 19.281 10.461 1 92.62 79 ARG B C 1
ATOM 2696 O O . ARG B 1 79 ? -9.812 19.016 11.641 1 92.62 79 ARG B O 1
ATOM 2703 N N . ILE B 1 80 ? -8.836 18.531 9.711 1 95.56 80 ILE B N 1
ATOM 2704 C CA . ILE B 1 80 ? -8.359 17.219 10.164 1 95.56 80 ILE B CA 1
ATOM 2705 C C . ILE B 1 80 ? -7.367 17.406 11.312 1 95.56 80 ILE B C 1
ATOM 2707 O O . ILE B 1 80 ? -7.402 16.656 12.289 1 95.56 80 ILE B O 1
ATOM 2711 N N . ILE B 1 81 ? -6.516 18.406 11.18 1 97.06 81 ILE B N 1
ATOM 2712 C CA . ILE B 1 81 ? -5.574 18.719 12.25 1 97.06 81 ILE B CA 1
ATOM 2713 C C . ILE B 1 81 ? -6.34 18.984 13.547 1 97.06 81 ILE B C 1
ATOM 2715 O O . ILE B 1 81 ? -6.012 18.438 14.602 1 97.06 81 ILE B O 1
ATOM 2719 N N . GLY B 1 82 ? -7.332 19.797 13.461 1 95 82 GLY B N 1
ATOM 2720 C CA . GLY B 1 82 ? -8.148 20.109 14.625 1 95 82 GLY B CA 1
ATOM 2721 C C . GLY B 1 82 ? -8.773 18.875 15.25 1 95 82 GLY B C 1
ATOM 2722 O O . GLY B 1 82 ? -8.75 18.719 16.469 1 95 82 GLY B O 1
ATOM 2723 N N . TRP B 1 83 ? -9.336 18.031 14.43 1 94.62 83 TRP B N 1
ATOM 2724 C CA . TRP B 1 83 ? -9.969 16.812 14.914 1 94.62 83 TRP B CA 1
ATOM 2725 C C . TRP B 1 83 ? -8.945 15.906 15.602 1 94.62 83 TRP B C 1
ATOM 2727 O O . TRP B 1 83 ? -9.211 15.375 16.688 1 94.62 83 TRP B O 1
ATOM 2737 N N . CYS B 1 84 ? -7.797 15.711 14.984 1 96.12 84 CYS B N 1
ATOM 2738 C CA . CYS B 1 84 ? -6.773 14.82 15.516 1 96.12 84 CYS B CA 1
ATOM 2739 C C . CYS B 1 84 ? -6.242 15.328 16.844 1 96.12 84 CYS B C 1
ATOM 2741 O O . CYS B 1 84 ? -6.059 14.555 17.781 1 96.12 84 CYS B O 1
ATOM 2743 N N . ILE B 1 85 ? -6 16.594 16.953 1 94.56 85 ILE B N 1
ATOM 2744 C CA . ILE B 1 85 ? -5.508 17.172 18.203 1 94.56 85 ILE B CA 1
ATOM 2745 C C . ILE B 1 85 ? -6.555 17 19.297 1 94.56 85 ILE B C 1
ATOM 2747 O O . ILE B 1 85 ? -6.223 16.625 20.438 1 94.56 85 ILE B O 1
ATOM 2751 N N . THR B 1 86 ? -7.789 17.297 18.953 1 92.38 86 THR B N 1
ATOM 2752 C CA . THR B 1 86 ? -8.883 17.141 19.906 1 92.38 86 THR B CA 1
ATOM 2753 C C . THR B 1 86 ? -8.938 15.695 20.422 1 92.38 86 THR B C 1
ATOM 2755 O O . THR B 1 86 ? -9.195 15.469 21.609 1 92.38 86 THR B O 1
ATOM 2758 N N . LEU B 1 87 ? -8.648 14.75 19.594 1 93.69 87 LEU B N 1
ATOM 2759 C CA . LEU B 1 87 ? -8.766 13.336 19.938 1 93.69 87 LEU B CA 1
ATOM 2760 C C . LEU B 1 87 ? -7.457 12.805 20.516 1 93.69 87 LEU B C 1
ATOM 2762 O O . LEU B 1 87 ? -7.402 11.672 21 1 93.69 87 LEU B O 1
ATOM 2766 N N . GLY B 1 88 ? -6.406 13.562 20.422 1 92.75 88 GLY B N 1
ATOM 2767 C CA . GLY B 1 88 ? -5.125 13.164 20.984 1 92.75 88 GLY B CA 1
ATOM 2768 C C . GLY B 1 88 ? -4.324 12.266 20.062 1 92.75 88 GLY B C 1
ATOM 2769 O O . GLY B 1 88 ? -3.551 11.422 20.516 1 92.75 88 GLY B O 1
ATOM 2770 N N . ILE B 1 89 ? -4.535 12.305 18.766 1 95.12 89 ILE B N 1
ATOM 2771 C CA . ILE B 1 89 ? -3.725 11.57 17.797 1 95.12 89 ILE B CA 1
ATOM 2772 C C . ILE B 1 89 ? -2.387 12.273 17.609 1 95.12 89 ILE B C 1
ATOM 2774 O O . ILE B 1 89 ? -2.338 13.398 17.109 1 95.12 89 ILE B O 1
ATOM 2778 N N . PRO B 1 90 ? -1.318 11.641 17.891 1 94.75 90 PRO B N 1
ATOM 2779 C CA . PRO B 1 90 ? -0.05 12.359 18.031 1 94.75 90 PRO B CA 1
ATOM 2780 C C . PRO B 1 90 ? 0.634 12.609 16.688 1 94.75 90 PRO B C 1
ATOM 2782 O O . PRO B 1 90 ? 1.431 13.547 16.562 1 94.75 90 PRO B O 1
ATOM 2785 N N . TYR B 1 91 ? 0.4 11.812 15.625 1 95.5 91 TYR B N 1
ATOM 2786 C CA . TYR B 1 91 ? 1.114 11.953 14.359 1 95.5 91 TYR B CA 1
ATOM 2787 C C . TYR B 1 91 ? 0.141 12.031 13.195 1 95.5 91 TYR B C 1
ATOM 2789 O O . TYR B 1 91 ? -0.757 11.195 13.07 1 95.5 91 TYR B O 1
ATOM 2797 N N . ILE B 1 92 ? 0.351 13 12.391 1 97.38 92 ILE B N 1
ATOM 2798 C CA . ILE B 1 92 ? -0.443 13.156 11.18 1 97.38 92 ILE B CA 1
ATOM 2799 C C . ILE B 1 92 ? 0.481 13.383 9.984 1 97.38 92 ILE B C 1
ATOM 2801 O O . ILE B 1 92 ? 1.398 14.203 10.047 1 97.38 92 ILE B O 1
ATOM 2805 N N . SER B 1 93 ? 0.264 12.648 8.93 1 96.38 93 SER B N 1
ATOM 2806 C CA . SER B 1 93 ? 0.962 12.875 7.672 1 96.38 93 SER B CA 1
ATOM 2807 C C . SER B 1 93 ? -0.019 13.141 6.535 1 96.38 93 SER B C 1
ATOM 2809 O O . SER B 1 93 ? -0.983 12.391 6.352 1 96.38 93 SER B O 1
ATOM 2811 N N . PHE B 1 94 ? 0.201 14.25 5.867 1 96.88 94 PHE B N 1
ATOM 2812 C CA . PHE B 1 94 ? -0.552 14.547 4.652 1 96.88 94 PHE B CA 1
ATOM 2813 C C . PHE B 1 94 ? 0.279 14.25 3.412 1 96.88 94 PHE B C 1
ATOM 2815 O O . PHE B 1 94 ? 1.439 14.656 3.322 1 96.88 94 PHE B O 1
ATOM 2822 N N . PHE B 1 95 ? -0.408 13.562 2.516 1 95.94 95 PHE B N 1
ATOM 2823 C CA . PHE B 1 95 ? 0.299 13.148 1.309 1 95.94 95 PHE B CA 1
ATOM 2824 C C . PHE B 1 95 ? -0.499 13.516 0.063 1 95.94 95 PHE B C 1
ATOM 2826 O O . PHE B 1 95 ? -1.688 13.203 -0.033 1 95.94 95 PHE B O 1
ATOM 2833 N N . ASP B 1 96 ? 0.164 14.18 -0.896 1 93.69 96 ASP B N 1
ATOM 2834 C CA . ASP B 1 96 ? -0.397 14.383 -2.229 1 93.69 96 ASP B CA 1
ATOM 2835 C C . ASP B 1 96 ? 0.659 14.164 -3.309 1 93.69 96 ASP B C 1
ATOM 2837 O O . ASP B 1 96 ? 1.834 14.477 -3.111 1 93.69 96 ASP B O 1
ATOM 2841 N N . ILE B 1 97 ? 0.215 13.617 -4.391 1 91.19 97 ILE B N 1
ATOM 2842 C CA . ILE B 1 97 ? 1.14 13.195 -5.438 1 91.19 97 ILE B CA 1
ATOM 2843 C C . ILE B 1 97 ? 1.692 14.422 -6.16 1 91.19 97 ILE B C 1
ATOM 2845 O O . ILE B 1 97 ? 2.834 14.414 -6.625 1 91.19 97 ILE B O 1
ATOM 2849 N N . SER B 1 98 ? 0.938 15.484 -6.234 1 90.25 98 SER B N 1
ATOM 2850 C CA . SER B 1 98 ? 1.299 16.672 -7 1 90.25 98 SER B CA 1
ATOM 2851 C C . SER B 1 98 ? 2.305 17.531 -6.242 1 90.25 98 SER B C 1
ATOM 2853 O O . SER B 1 98 ? 2.979 18.375 -6.84 1 90.25 98 SER B O 1
ATOM 2855 N N . GLY B 1 99 ? 2.365 17.375 -4.961 1 93.44 99 GLY B N 1
ATOM 2856 C CA . GLY B 1 99 ? 3.221 18.219 -4.141 1 93.44 99 GLY B CA 1
ATOM 2857 C C . GLY B 1 99 ? 2.588 19.562 -3.789 1 93.44 99 GLY B C 1
ATOM 2858 O O . GLY B 1 99 ? 3.279 20.484 -3.367 1 93.44 99 GLY B O 1
ATOM 2859 N N . TYR B 1 100 ? 1.355 19.656 -3.93 1 94.94 100 TYR B N 1
ATOM 2860 C CA . TYR B 1 100 ? 0.619 20.891 -3.684 1 94.94 100 TYR B CA 1
ATOM 2861 C C . TYR B 1 100 ? 0.831 21.375 -2.254 1 94.94 100 TYR B C 1
ATOM 2863 O O . TYR B 1 100 ? 1.144 22.547 -2.029 1 94.94 100 TYR B O 1
ATOM 2871 N N . LEU B 1 101 ? 0.714 20.5 -1.305 1 95.62 101 LEU B N 1
ATOM 2872 C CA . LEU B 1 101 ? 0.779 20.891 0.1 1 95.62 101 LEU B CA 1
ATOM 2873 C C . LEU B 1 101 ? 2.189 21.328 0.479 1 95.62 101 LEU B C 1
ATOM 2875 O O . LEU B 1 101 ? 2.363 22.297 1.232 1 95.62 101 LEU B O 1
ATOM 2879 N N . VAL B 1 102 ? 3.145 20.594 -0.039 1 94 102 VAL B N 1
ATOM 2880 C CA . VAL B 1 102 ? 4.531 20.969 0.236 1 94 102 VAL B CA 1
ATOM 2881 C C . VAL B 1 102 ? 4.82 22.344 -0.334 1 94 102 VAL B C 1
ATOM 2883 O O . VAL B 1 102 ? 5.449 23.188 0.325 1 94 102 VAL B O 1
ATOM 2886 N N . ARG B 1 103 ? 4.316 22.609 -1.437 1 94.81 103 ARG B N 1
ATOM 2887 C CA . ARG B 1 103 ? 4.535 23.891 -2.092 1 94.81 103 ARG B CA 1
ATOM 2888 C C . ARG B 1 103 ? 3.766 25.016 -1.387 1 94.81 103 ARG B C 1
ATOM 2890 O O . ARG B 1 103 ? 4.137 26.188 -1.476 1 94.81 103 ARG B O 1
ATOM 2897 N N . ASN B 1 104 ? 2.711 24.656 -0.72 1 96.12 104 ASN B N 1
ATOM 2898 C CA . ASN B 1 104 ? 1.858 25.641 -0.066 1 96.12 104 ASN B CA 1
ATOM 2899 C C . ASN B 1 104 ? 1.876 25.484 1.451 1 96.12 104 ASN B C 1
ATOM 2901 O O . ASN B 1 104 ? 0.861 25.703 2.115 1 96.12 104 ASN B O 1
ATOM 2905 N N . GLU B 1 105 ? 2.975 25.031 1.919 1 96.12 105 GLU B N 1
ATOM 2906 C CA . GLU B 1 105 ? 3.129 24.828 3.357 1 96.12 105 GLU B CA 1
ATOM 2907 C C . GLU B 1 105 ? 2.889 26.125 4.125 1 96.12 105 GLU B C 1
ATOM 2909 O O . GLU B 1 105 ? 2.211 26.125 5.152 1 96.12 105 GLU B O 1
ATOM 2914 N N . ASN B 1 106 ? 3.395 27.266 3.641 1 95.88 106 ASN B N 1
ATOM 2915 C CA . ASN B 1 106 ? 3.238 28.547 4.309 1 95.88 106 ASN B CA 1
ATOM 2916 C C . ASN B 1 106 ? 1.781 29 4.316 1 95.88 106 ASN B C 1
ATOM 2918 O O . ASN B 1 106 ? 1.311 29.578 5.301 1 95.88 106 ASN B O 1
ATOM 2922 N N . LEU B 1 107 ? 1.184 28.75 3.24 1 96.12 107 LEU B N 1
ATOM 2923 C CA . LEU B 1 107 ? -0.236 29.078 3.184 1 96.12 107 LEU B CA 1
ATOM 2924 C C . LEU B 1 107 ? -1.023 28.281 4.219 1 96.12 107 LEU B C 1
ATOM 2926 O O . LEU B 1 107 ? -1.883 28.828 4.91 1 96.12 107 LEU B O 1
ATOM 2930 N N . LEU B 1 108 ? -0.71 27.016 4.305 1 96.62 108 LEU B N 1
ATOM 2931 C CA . LEU B 1 108 ? -1.369 26.156 5.281 1 96.62 108 LEU B CA 1
ATOM 2932 C C . LEU B 1 108 ? -1.137 26.672 6.699 1 96.62 108 LEU B C 1
ATOM 2934 O O . LEU B 1 108 ? -2.082 26.797 7.48 1 96.62 108 LEU B O 1
ATOM 2938 N N . LYS B 1 109 ? 0.092 26.969 7.012 1 95.69 109 LYS B N 1
ATOM 2939 C CA . LYS B 1 109 ? 0.433 27.453 8.344 1 95.69 109 LYS B CA 1
ATOM 2940 C C . LYS B 1 109 ? -0.243 28.797 8.633 1 95.69 109 LYS B C 1
ATOM 2942 O O . LYS B 1 109 ? -0.726 29.031 9.742 1 95.69 109 LYS B O 1
ATOM 2947 N N . TYR B 1 110 ? -0.279 29.609 7.613 1 96.38 110 TYR B N 1
ATOM 2948 C CA . TYR B 1 110 ? -0.913 30.922 7.746 1 96.38 110 TYR B CA 1
ATOM 2949 C C . TYR B 1 110 ? -2.406 30.781 8.016 1 96.38 110 TYR B C 1
ATOM 2951 O O . TYR B 1 110 ? -2.93 31.375 8.961 1 96.38 110 TYR B O 1
ATOM 2959 N N . GLU B 1 111 ? -3.045 30.016 7.23 1 95.62 111 GLU B N 1
ATOM 2960 C CA . GLU B 1 111 ? -4.484 29.812 7.387 1 95.62 111 GLU B CA 1
ATOM 2961 C C . GLU B 1 111 ? -4.805 29.125 8.711 1 95.62 111 GLU B C 1
ATOM 2963 O O . GLU B 1 111 ? -5.832 29.406 9.328 1 95.62 111 GLU B O 1
ATOM 2968 N N . LEU B 1 112 ? -3.943 28.203 9.047 1 95.56 112 LEU B N 1
ATOM 2969 C CA . LEU B 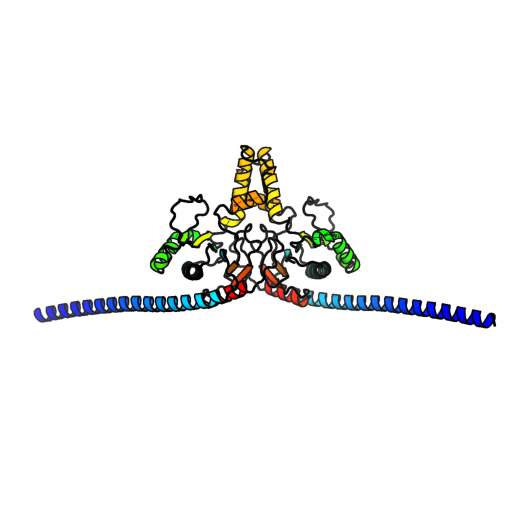1 112 ? -4.117 27.531 10.336 1 95.56 112 LEU B CA 1
ATOM 2970 C C . LEU B 1 112 ? -4.031 28.531 11.484 1 95.56 112 LEU B C 1
ATOM 2972 O O . LEU B 1 112 ? -4.863 28.516 12.391 1 95.56 112 LEU B O 1
ATOM 2976 N N . ALA B 1 113 ? -3.061 29.406 11.453 1 94.5 113 ALA B N 1
ATOM 2977 C CA . ALA B 1 113 ? -2.883 30.422 12.492 1 94.5 113 ALA B CA 1
ATOM 2978 C C . ALA B 1 113 ? -4.07 31.375 12.539 1 94.5 113 ALA B C 1
ATOM 2980 O O . ALA B 1 113 ? -4.484 31.812 13.617 1 94.5 113 ALA B O 1
ATOM 2981 N N . LYS B 1 114 ? -4.586 31.641 11.43 1 93.81 114 LYS B N 1
ATOM 2982 C CA . LYS B 1 114 ? -5.695 32.562 11.32 1 93.81 114 LYS B CA 1
ATOM 2983 C C . LYS B 1 114 ? -6.996 31.953 11.828 1 93.81 114 LYS B C 1
ATOM 2985 O O . LYS B 1 114 ? -7.742 32.594 12.57 1 93.81 114 LYS B O 1
ATOM 2990 N N . ARG B 1 115 ? -7.227 30.75 11.516 1 90.44 115 ARG B N 1
ATOM 2991 C CA . ARG B 1 115 ? -8.523 30.125 11.766 1 90.44 115 ARG B CA 1
ATOM 2992 C C . ARG B 1 115 ? -8.531 29.391 13.094 1 90.44 115 ARG B C 1
ATOM 2994 O O . ARG B 1 115 ? -9.57 29.266 13.742 1 90.44 115 ARG B O 1
ATOM 3001 N N . ARG B 1 116 ? -7.375 28.844 13.391 1 92.5 116 ARG B N 1
ATOM 3002 C CA . ARG B 1 116 ? -7.277 28.031 14.609 1 92.5 116 ARG B CA 1
ATOM 3003 C C . ARG B 1 116 ? -6.039 28.422 15.414 1 92.5 116 ARG B C 1
ATOM 3005 O O . ARG B 1 116 ? -5.176 27.578 15.672 1 92.5 116 ARG B O 1
ATOM 3012 N N . PRO B 1 117 ? -6.035 29.578 15.945 1 91.75 117 PRO B N 1
ATOM 3013 C CA . PRO B 1 117 ? -4.891 30 16.75 1 91.75 117 PRO B CA 1
ATOM 3014 C C . PRO B 1 117 ? -4.73 29.172 18.031 1 91.75 117 PRO B C 1
ATOM 3016 O O . PRO B 1 117 ? -3.621 29.062 18.562 1 91.75 117 PRO B O 1
ATOM 3019 N N . ASP B 1 118 ? -5.785 28.594 18.484 1 90.31 118 ASP B N 1
ATOM 3020 C CA . ASP B 1 118 ? -5.797 27.797 19.703 1 90.31 118 ASP B CA 1
ATOM 3021 C C . ASP B 1 118 ? -4.969 26.531 19.547 1 90.31 118 ASP B C 1
ATOM 3023 O O . ASP B 1 118 ? -4.566 25.906 20.531 1 90.31 118 ASP B O 1
ATOM 3027 N N . LEU B 1 119 ? -4.629 26.172 18.297 1 92.62 119 LEU B N 1
ATOM 3028 C CA . LEU B 1 119 ? -3.965 24.891 18.031 1 92.62 119 LEU B CA 1
ATOM 3029 C C . LEU B 1 119 ? -2.461 25.094 17.875 1 92.62 119 LEU B C 1
ATOM 3031 O O . LEU B 1 119 ? -1.696 24.125 17.922 1 92.62 119 LEU B O 1
ATOM 3035 N N . LEU B 1 120 ? -1.996 26.188 17.719 1 91.94 120 LEU B N 1
ATOM 3036 C CA . LEU B 1 120 ? -0.629 26.469 17.297 1 91.94 120 LEU B CA 1
ATOM 3037 C C . LEU B 1 120 ? 0.376 25.938 18.312 1 91.94 120 LEU B C 1
ATOM 3039 O O . LEU B 1 120 ? 1.429 25.422 17.938 1 91.94 120 LEU B O 1
ATOM 3043 N N . ASP B 1 121 ? 0.013 26.016 19.562 1 90.88 121 ASP B N 1
ATOM 3044 C CA . ASP B 1 121 ? 0.93 25.594 20.609 1 90.88 121 ASP B CA 1
ATOM 3045 C C . ASP B 1 121 ? 0.931 24.062 20.75 1 90.88 121 ASP B C 1
ATOM 3047 O O . ASP B 1 121 ? 1.744 23.516 21.484 1 90.88 121 ASP B O 1
ATOM 3051 N N . ARG B 1 122 ? 0.114 23.453 20.031 1 94.12 122 ARG B N 1
ATOM 3052 C CA . ARG B 1 122 ? -0.033 22.016 20.172 1 94.12 122 ARG B CA 1
ATOM 3053 C C . ARG B 1 122 ? 0.475 21.297 18.922 1 94.12 122 ARG B C 1
ATOM 3055 O O . ARG B 1 122 ? 0.284 20.078 18.781 1 94.12 122 ARG B O 1
ATOM 3062 N N . ILE B 1 123 ? 1.142 22 18.031 1 94.38 123 ILE B N 1
ATOM 3063 C CA . ILE B 1 123 ? 1.554 21.422 16.75 1 94.38 123 ILE B CA 1
ATOM 3064 C C . ILE B 1 123 ? 3.074 21.484 16.625 1 94.38 123 ILE B C 1
ATOM 3066 O O . ILE B 1 123 ? 3.691 22.484 17.016 1 94.38 123 ILE B O 1
ATOM 3070 N N . SER B 1 124 ? 3.668 20.453 16.156 1 91.81 124 SER B N 1
ATOM 3071 C CA . SER B 1 124 ? 5.055 20.422 15.703 1 91.81 124 SER B CA 1
ATOM 3072 C C . SER B 1 124 ? 5.145 19.969 14.25 1 91.81 124 SER B C 1
ATOM 3074 O O . SER B 1 124 ? 4.586 18.938 13.875 1 91.81 124 SER B O 1
ATOM 3076 N N . TRP B 1 125 ? 5.738 20.781 13.445 1 89.81 125 TRP B N 1
ATOM 3077 C CA . TRP B 1 125 ? 5.879 20.469 12.023 1 89.81 125 TRP B CA 1
ATOM 3078 C C . TRP B 1 125 ? 7.148 19.656 11.773 1 89.81 125 TRP B C 1
ATOM 3080 O O . TRP B 1 125 ? 8.211 19.984 12.312 1 89.81 125 TRP B O 1
ATOM 3090 N N . SER B 1 126 ? 6.922 18.531 11.133 1 77.75 126 SER B N 1
ATOM 3091 C CA . SER B 1 126 ? 8.062 17.672 10.828 1 77.75 126 SER B CA 1
ATOM 3092 C C . SER B 1 126 ? 8.727 18.078 9.516 1 77.75 126 SER B C 1
ATOM 3094 O O . SER B 1 126 ? 8.039 18.375 8.531 1 77.75 126 SER B O 1
ATOM 3096 N N . LYS B 1 127 ? 9.992 18.562 9.578 1 61.47 127 LYS B N 1
ATOM 3097 C CA . LYS B 1 127 ? 10.727 18.797 8.344 1 61.47 127 LYS B CA 1
ATOM 3098 C C . LYS B 1 127 ? 11.453 17.547 7.879 1 61.47 127 LYS B C 1
ATOM 3100 O O . LYS B 1 127 ? 11.93 16.75 8.695 1 61.47 127 LYS B O 1
ATOM 3105 N N . PRO B 1 128 ? 11.18 17.094 6.609 1 52.75 128 PRO B N 1
ATOM 3106 C CA . PRO B 1 128 ? 11.867 15.883 6.137 1 52.75 128 PRO B CA 1
ATOM 3107 C C . PRO B 1 128 ? 13.273 15.742 6.703 1 52.75 128 PRO B C 1
ATOM 3109 O O . PRO B 1 128 ? 13.68 14.648 7.098 1 52.75 128 PRO B O 1
ATOM 3112 N N . ASN B 1 129 ? 14.242 16.641 6.426 1 43.84 129 ASN B N 1
ATOM 3113 C CA . ASN B 1 129 ? 15.68 16.547 6.672 1 43.84 129 ASN B CA 1
ATOM 3114 C C . ASN B 1 129 ? 16.047 17.172 8.016 1 43.84 129 ASN B C 1
ATOM 3116 O O . ASN B 1 129 ? 17.234 17.391 8.289 1 43.84 129 ASN B O 1
ATOM 3120 N N . ALA B 1 130 ? 15.203 17.609 8.758 1 43.38 130 ALA B N 1
ATOM 3121 C CA . ALA B 1 130 ? 15.75 18.344 9.898 1 43.38 130 ALA B CA 1
ATOM 3122 C C . ALA B 1 130 ? 16.078 17.391 11.055 1 43.38 130 ALA B C 1
ATOM 3124 O O . ALA B 1 130 ? 15.266 16.516 11.398 1 43.38 130 ALA B O 1
ATOM 3125 N N . GLY B 1 131 ? 17.312 16.969 11.211 1 41.19 131 GLY B N 1
ATOM 3126 C CA . GLY B 1 131 ? 17.812 16.344 12.422 1 41.19 131 GLY B CA 1
ATOM 3127 C C . GLY B 1 131 ? 16.984 16.688 13.656 1 41.19 131 GLY B C 1
ATOM 3128 O O . GLY B 1 131 ? 16.344 17.734 13.695 1 41.19 131 GLY B O 1
ATOM 3129 N N . PHE B 1 132 ? 16.375 15.656 14.062 1 41.94 132 PHE B N 1
ATOM 3130 C CA . PHE B 1 132 ? 15.625 15.828 15.305 1 41.94 132 PHE B CA 1
ATOM 3131 C C . PHE B 1 132 ? 16.391 16.703 16.281 1 41.94 132 PHE B C 1
ATOM 3133 O O . PHE B 1 132 ? 17.484 16.344 16.719 1 41.94 132 PHE B O 1
ATOM 3140 N N . LYS B 1 133 ? 16.625 17.938 16.047 1 38.28 133 LYS B N 1
ATOM 3141 C CA . LYS B 1 133 ? 17.141 18.594 17.25 1 38.28 133 LYS B CA 1
ATOM 3142 C C . LYS B 1 133 ? 16.156 18.438 18.422 1 38.28 133 LYS B C 1
ATOM 3144 O O . LYS B 1 133 ? 15 18.844 18.312 1 38.28 133 LYS B O 1
ATOM 3149 N N . GLN B 1 134 ? 16.281 17.172 19.031 1 39.69 134 GLN B N 1
ATOM 3150 C CA . GLN B 1 134 ? 15.688 17.125 20.375 1 39.69 134 GLN B CA 1
ATOM 3151 C C . GLN B 1 134 ? 15.914 18.438 21.109 1 39.69 134 GLN B C 1
ATOM 3153 O O . GLN B 1 134 ? 16.969 18.656 21.703 1 39.69 134 GLN B O 1
ATOM 3158 N N . ASN B 1 135 ? 15.867 19.562 20.5 1 35 135 ASN B N 1
ATOM 3159 C CA . ASN B 1 135 ? 16.047 20.578 21.531 1 35 135 ASN B CA 1
ATOM 3160 C C . ASN B 1 135 ? 15.273 20.234 22.797 1 35 135 ASN B C 1
ATOM 3162 O O . ASN B 1 135 ? 14.203 19.625 22.734 1 35 135 ASN B O 1
ATOM 3166 N N . GLY B 1 136 ? 16 20 23.906 1 35.53 136 GLY B N 1
ATOM 3167 C CA . GLY B 1 136 ? 15.75 19.875 25.328 1 35.53 136 GLY B CA 1
ATOM 3168 C C . GLY B 1 136 ? 14.484 20.562 25.781 1 35.53 136 GLY B C 1
ATOM 3169 O O . GLY B 1 136 ? 14.305 20.828 26.984 1 35.53 136 GLY B O 1
ATOM 3170 N N . ILE B 1 137 ? 14.055 21.547 25 1 36.78 137 ILE B N 1
ATOM 3171 C CA . ILE B 1 137 ? 13.07 22.266 25.797 1 36.78 137 ILE B CA 1
ATOM 3172 C C . ILE B 1 137 ? 11.961 21.328 26.234 1 36.78 137 ILE B C 1
ATOM 3174 O O . ILE B 1 137 ? 11.398 20.594 25.422 1 36.78 137 ILE B O 1
ATOM 3178 N N . THR B 1 138 ? 11.922 20.922 27.531 1 37.66 138 THR B N 1
ATOM 3179 C CA . THR B 1 138 ? 11.086 20.328 28.562 1 37.66 138 THR B CA 1
ATOM 3180 C C . THR B 1 138 ? 9.609 20.656 28.328 1 37.66 138 THR B C 1
ATOM 3182 O O . THR B 1 138 ? 8.773 20.453 29.203 1 37.66 138 THR B O 1
ATOM 3185 N N . ASP B 1 139 ? 9.242 21.625 27.547 1 42.03 139 ASP B N 1
ATOM 3186 C CA . ASP B 1 139 ? 7.816 21.859 27.734 1 42.03 139 ASP B CA 1
ATOM 3187 C C . ASP B 1 139 ? 7.012 20.594 27.422 1 42.03 139 ASP B C 1
ATOM 3189 O O . ASP B 1 139 ? 7.145 20.031 26.344 1 42.03 139 ASP B O 1
ATOM 3193 N N . PHE B 1 140 ? 6.527 19.781 28.359 1 44.66 140 PHE B N 1
ATOM 3194 C CA . PHE B 1 140 ? 5.785 18.547 28.641 1 44.66 140 PHE B CA 1
ATOM 3195 C C . PHE B 1 140 ? 4.609 18.406 27.672 1 44.66 140 PHE B C 1
ATOM 3197 O O . PHE B 1 140 ? 3.82 17.469 27.797 1 44.66 140 PHE B O 1
ATOM 3204 N N . LYS B 1 141 ? 4.062 19.531 27.078 1 56.41 141 LYS B N 1
ATOM 3205 C CA . LYS B 1 141 ? 2.777 19.234 26.453 1 56.41 141 LYS B CA 1
ATOM 3206 C C . LYS B 1 141 ? 2.969 18.438 25.172 1 56.41 141 LYS B C 1
ATOM 3208 O O . LYS B 1 141 ? 3.842 18.75 24.359 1 56.41 141 LYS B O 1
ATOM 3213 N N . LEU B 1 142 ? 2.551 17.203 25.094 1 71.19 142 LEU B N 1
ATOM 3214 C CA . LEU B 1 142 ? 2.535 16.234 24 1 71.19 142 LEU B CA 1
ATOM 3215 C C . LEU B 1 142 ? 1.988 16.859 22.734 1 71.19 142 LEU B C 1
ATOM 3217 O O . LEU B 1 142 ? 0.83 17.281 22.688 1 71.19 142 LEU B O 1
ATOM 3221 N N . LYS B 1 143 ? 2.861 17.438 21.812 1 88.25 143 LYS B N 1
ATOM 3222 C CA . LYS B 1 143 ? 2.469 18.078 20.547 1 88.25 143 LYS B CA 1
ATOM 3223 C C . LYS B 1 143 ? 2.217 17.047 19.469 1 88.25 143 LYS B C 1
ATOM 3225 O O . LYS B 1 143 ? 2.838 15.984 19.453 1 88.25 143 LYS B O 1
ATOM 3230 N N . THR B 1 144 ? 1.175 17.375 18.734 1 94.56 144 THR B N 1
ATOM 3231 C CA . THR B 1 144 ? 0.911 16.578 17.547 1 94.56 144 THR B CA 1
ATOM 3232 C C . THR B 1 144 ? 1.907 16.906 16.438 1 94.56 144 THR B C 1
ATOM 3234 O O . THR B 1 144 ? 2.117 18.078 16.109 1 94.56 144 THR B O 1
ATOM 3237 N N . ARG B 1 145 ? 2.574 15.938 15.898 1 94.56 145 ARG B N 1
ATOM 3238 C CA . ARG B 1 145 ? 3.549 16.109 14.82 1 94.56 145 ARG B CA 1
ATOM 3239 C C . ARG B 1 145 ? 2.887 16 13.453 1 94.56 145 ARG B C 1
ATOM 3241 O O . ARG B 1 145 ? 2.188 15.023 13.18 1 94.56 145 ARG B O 1
ATOM 3248 N N . ILE B 1 146 ? 3.137 16.984 12.617 1 95.94 146 ILE B N 1
ATOM 3249 C CA . ILE B 1 146 ? 2.504 17.031 11.305 1 95.94 146 ILE B CA 1
ATOM 3250 C C . ILE B 1 146 ? 3.572 16.969 10.219 1 95.94 146 ILE B C 1
ATOM 3252 O O . ILE B 1 146 ? 4.559 17.703 10.266 1 95.94 146 ILE B O 1
ATOM 3256 N N . SER B 1 147 ? 3.344 16.094 9.266 1 94.62 147 SER B N 1
ATOM 3257 C CA . SER B 1 147 ? 4.25 15.953 8.133 1 94.62 147 SER B CA 1
ATOM 3258 C C . SER B 1 147 ? 3.525 16.203 6.812 1 94.62 147 SER B C 1
ATOM 3260 O O . SER B 1 147 ? 2.391 15.758 6.625 1 94.62 147 SER B O 1
ATOM 3262 N N . LEU B 1 148 ? 4.164 16.984 6.008 1 95.69 148 LEU B N 1
ATOM 3263 C CA . LEU B 1 148 ? 3.711 17.156 4.637 1 95.69 148 LEU B CA 1
ATOM 3264 C C . LEU B 1 148 ? 4.586 16.375 3.664 1 95.69 148 LEU B C 1
ATOM 3266 O O . LEU B 1 148 ? 5.797 16.609 3.592 1 95.69 148 LEU B O 1
ATOM 3270 N N . LEU B 1 149 ? 3.906 15.484 2.979 1 93.94 149 LEU B N 1
ATOM 3271 C CA . LEU B 1 149 ? 4.629 14.562 2.111 1 93.94 149 LEU B CA 1
ATOM 3272 C C . LEU B 1 149 ? 4.129 14.656 0.674 1 93.94 149 LEU B C 1
ATOM 3274 O O . LEU B 1 149 ? 3.008 15.109 0.433 1 93.94 149 LEU B O 1
ATOM 3278 N N . CYS B 1 150 ? 5.027 14.234 -0.209 1 93.31 150 CYS B N 1
ATOM 3279 C CA . CYS B 1 150 ? 4.688 14.172 -1.626 1 93.31 150 CYS B CA 1
ATOM 3280 C C . CYS B 1 150 ? 5.363 12.984 -2.295 1 93.31 150 CYS B C 1
ATOM 3282 O O . CYS B 1 150 ? 5.902 12.109 -1.615 1 93.31 150 CYS B O 1
ATOM 3284 N N . ALA B 1 151 ? 5.258 12.906 -3.602 1 88.12 151 ALA B N 1
ATOM 3285 C CA . ALA B 1 151 ? 5.742 11.75 -4.355 1 88.12 151 ALA B CA 1
ATOM 3286 C C . ALA B 1 151 ? 7.238 11.539 -4.133 1 88.12 151 ALA B C 1
ATOM 3288 O O . ALA B 1 151 ? 7.723 10.406 -4.176 1 88.12 151 ALA B O 1
ATOM 3289 N N . SER B 1 152 ? 7.949 12.539 -3.834 1 85.69 152 SER B N 1
ATOM 3290 C CA . SER B 1 152 ? 9.391 12.453 -3.646 1 85.69 152 SER B CA 1
ATOM 3291 C C . SER B 1 152 ? 9.734 11.805 -2.311 1 85.69 152 SER B C 1
ATOM 3293 O O . SER B 1 152 ? 10.883 11.398 -2.09 1 85.69 152 SER B O 1
ATOM 3295 N N . ASP B 1 153 ? 8.797 11.688 -1.443 1 84 153 ASP B N 1
ATOM 3296 C CA . ASP B 1 153 ? 9.039 11.125 -0.118 1 84 153 ASP B CA 1
ATOM 3297 C C . ASP B 1 153 ? 8.789 9.617 -0.106 1 84 153 ASP B C 1
ATOM 3299 O O . ASP B 1 153 ? 8.867 8.977 0.945 1 84 153 ASP B O 1
ATOM 3303 N N . GLY B 1 154 ? 8.648 9 -1.124 1 88.06 154 GLY B N 1
ATOM 3304 C CA . GLY B 1 154 ? 8.469 7.562 -1.253 1 88.06 154 GLY B CA 1
ATOM 3305 C C . GLY B 1 154 ? 9.688 6.863 -1.836 1 88.06 154 GLY B C 1
ATOM 3306 O O . GLY B 1 154 ? 10.688 6.676 -1.146 1 88.06 154 GLY B O 1
ATOM 3307 N N . LYS B 1 155 ? 9.648 6.598 -3.039 1 90.44 155 LYS B N 1
ATOM 3308 C CA . LYS B 1 155 ? 10.719 5.898 -3.748 1 90.44 155 LYS B CA 1
ATOM 3309 C C . LYS B 1 155 ? 12.023 6.684 -3.689 1 90.44 155 LYS B C 1
ATOM 3311 O O . LYS B 1 155 ? 13.094 6.105 -3.508 1 90.44 155 LYS B O 1
ATOM 3316 N N . LYS B 1 156 ? 11.922 7.98 -3.766 1 91.56 156 LYS B N 1
ATOM 3317 C CA . LYS B 1 156 ? 13.125 8.805 -3.799 1 91.56 156 LYS B CA 1
ATOM 3318 C C . LYS B 1 156 ? 13.867 8.75 -2.465 1 91.56 156 LYS B C 1
ATOM 3320 O O . LYS B 1 156 ? 15.102 8.812 -2.43 1 91.56 156 LYS B O 1
ATOM 3325 N N . GLU B 1 157 ? 13.133 8.648 -1.46 1 91.25 157 GLU B N 1
ATOM 3326 C CA . GLU B 1 157 ? 13.773 8.523 -0.15 1 91.25 157 GLU B CA 1
ATOM 3327 C C . GLU B 1 157 ? 14.57 7.227 -0.048 1 91.25 157 GLU B C 1
ATOM 3329 O O . GLU B 1 157 ? 15.672 7.215 0.503 1 91.25 157 GLU B O 1
ATOM 3334 N N . ILE B 1 158 ? 14.023 6.199 -0.514 1 93.69 158 ILE B N 1
ATOM 3335 C CA . ILE B 1 158 ? 14.703 4.91 -0.506 1 93.69 158 ILE B CA 1
ATOM 3336 C C . ILE B 1 158 ? 15.961 4.98 -1.37 1 93.69 158 ILE B C 1
ATOM 3338 O O . ILE B 1 158 ? 17.016 4.488 -0.978 1 93.69 158 ILE B O 1
ATOM 3342 N N . VAL B 1 159 ? 15.828 5.605 -2.488 1 95.5 159 VAL B N 1
ATOM 3343 C CA . VAL B 1 159 ? 16.969 5.766 -3.395 1 95.5 159 VAL B CA 1
ATOM 3344 C C . VAL B 1 159 ? 18.062 6.566 -2.707 1 95.5 159 VAL B C 1
ATOM 3346 O O . VAL B 1 159 ? 19.234 6.172 -2.734 1 95.5 159 VAL B O 1
ATOM 3349 N N . SER B 1 160 ? 17.688 7.668 -2.121 1 94.31 160 SER B N 1
ATOM 3350 C CA . SER B 1 160 ? 18.641 8.516 -1.42 1 94.31 160 SER B CA 1
ATOM 3351 C C . SER B 1 160 ? 19.359 7.754 -0.306 1 94.31 160 SER B C 1
ATOM 3353 O O . SER B 1 160 ? 20.578 7.871 -0.142 1 94.31 160 SER B O 1
ATOM 3355 N N . LEU B 1 161 ? 18.594 7 0.387 1 94.31 161 LEU B N 1
ATOM 3356 C CA . LEU B 1 161 ? 19.188 6.195 1.45 1 94.31 161 LEU B CA 1
ATOM 3357 C C . LEU B 1 161 ? 20.156 5.168 0.877 1 94.31 161 LEU B C 1
ATOM 3359 O O . LEU B 1 161 ? 21.234 4.949 1.432 1 94.31 161 LEU B O 1
ATOM 3363 N N . THR B 1 162 ? 19.734 4.516 -0.163 1 96.12 162 THR B N 1
ATOM 3364 C CA . THR B 1 162 ? 20.594 3.533 -0.819 1 96.12 162 THR B CA 1
ATOM 3365 C C . THR B 1 162 ? 21.922 4.16 -1.227 1 96.12 162 THR B C 1
ATOM 3367 O O . THR B 1 162 ? 22.984 3.58 -0.999 1 96.12 162 THR B O 1
ATOM 3370 N N . LYS B 1 163 ? 21.859 5.332 -1.798 1 95.75 163 LYS B N 1
ATOM 3371 C CA . LYS B 1 163 ? 23.062 6.066 -2.178 1 95.75 163 LYS B CA 1
ATOM 3372 C C . LYS B 1 163 ? 23.922 6.359 -0.959 1 95.75 163 LYS B C 1
ATOM 3374 O O . LYS B 1 163 ? 25.141 6.125 -0.983 1 95.75 163 LYS B O 1
ATOM 3379 N N . THR B 1 164 ? 23.312 6.84 0.05 1 95.06 164 THR B N 1
ATOM 3380 C CA . THR B 1 164 ? 24.016 7.203 1.275 1 95.06 164 THR B CA 1
ATOM 3381 C C . THR B 1 164 ? 24.688 5.98 1.896 1 95.06 164 THR B C 1
ATOM 3383 O O . THR B 1 164 ? 25.828 6.059 2.348 1 95.06 164 THR B O 1
ATOM 3386 N N . LEU B 1 165 ? 23.969 4.914 1.913 1 95.69 165 LEU B N 1
ATOM 3387 C CA . LEU B 1 165 ? 24.516 3.693 2.49 1 95.69 165 LEU B CA 1
ATOM 3388 C C . LEU B 1 165 ? 25.656 3.16 1.637 1 95.69 165 LEU B C 1
ATOM 3390 O O . LEU B 1 165 ? 26.656 2.666 2.168 1 95.69 165 LEU B O 1
ATOM 3394 N N . ALA B 1 166 ? 25.516 3.252 0.342 1 95.69 166 ALA B N 1
ATOM 3395 C CA . ALA B 1 166 ? 26.609 2.857 -0.551 1 95.69 166 ALA B CA 1
ATOM 3396 C C . ALA B 1 166 ? 27.859 3.689 -0.292 1 95.69 166 ALA B C 1
ATOM 3398 O O . ALA B 1 166 ? 28.969 3.15 -0.221 1 95.69 166 ALA B O 1
ATOM 3399 N N . GLU B 1 167 ? 27.672 4.941 -0.134 1 95.06 167 GLU B N 1
ATOM 3400 C CA . GLU B 1 167 ? 28.781 5.84 0.158 1 95.06 167 GLU B CA 1
ATOM 3401 C C . GLU B 1 167 ? 29.422 5.516 1.508 1 95.06 167 GLU B C 1
ATOM 3403 O O . GLU B 1 167 ? 30.641 5.57 1.657 1 95.06 167 GLU B O 1
ATOM 3408 N N . ALA B 1 168 ? 28.578 5.195 2.43 1 95.12 168 ALA B N 1
ATOM 3409 C CA . ALA B 1 168 ? 29.062 4.84 3.762 1 95.12 168 ALA B CA 1
ATOM 3410 C C . ALA B 1 168 ? 29.906 3.568 3.715 1 95.12 168 ALA B C 1
ATOM 3412 O O . ALA B 1 168 ? 30.859 3.432 4.473 1 95.12 168 ALA B O 1
ATOM 3413 N N . VAL B 1 169 ? 29.5 2.703 2.895 1 94.81 169 VAL B N 1
ATOM 3414 C CA . VAL B 1 169 ? 30.281 1.474 2.742 1 94.81 169 VAL B CA 1
ATOM 3415 C C . VAL B 1 169 ? 31.625 1.784 2.092 1 94.81 169 VAL B C 1
ATOM 3417 O O . VAL B 1 169 ? 32.656 1.245 2.496 1 94.81 169 VAL B O 1
ATOM 3420 N N . VAL B 1 170 ? 31.672 2.627 1.134 1 93.31 170 VAL B N 1
ATOM 3421 C CA . VAL B 1 170 ? 32.875 3.018 0.429 1 93.31 170 VAL B CA 1
ATOM 3422 C C . VAL B 1 170 ? 33.875 3.668 1.405 1 93.31 170 VAL B C 1
ATOM 3424 O O . VAL B 1 170 ? 35.062 3.391 1.366 1 93.31 170 VAL B O 1
ATOM 3427 N N . THR B 1 171 ? 33.344 4.492 2.264 1 94.12 171 THR B N 1
ATOM 3428 C CA . THR B 1 171 ? 34.188 5.215 3.211 1 94.12 171 THR B CA 1
ATOM 3429 C C . THR B 1 171 ? 34.562 4.324 4.391 1 94.12 171 THR B C 1
ATOM 3431 O O . THR B 1 171 ? 35.406 4.703 5.219 1 94.12 171 THR B O 1
ATOM 3434 N N . GLY B 1 172 ? 33.906 3.176 4.477 1 93.25 172 GLY B N 1
ATOM 3435 C CA . GLY B 1 172 ? 34.219 2.242 5.547 1 93.25 172 GLY B CA 1
ATOM 3436 C C . GLY B 1 172 ? 33.438 2.518 6.82 1 93.25 172 GLY B C 1
ATOM 3437 O O . GLY B 1 172 ? 33.719 1.921 7.863 1 93.25 172 GLY B O 1
ATOM 3438 N N . THR B 1 173 ? 32.5 3.449 6.793 1 94.5 173 THR B N 1
ATOM 3439 C CA . THR B 1 173 ? 31.672 3.783 7.953 1 94.5 173 THR B CA 1
ATOM 3440 C C . THR B 1 173 ? 30.844 2.582 8.383 1 94.5 173 THR B C 1
ATOM 3442 O O . THR B 1 173 ? 30.641 2.361 9.586 1 94.5 173 THR B O 1
ATOM 3445 N N . ILE B 1 174 ? 30.375 1.854 7.395 1 95.31 174 ILE B N 1
ATOM 3446 C CA . ILE B 1 174 ? 29.656 0.62 7.68 1 95.31 174 ILE B CA 1
ATOM 3447 C C . ILE B 1 174 ? 30.109 -0.48 6.727 1 95.31 174 ILE B C 1
ATOM 3449 O O . ILE B 1 174 ? 30.656 -0.195 5.66 1 95.31 174 ILE B O 1
ATOM 3453 N N . LYS B 1 175 ? 29.891 -1.69 7.148 1 94.81 175 LYS B N 1
ATOM 3454 C CA . LYS B 1 175 ? 30.125 -2.838 6.277 1 94.81 175 LYS B CA 1
ATOM 3455 C C . LYS B 1 175 ? 28.844 -3.234 5.547 1 94.81 175 LYS B C 1
ATOM 3457 O O . LYS B 1 175 ? 27.734 -3.033 6.059 1 94.81 175 LYS B O 1
ATOM 3462 N N . PRO B 1 176 ? 28.984 -3.779 4.359 1 93.44 176 PRO B N 1
ATOM 3463 C CA . PRO B 1 176 ? 27.797 -4.215 3.617 1 93.44 176 PRO B CA 1
ATOM 3464 C C . PRO B 1 176 ? 26.922 -5.164 4.422 1 93.44 176 PRO B C 1
ATOM 3466 O O . PRO B 1 176 ? 25.688 -5.121 4.301 1 93.44 176 PRO B O 1
ATOM 3469 N N . GLU B 1 177 ? 27.469 -5.973 5.277 1 93.38 177 GLU B N 1
ATOM 3470 C CA . GLU B 1 177 ? 26.734 -6.953 6.07 1 93.38 177 GLU B CA 1
ATOM 3471 C C . GLU B 1 177 ? 25.844 -6.277 7.109 1 93.38 177 GLU B C 1
ATOM 3473 O O . GLU B 1 177 ? 24.938 -6.898 7.656 1 93.38 177 GLU B O 1
ATOM 3478 N N . GLU B 1 178 ? 26.188 -5.008 7.34 1 95.62 178 GLU B N 1
ATOM 3479 C CA . GLU B 1 178 ? 25.422 -4.262 8.328 1 95.62 178 GLU B CA 1
ATOM 3480 C C . GLU B 1 178 ? 24.141 -3.689 7.723 1 95.62 178 GLU B C 1
ATOM 3482 O O . GLU B 1 178 ? 23.266 -3.189 8.438 1 95.62 178 GLU B O 1
ATOM 3487 N N . ILE B 1 179 ? 24.094 -3.775 6.438 1 96.19 179 ILE B N 1
ATOM 3488 C CA . ILE B 1 179 ? 22.875 -3.332 5.758 1 96.19 179 ILE B CA 1
ATOM 3489 C C . ILE B 1 179 ? 21.781 -4.391 5.902 1 96.19 179 ILE B C 1
ATOM 3491 O O . ILE B 1 179 ? 21.875 -5.465 5.305 1 96.19 179 ILE B O 1
ATOM 3495 N N . ASN B 1 180 ? 20.875 -4.082 6.742 1 95.12 180 ASN B N 1
ATOM 3496 C CA . ASN B 1 180 ? 19.75 -4.984 7.012 1 95.12 180 ASN B CA 1
ATOM 3497 C C . ASN B 1 180 ? 18.453 -4.219 7.234 1 95.12 180 ASN B C 1
ATOM 3499 O O . ASN B 1 180 ? 18.422 -2.996 7.098 1 95.12 180 ASN B O 1
ATOM 3503 N N . ILE B 1 181 ? 17.438 -4.961 7.48 1 93.94 181 ILE B N 1
ATOM 3504 C CA . ILE B 1 181 ? 16.109 -4.379 7.613 1 93.94 181 ILE B CA 1
ATOM 3505 C C . ILE B 1 181 ? 16.094 -3.379 8.766 1 93.94 181 ILE B C 1
ATOM 3507 O O . ILE B 1 181 ? 15.508 -2.303 8.656 1 93.94 181 ILE B O 1
ATOM 3511 N N . ASP B 1 182 ? 16.734 -3.693 9.82 1 93.62 182 ASP B N 1
ATOM 3512 C CA . ASP B 1 182 ? 16.766 -2.83 11 1 93.62 182 ASP B CA 1
ATOM 3513 C C . ASP B 1 182 ? 17.438 -1.498 10.688 1 93.62 182 ASP B C 1
ATOM 3515 O O . ASP B 1 182 ? 16.969 -0.441 11.117 1 93.62 182 ASP B O 1
ATOM 3519 N N . LEU B 1 183 ? 18.547 -1.587 9.992 1 94.69 183 LEU B N 1
ATOM 3520 C CA . LEU B 1 183 ? 19.25 -0.366 9.625 1 94.69 183 LEU B CA 1
ATOM 3521 C C . LEU B 1 183 ? 18.391 0.516 8.734 1 94.69 183 LEU B C 1
ATOM 3523 O O . LEU B 1 183 ? 18.297 1.728 8.945 1 94.69 183 LEU B O 1
ATOM 3527 N N . LEU B 1 184 ? 17.781 -0.079 7.738 1 94.38 184 LEU B N 1
ATOM 3528 C CA . LEU B 1 184 ? 16.906 0.695 6.859 1 94.38 184 LEU B CA 1
ATOM 3529 C C . LEU B 1 184 ? 15.727 1.268 7.629 1 94.38 184 LEU B C 1
ATOM 3531 O O . LEU B 1 184 ? 15.328 2.412 7.406 1 94.38 184 LEU B O 1
ATOM 3535 N N . ASN B 1 185 ? 15.117 0.475 8.516 1 92.12 185 ASN B N 1
ATOM 3536 C CA . ASN B 1 185 ? 14.047 0.973 9.375 1 92.12 185 ASN B CA 1
ATOM 3537 C C . ASN B 1 185 ? 14.477 2.217 10.141 1 92.12 185 ASN B C 1
ATOM 3539 O O . ASN B 1 185 ? 13.75 3.211 10.18 1 92.12 185 ASN B O 1
ATOM 3543 N N . GLU B 1 186 ? 15.594 2.111 10.703 1 91.19 186 GLU B N 1
ATOM 3544 C CA . GLU B 1 186 ? 16.125 3.211 11.508 1 91.19 186 GLU B CA 1
ATOM 3545 C C . GLU B 1 186 ? 16.328 4.465 10.656 1 91.19 186 GLU B C 1
ATOM 3547 O O . GLU B 1 186 ? 15.938 5.562 11.062 1 91.19 186 GLU B O 1
ATOM 3552 N N . LYS B 1 187 ? 16.875 4.305 9.5 1 91.25 187 LYS B N 1
ATOM 3553 C CA . LYS B 1 187 ? 17.234 5.453 8.672 1 91.25 187 LYS B CA 1
ATOM 3554 C C . LYS B 1 187 ? 16.016 6.035 7.973 1 91.25 187 LYS B C 1
ATOM 3556 O O . LYS B 1 187 ? 15.93 7.25 7.762 1 91.25 187 LYS B O 1
ATOM 3561 N N . LEU B 1 188 ? 15.055 5.215 7.605 1 90.06 188 LEU B N 1
ATOM 3562 C CA . LEU B 1 188 ? 13.859 5.695 6.922 1 90.06 188 LEU B CA 1
ATOM 3563 C C . LEU B 1 188 ? 12.859 6.277 7.91 1 90.06 188 LEU B C 1
ATOM 3565 O O . LEU B 1 188 ? 11.984 7.055 7.531 1 90.06 188 LEU B O 1
ATOM 3569 N N . ASN B 1 189 ? 12.891 5.809 9.125 1 80.56 189 ASN B N 1
ATOM 3570 C CA . ASN B 1 189 ? 12.031 6.359 10.172 1 80.56 189 ASN B CA 1
ATOM 3571 C C . ASN B 1 189 ? 12.781 7.363 11.047 1 80.56 189 ASN B C 1
ATOM 3573 O O . ASN B 1 189 ? 12.445 7.543 12.211 1 80.56 189 ASN B O 1
ATOM 3577 N N . SER B 1 190 ? 13.703 7.918 10.578 1 63.72 190 SER B N 1
ATOM 3578 C CA . SER B 1 190 ? 14.648 8.734 11.336 1 63.72 190 SER B CA 1
ATOM 3579 C C . SER B 1 190 ? 13.945 9.906 12.016 1 63.72 190 SER B C 1
ATOM 3581 O O . SER B 1 190 ? 14.469 10.469 12.984 1 63.72 190 SER B O 1
ATOM 3583 N N . ARG B 1 191 ? 12.82 10.195 11.633 1 63.5 191 ARG B N 1
ATOM 3584 C CA . ARG B 1 191 ? 12.156 11.344 12.25 1 63.5 191 ARG B CA 1
ATOM 3585 C C . ARG B 1 191 ? 11.453 10.93 13.539 1 63.5 191 ARG B C 1
ATOM 3587 O O . ARG B 1 191 ? 10.867 11.773 14.227 1 63.5 191 ARG B O 1
ATOM 3594 N N . GLY B 1 192 ? 11.609 9.641 13.836 1 78.06 192 GLY B N 1
ATOM 3595 C CA . GLY B 1 192 ? 10.961 9.188 15.055 1 78.06 192 GLY B CA 1
ATOM 3596 C C . GLY B 1 192 ? 9.453 9.047 14.914 1 78.06 192 GLY B C 1
ATOM 3597 O O . GLY B 1 192 ? 8.727 9.117 15.906 1 78.06 192 GLY B O 1
ATOM 3598 N N . ILE B 1 193 ? 9 9.109 13.812 1 86.75 193 ILE B N 1
ATOM 3599 C CA . ILE B 1 193 ? 7.574 8.945 13.555 1 86.75 193 ILE B CA 1
ATOM 3600 C C . ILE B 1 193 ? 7.254 7.473 13.328 1 86.75 193 ILE B C 1
ATOM 3602 O O . ILE B 1 193 ? 7.906 6.805 12.523 1 86.75 193 ILE B O 1
ATOM 3606 N N . PRO B 1 194 ? 6.316 6.988 14.109 1 92.12 194 PRO B N 1
ATOM 3607 C CA . PRO B 1 194 ? 5.945 5.59 13.906 1 92.12 194 PRO B CA 1
ATOM 3608 C C . PRO B 1 194 ? 5.254 5.352 12.562 1 92.12 194 PRO B C 1
ATOM 3610 O O . PRO B 1 194 ? 4.801 6.301 11.922 1 92.12 194 PRO B O 1
ATOM 3613 N N . ASP B 1 195 ? 5.242 4.121 12.156 1 93.62 195 ASP B N 1
ATOM 3614 C CA . ASP B 1 195 ? 4.52 3.758 10.938 1 93.62 195 ASP B CA 1
ATOM 3615 C C . ASP B 1 195 ? 3.041 4.129 11.047 1 93.62 195 ASP B C 1
ATOM 3617 O O . ASP B 1 195 ? 2.457 4.062 12.133 1 93.62 195 ASP B O 1
ATOM 3621 N N . PRO B 1 196 ? 2.443 4.484 9.961 1 96.12 196 PRO B N 1
ATOM 3622 C CA . PRO B 1 196 ? 1.015 4.797 10.016 1 96.12 196 PRO B CA 1
ATOM 3623 C C . PRO B 1 196 ? 0.155 3.582 10.359 1 96.12 196 PRO B C 1
ATOM 3625 O O . PRO B 1 196 ? 0.365 2.496 9.805 1 96.12 196 PRO B O 1
ATOM 3628 N N . ASP B 1 197 ? -0.807 3.844 11.227 1 95.81 197 ASP B N 1
ATOM 3629 C CA . ASP B 1 197 ? -1.777 2.816 11.594 1 95.81 197 ASP B CA 1
ATOM 3630 C C . ASP B 1 197 ? -2.975 2.83 10.641 1 95.81 197 ASP B C 1
ATOM 3632 O O . ASP B 1 197 ? -3.467 1.773 10.242 1 95.81 197 ASP B O 1
ATOM 3636 N N . MET B 1 198 ? -3.357 3.994 10.344 1 96.81 198 MET B N 1
ATOM 3637 C CA . MET B 1 198 ? -4.57 4.207 9.555 1 96.81 198 MET B CA 1
ATOM 3638 C C . MET B 1 198 ? -4.312 5.188 8.414 1 96.81 198 MET B C 1
ATOM 3640 O O . MET B 1 198 ? -3.604 6.18 8.594 1 96.81 198 MET B O 1
ATOM 3644 N N . GLY B 1 199 ? -4.824 4.871 7.25 1 97.06 199 GLY B N 1
ATOM 3645 C CA . GLY B 1 199 ? -4.762 5.758 6.102 1 97.06 199 GLY B CA 1
ATOM 3646 C C . GLY B 1 199 ? -6.125 6.086 5.527 1 97.06 199 GLY B C 1
ATOM 3647 O O . GLY B 1 199 ? -6.977 5.203 5.391 1 97.06 199 GLY B O 1
ATOM 3648 N N . LEU B 1 200 ? -6.359 7.328 5.289 1 95.75 200 LEU B N 1
ATOM 3649 C CA . LEU B 1 200 ? -7.578 7.777 4.625 1 95.75 200 LEU B CA 1
ATOM 3650 C C . LEU B 1 200 ? -7.277 8.258 3.209 1 95.75 200 LEU B C 1
ATOM 3652 O O . LEU B 1 200 ? -6.504 9.195 3.016 1 95.75 200 LEU B O 1
ATOM 3656 N N . ILE B 1 201 ? -7.852 7.664 2.277 1 93.69 201 ILE B N 1
ATOM 3657 C CA . ILE B 1 201 ? -7.598 7.969 0.875 1 93.69 201 ILE B CA 1
ATOM 3658 C C . ILE B 1 201 ? -8.773 8.758 0.297 1 93.69 201 ILE B C 1
ATOM 3660 O O . ILE B 1 201 ? -9.914 8.297 0.344 1 93.69 201 ILE B O 1
ATOM 3664 N N . TYR B 1 202 ? -8.477 9.945 -0.182 1 90.81 202 TYR B N 1
ATOM 3665 C CA . TYR B 1 202 ? -9.492 10.711 -0.894 1 90.81 202 TYR B CA 1
ATOM 3666 C C . TYR B 1 202 ? -9.75 10.117 -2.273 1 90.81 202 TYR B C 1
ATOM 3668 O O . TYR B 1 202 ? -8.836 9.992 -3.088 1 90.81 202 TYR B O 1
ATOM 3676 N N . GLY B 1 203 ? -10.93 9.734 -2.492 1 83.62 203 GLY B N 1
ATOM 3677 C CA . GLY B 1 203 ? -11.312 9.078 -3.734 1 83.62 203 GLY B CA 1
ATOM 3678 C C . GLY B 1 203 ? -11.875 7.688 -3.529 1 83.62 203 GLY B C 1
ATOM 3679 O O . GLY B 1 203 ? -11.633 7.062 -2.494 1 83.62 203 GLY B O 1
ATOM 3680 N N . ARG B 1 204 ? -12.508 7.164 -4.48 1 79.56 204 ARG B N 1
ATOM 3681 C CA . ARG B 1 204 ? -13.172 5.867 -4.363 1 79.56 204 ARG B CA 1
ATOM 3682 C C . ARG B 1 204 ? -12.195 4.73 -4.645 1 79.56 204 ARG B C 1
ATOM 3684 O O . ARG B 1 204 ? -12.461 3.576 -4.301 1 79.56 204 ARG B O 1
ATOM 3691 N N . LEU B 1 205 ? -11.141 5.094 -5.285 1 85.44 205 LEU B N 1
ATOM 3692 C CA . LEU B 1 205 ? -10.156 4.078 -5.633 1 85.44 205 LEU B CA 1
ATOM 3693 C C . LEU B 1 205 ? -9.219 3.811 -4.461 1 85.44 205 LEU B C 1
ATOM 3695 O O . LEU B 1 205 ? -8.648 4.746 -3.891 1 85.44 205 LEU B O 1
ATOM 3699 N N . CYS B 1 206 ? -9.117 2.586 -4.086 1 90.5 206 CYS B N 1
ATOM 3700 C CA . CYS B 1 206 ? -8.172 2.223 -3.035 1 90.5 206 CYS B CA 1
ATOM 3701 C C . CYS B 1 206 ? -6.781 1.984 -3.609 1 90.5 206 CYS B C 1
ATOM 3703 O O . CYS B 1 206 ? -6.48 0.887 -4.078 1 90.5 206 CYS B O 1
ATOM 3705 N N . SER B 1 207 ? -6.043 2.982 -3.631 1 93.5 207 SER B N 1
ATOM 3706 C CA . SER B 1 207 ? -4.645 2.971 -4.051 1 93.5 207 SER B CA 1
ATOM 3707 C C . SER B 1 207 ? -3.771 3.771 -3.092 1 93.5 207 SER B C 1
ATOM 3709 O O . SER B 1 207 ? -4.207 4.785 -2.543 1 93.5 207 SER B O 1
ATOM 3711 N N . THR B 1 208 ? -2.594 3.291 -2.906 1 92.75 208 THR B N 1
ATOM 3712 C CA . THR B 1 208 ? -1.713 3.973 -1.963 1 92.75 208 THR B CA 1
ATOM 3713 C C . THR B 1 208 ? -1.034 5.168 -2.625 1 92.75 208 THR B C 1
ATOM 3715 O O . THR B 1 208 ? -0.508 6.047 -1.939 1 92.75 208 THR B O 1
ATOM 3718 N N . TYR B 1 209 ? -0.923 5.164 -3.92 1 91.69 209 TYR B N 1
ATOM 3719 C CA . TYR B 1 209 ? -0.262 6.207 -4.695 1 91.69 209 TYR B CA 1
ATOM 3720 C C . TYR B 1 209 ? 1.203 6.336 -4.301 1 91.69 209 TYR B C 1
ATOM 3722 O O . TYR B 1 209 ? 1.792 7.414 -4.418 1 91.69 209 TYR B O 1
ATOM 3730 N N . GLY B 1 210 ? 1.708 5.324 -3.699 1 92.25 210 GLY B N 1
ATOM 3731 C CA . GLY B 1 210 ? 3.127 5.293 -3.377 1 92.25 210 GLY B CA 1
ATOM 3732 C C . GLY B 1 210 ? 3.455 5.965 -2.057 1 92.25 210 GLY B C 1
ATOM 3733 O O . GLY B 1 210 ? 4.598 6.352 -1.82 1 92.25 210 GLY B O 1
ATOM 3734 N N . VAL B 1 211 ? 2.449 6.125 -1.231 1 94.44 211 VAL B N 1
ATOM 3735 C CA . VAL B 1 211 ? 2.695 6.777 0.05 1 94.44 211 VAL B CA 1
ATOM 3736 C C . VAL B 1 211 ? 3.521 5.859 0.948 1 94.44 211 VAL B C 1
ATOM 3738 O O . VAL B 1 211 ? 3.137 4.715 1.2 1 94.44 211 VAL B O 1
ATOM 3741 N N . LEU B 1 212 ? 4.676 6.34 1.408 1 92.69 212 LEU B N 1
ATOM 3742 C CA . LEU B 1 212 ? 5.527 5.695 2.4 1 92.69 212 LEU B CA 1
ATOM 3743 C C . LEU B 1 212 ? 5.602 4.191 2.162 1 92.69 212 LEU B C 1
ATOM 3745 O O . LEU B 1 212 ? 5.25 3.4 3.043 1 92.69 212 LEU B O 1
ATOM 3749 N N . PRO B 1 213 ? 6.129 3.812 1.053 1 92.81 213 PRO B N 1
ATOM 3750 C CA . PRO B 1 213 ? 6.102 2.4 0.667 1 92.81 213 PRO B CA 1
ATOM 3751 C C . PRO B 1 213 ? 6.746 1.491 1.712 1 92.81 213 PRO B C 1
ATOM 3753 O O . PRO B 1 213 ? 6.34 0.336 1.865 1 92.81 213 PRO B O 1
ATOM 3756 N N . TRP B 1 214 ? 7.688 1.963 2.443 1 92.75 214 TRP B N 1
ATOM 3757 C CA . TRP B 1 214 ? 8.383 1.168 3.449 1 92.75 214 TRP B CA 1
ATOM 3758 C C . TRP B 1 214 ? 7.574 1.092 4.738 1 92.75 214 TRP B C 1
ATOM 3760 O O . TRP B 1 214 ? 7.617 0.083 5.449 1 92.75 214 TRP B O 1
ATOM 3770 N N . GLN B 1 215 ? 6.809 2.041 5.004 1 93.44 215 GLN B N 1
ATOM 3771 C CA . GLN B 1 215 ? 6.234 2.207 6.336 1 93.44 215 GLN B CA 1
ATOM 3772 C C . GLN B 1 215 ? 4.777 1.763 6.367 1 93.44 215 GLN B C 1
ATOM 3774 O O . GLN B 1 215 ? 4.203 1.57 7.445 1 93.44 215 GLN B O 1
ATOM 3779 N N . THR B 1 216 ? 4.145 1.488 5.238 1 94.12 216 THR B N 1
ATOM 3780 C CA . THR B 1 216 ? 2.697 1.315 5.234 1 94.12 216 THR B CA 1
ATOM 3781 C C . THR B 1 216 ? 2.328 -0.164 5.164 1 94.12 216 THR B C 1
ATOM 3783 O O . THR B 1 216 ? 1.223 -0.514 4.746 1 94.12 216 THR B O 1
ATOM 3786 N N . ARG B 1 217 ? 3.09 -1.046 5.559 1 89.88 217 ARG B N 1
ATOM 3787 C CA . ARG B 1 217 ? 2.865 -2.484 5.465 1 89.88 217 ARG B CA 1
ATOM 3788 C C . ARG B 1 217 ? 1.622 -2.898 6.242 1 89.88 217 ARG B C 1
ATOM 3790 O O . ARG B 1 217 ? 0.821 -3.703 5.762 1 89.88 217 ARG B O 1
ATOM 3797 N N . ILE B 1 218 ? 1.414 -2.303 7.379 1 90.12 218 ILE B N 1
ATOM 3798 C CA . ILE B 1 218 ? 0.326 -2.771 8.234 1 90.12 218 ILE B CA 1
ATOM 3799 C C . ILE B 1 218 ? -0.756 -1.698 8.32 1 90.12 218 ILE B C 1
ATOM 3801 O O . ILE B 1 218 ? -1.658 -1.789 9.156 1 90.12 218 ILE B O 1
ATOM 3805 N N . THR B 1 219 ? -0.581 -0.693 7.562 1 95.31 219 THR B N 1
ATOM 3806 C CA . THR B 1 219 ? -1.558 0.39 7.566 1 95.31 219 THR B CA 1
ATOM 3807 C C . THR B 1 219 ? -2.914 -0.102 7.074 1 95.31 219 THR B C 1
ATOM 3809 O O . THR B 1 219 ? -2.99 -0.852 6.098 1 95.31 219 THR B O 1
ATOM 3812 N N . GLU B 1 220 ? -3.984 0.243 7.785 1 95.62 220 GLU B N 1
ATOM 3813 C CA . GLU B 1 220 ? -5.352 -0.001 7.328 1 95.62 220 GLU B CA 1
ATOM 3814 C C . GLU B 1 220 ? -5.891 1.188 6.539 1 95.62 220 GLU B C 1
ATOM 3816 O O . GLU B 1 220 ? -5.992 2.295 7.07 1 95.62 220 GLU B O 1
ATOM 3821 N N . PHE B 1 221 ? -6.297 0.92 5.289 1 95.56 221 PHE B N 1
ATOM 3822 C CA . PHE B 1 221 ? -6.703 2.021 4.426 1 95.56 221 PHE B CA 1
ATOM 3823 C C . PHE B 1 221 ? -8.219 2.082 4.305 1 95.56 221 PHE B C 1
ATOM 3825 O O . PHE B 1 221 ? -8.883 1.048 4.207 1 95.56 221 PHE B O 1
ATOM 3832 N N . TYR B 1 222 ? -8.711 3.303 4.34 1 92.25 222 TYR B N 1
ATOM 3833 C CA . TYR B 1 222 ? -10.117 3.604 4.094 1 92.25 222 TYR B CA 1
ATOM 3834 C C . TYR B 1 222 ? -10.273 4.672 3.016 1 92.25 222 TYR B C 1
ATOM 3836 O O . TYR B 1 222 ? -9.492 5.629 2.967 1 92.25 222 TYR B O 1
ATOM 3844 N N . THR B 1 223 ? -11.273 4.465 2.164 1 89.62 223 THR B N 1
ATOM 3845 C CA . THR B 1 223 ? -11.469 5.418 1.077 1 89.62 223 THR B CA 1
ATOM 3846 C C . THR B 1 223 ? -12.625 6.355 1.384 1 89.62 223 THR B C 1
ATOM 3848 O O . THR B 1 223 ? -13.539 6 2.137 1 89.62 223 THR B O 1
ATOM 3851 N N . LEU B 1 224 ? -12.453 7.523 0.83 1 81.75 224 LEU B N 1
ATOM 3852 C CA . LEU B 1 224 ? -13.484 8.555 0.892 1 81.75 224 LEU B CA 1
ATOM 3853 C C . LEU B 1 224 ? -13.898 8.992 -0.508 1 81.75 224 LEU B C 1
ATOM 3855 O O . LEU B 1 224 ? -13.078 8.977 -1.434 1 81.75 224 LEU B O 1
ATOM 3859 N N . PRO B 1 225 ? -15.211 9.336 -0.648 1 72.44 225 PRO B N 1
ATOM 3860 C CA . PRO B 1 225 ? -15.57 9.914 -1.942 1 72.44 225 PRO B CA 1
ATOM 3861 C C . PRO B 1 225 ? -14.867 11.242 -2.213 1 72.44 225 PRO B C 1
ATOM 3863 O O . PRO B 1 225 ? -14.648 12.031 -1.288 1 72.44 225 PRO B O 1
ATOM 3866 N N . LEU B 1 226 ? -14.344 11.477 -3.428 1 62.75 226 LEU B N 1
ATOM 3867 C CA . LEU B 1 226 ? -13.523 12.609 -3.82 1 62.75 226 LEU B CA 1
ATOM 3868 C C . LEU B 1 226 ? -14.273 13.922 -3.613 1 62.75 226 LEU B C 1
ATOM 3870 O O . LEU B 1 226 ? -13.68 14.922 -3.195 1 62.75 226 LEU B O 1
ATOM 3874 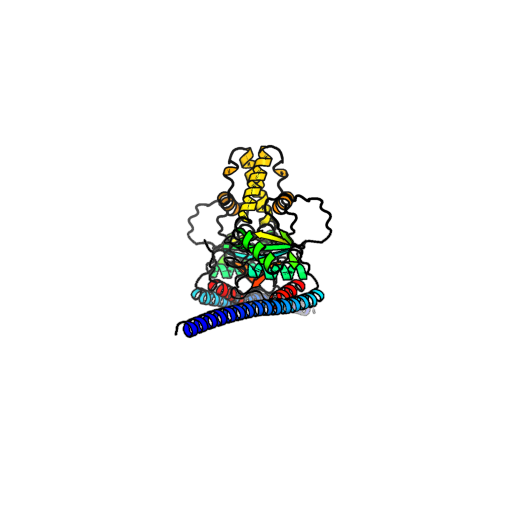N N . HIS B 1 227 ? -15.531 13.875 -3.977 1 58.66 227 HIS B N 1
ATOM 3875 C CA . HIS B 1 227 ? -16.234 15.148 -4.113 1 58.66 227 HIS B CA 1
ATOM 3876 C C . HIS B 1 227 ? -16.719 15.664 -2.762 1 58.66 227 HIS B C 1
ATOM 3878 O O . HIS B 1 227 ? -17.266 16.766 -2.67 1 58.66 227 HIS B O 1
ATOM 3884 N N . VAL B 1 228 ? -16.297 14.914 -1.815 1 59.47 228 VAL B N 1
ATOM 3885 C CA . VAL B 1 228 ? -16.891 15.336 -0.551 1 59.47 228 VAL B CA 1
ATOM 3886 C C . VAL B 1 228 ? -15.789 15.688 0.446 1 59.47 228 VAL B C 1
ATOM 3888 O O . VAL B 1 228 ? -14.727 15.07 0.449 1 59.47 228 VAL B O 1
ATOM 3891 N N . SER B 1 229 ? -15.961 16.891 0.968 1 72.5 229 SER B N 1
ATOM 3892 C CA . SER B 1 229 ? -15.125 17.234 2.115 1 72.5 229 SER B CA 1
ATOM 3893 C C . SER B 1 229 ? -15.414 16.312 3.299 1 72.5 229 SER B C 1
ATOM 3895 O O . SER B 1 229 ? -16.562 15.938 3.529 1 72.5 229 SER B O 1
ATOM 3897 N N . LEU B 1 230 ? -14.367 15.891 3.824 1 82.75 230 LEU B N 1
ATOM 3898 C CA . LEU B 1 230 ? -14.477 15.031 5 1 82.75 230 LEU B CA 1
ATOM 3899 C C . LEU B 1 230 ? -15.141 15.773 6.152 1 82.75 230 LEU B C 1
ATOM 3901 O O . LEU B 1 230 ? -14.688 16.859 6.547 1 82.75 230 LEU B O 1
ATOM 3905 N N . SER B 1 231 ? -16.312 15.383 6.559 1 83.25 231 SER B N 1
ATOM 3906 C CA . SER B 1 231 ? -16.984 15.953 7.723 1 83.25 231 SER B CA 1
ATOM 3907 C C . SER B 1 231 ? -16.516 15.281 9.016 1 83.25 231 SER B C 1
ATOM 3909 O O . SER B 1 231 ? -15.914 14.211 8.977 1 83.25 231 SER B O 1
ATOM 3911 N N . ALA B 1 232 ? -16.797 15.977 10.102 1 87.5 232 ALA B N 1
ATOM 3912 C CA . ALA B 1 232 ? -16.469 15.398 11.398 1 87.5 232 ALA B CA 1
ATOM 3913 C C . ALA B 1 232 ? -17.172 14.07 11.617 1 87.5 232 ALA B C 1
ATOM 3915 O O . ALA B 1 232 ? -16.609 13.141 12.195 1 87.5 232 ALA B O 1
ATOM 3916 N N . LYS B 1 233 ? -18.375 14.023 11.109 1 83.44 233 LYS B N 1
ATOM 3917 C CA . LYS B 1 233 ? -19.156 12.789 11.219 1 83.44 233 LYS B CA 1
ATOM 3918 C C . LYS B 1 233 ? -18.531 11.664 10.414 1 83.44 233 LYS B C 1
ATOM 3920 O O . LYS B 1 233 ? -18.406 10.539 10.898 1 83.44 233 LYS B O 1
ATOM 3925 N N . ASP B 1 234 ? -18.141 11.984 9.219 1 84.75 234 ASP B N 1
ATOM 3926 C CA . ASP B 1 234 ? -17.453 11 8.398 1 84.75 234 ASP B CA 1
ATOM 3927 C C . ASP B 1 234 ? -16.172 10.516 9.07 1 84.75 234 ASP B C 1
ATOM 3929 O O . ASP B 1 234 ? -15.906 9.312 9.125 1 84.75 234 ASP B O 1
ATOM 3933 N N . PHE B 1 235 ? -15.469 11.484 9.555 1 91.94 235 PHE B N 1
ATOM 3934 C CA . PHE B 1 235 ? -14.195 11.188 10.203 1 91.94 235 PHE B CA 1
ATOM 3935 C C . PHE B 1 235 ? -14.398 10.258 11.391 1 91.94 235 PHE B C 1
ATOM 3937 O O . PHE B 1 235 ? -13.695 9.25 11.523 1 91.94 235 PHE B O 1
ATOM 3944 N N . THR B 1 236 ? -15.383 10.492 12.195 1 88.38 236 THR B N 1
ATOM 3945 C CA . THR B 1 236 ? -15.648 9.688 13.383 1 88.38 236 THR B CA 1
ATOM 3946 C C . THR B 1 236 ? -16.125 8.289 12.992 1 88.38 236 THR B C 1
ATOM 3948 O O . THR B 1 236 ? -15.758 7.301 13.641 1 88.38 236 THR B O 1
ATOM 3951 N N . CYS B 1 237 ? -16.875 8.219 12.008 1 88.06 237 CYS B N 1
ATOM 3952 C CA . CYS B 1 237 ? -17.344 6.926 11.523 1 88.06 237 CYS B CA 1
ATOM 3953 C C . CYS B 1 237 ? -16.172 6.055 11.078 1 88.06 237 CYS B C 1
ATOM 3955 O O . CYS B 1 237 ? -16.125 4.863 11.383 1 88.06 237 CYS B O 1
ATOM 3957 N N . LEU B 1 238 ? -15.281 6.648 10.406 1 90.56 238 LEU B N 1
ATOM 3958 C CA . LEU B 1 238 ? -14.117 5.914 9.93 1 90.56 238 LEU B CA 1
ATOM 3959 C C . LEU B 1 238 ? -13.227 5.484 11.094 1 90.56 238 LEU B C 1
ATOM 3961 O O . LEU B 1 238 ? -12.695 4.375 11.094 1 90.56 238 LEU B O 1
ATOM 3965 N N . LEU B 1 239 ? -13.078 6.344 12.062 1 92.62 239 LEU B N 1
ATOM 3966 C CA . LEU B 1 239 ? -12.312 5.992 13.25 1 92.62 239 LEU B CA 1
ATOM 3967 C C . LEU B 1 239 ? -12.961 4.828 13.992 1 92.62 239 LEU B C 1
ATOM 3969 O O . LEU B 1 239 ? -12.258 3.963 14.531 1 92.62 239 LEU B O 1
ATOM 3973 N N . GLU B 1 240 ? -14.258 4.852 14.031 1 89.06 240 GLU B N 1
ATOM 3974 C CA . GLU B 1 240 ? -14.977 3.758 14.68 1 89.06 240 GLU B CA 1
ATOM 3975 C C . GLU B 1 240 ? -14.727 2.434 13.961 1 89.06 240 GLU B C 1
ATOM 3977 O O . GLU B 1 240 ? -14.531 1.401 14.602 1 89.06 240 GLU B O 1
ATOM 3982 N N . LYS B 1 241 ? -14.805 2.533 12.68 1 88.62 241 LYS B N 1
ATOM 3983 C CA . LYS B 1 241 ? -14.508 1.339 11.898 1 88.62 241 LYS B CA 1
ATOM 3984 C C . LYS B 1 241 ? -13.109 0.813 12.211 1 88.62 241 LYS B C 1
ATOM 3986 O O . LYS B 1 241 ? -12.922 -0.39 12.398 1 88.62 241 LYS B O 1
ATOM 3991 N N . TYR B 1 242 ? -12.203 1.691 12.258 1 92.75 242 TYR B N 1
ATOM 3992 C CA . TYR B 1 242 ? -10.836 1.316 12.594 1 92.75 242 TYR B CA 1
ATOM 3993 C C . TYR B 1 242 ? -10.773 0.701 13.992 1 92.75 242 TYR B C 1
ATOM 3995 O O . TYR B 1 242 ? -10.102 -0.315 14.195 1 92.75 242 TYR B O 1
ATOM 4003 N N . SER B 1 243 ? -11.414 1.292 14.883 1 91.69 243 SER B N 1
ATOM 4004 C CA . SER B 1 243 ? -11.383 0.85 16.281 1 91.69 243 SER B CA 1
ATOM 4005 C C . SER B 1 243 ? -11.945 -0.561 16.422 1 91.69 243 SER B C 1
ATOM 4007 O O . SER B 1 243 ? -11.523 -1.314 17.297 1 91.69 243 SER B O 1
ATOM 4009 N N . LYS B 1 244 ? -12.828 -0.936 15.578 1 84.12 244 LYS B N 1
ATOM 4010 C CA . LYS B 1 244 ? -13.484 -2.236 15.641 1 84.12 244 LYS B CA 1
ATOM 4011 C C . LYS B 1 244 ? -12.68 -3.299 14.898 1 84.12 244 LYS B C 1
ATOM 4013 O O . LYS B 1 244 ? -12.922 -4.496 15.062 1 84.12 244 LYS B O 1
ATOM 4018 N N . SER B 1 245 ? -11.859 -2.764 14.102 1 80 245 SER B N 1
ATOM 4019 C CA . SER B 1 245 ? -11.078 -3.699 13.305 1 80 245 SER B CA 1
ATOM 4020 C C . SER B 1 245 ? -9.992 -4.363 14.141 1 80 245 SER B C 1
ATOM 4022 O O . SER B 1 245 ? -9.43 -3.744 15.055 1 80 245 SER B O 1
ATOM 4024 N N . GLU B 1 246 ? -9.93 -5.758 14.195 1 65.81 246 GLU B N 1
ATOM 4025 C CA . GLU B 1 246 ? -8.867 -6.508 14.867 1 65.81 246 GLU B CA 1
ATOM 4026 C C . GLU B 1 246 ? -7.785 -6.93 13.875 1 65.81 246 GLU B C 1
ATOM 4028 O O . GLU B 1 246 ? -8.078 -7.562 12.859 1 65.81 246 GLU B O 1
ATOM 4033 N N . GLN B 1 247 ? -6.742 -6.156 13.773 1 58.38 247 GLN B N 1
ATOM 4034 C CA . GLN B 1 247 ? -5.66 -6.602 12.898 1 58.38 247 GLN B CA 1
ATOM 4035 C C . GLN B 1 247 ? -4.988 -7.859 13.445 1 58.38 247 GLN B C 1
ATOM 4037 O O . GLN B 1 247 ? -4.609 -7.906 14.617 1 58.38 247 GLN B O 1
ATOM 4042 N N . ARG B 1 248 ? -5.273 -9.008 13.07 1 47.38 248 ARG B N 1
ATOM 4043 C CA . ARG B 1 248 ? -4.539 -10.203 13.484 1 47.38 248 ARG B CA 1
ATOM 4044 C C . ARG B 1 248 ? -3.18 -10.273 12.797 1 47.38 248 ARG B C 1
ATOM 4046 O O . ARG B 1 248 ? -3.084 -10.672 11.633 1 47.38 248 ARG B O 1
ATOM 4053 N N . PHE B 1 249 ? -2.279 -9.234 12.922 1 47.47 249 PHE B N 1
ATOM 4054 C CA . PHE B 1 249 ? -0.991 -9.375 12.25 1 47.47 249 PHE B CA 1
ATOM 4055 C C . PHE B 1 249 ? -0.157 -10.469 12.906 1 47.47 249 PHE B C 1
ATOM 4057 O O . PHE B 1 249 ? -0.248 -10.688 14.117 1 47.47 249 PHE B O 1
ATOM 4064 N N . GLY B 1 250 ? -0.097 -11.594 12.398 1 37.03 250 GLY B N 1
ATOM 4065 C CA . GLY B 1 250 ? 0.963 -12.445 12.922 1 37.03 250 GLY B CA 1
ATOM 4066 C C . GLY B 1 250 ? 2.256 -11.688 13.18 1 37.03 250 GLY B C 1
ATOM 4067 O O . GLY B 1 250 ? 2.721 -10.938 12.32 1 37.03 250 GLY B O 1
ATOM 4068 N N . LYS B 1 251 ? 2.611 -11.312 14.391 1 31.55 251 LYS B N 1
ATOM 4069 C CA . LYS B 1 251 ? 3.982 -10.945 14.734 1 31.55 251 LYS B CA 1
ATOM 4070 C C . LYS B 1 251 ? 4.98 -11.93 14.141 1 31.55 251 LYS B C 1
ATOM 4072 O O . LYS B 1 251 ? 4.707 -13.133 14.062 1 31.55 251 LYS B O 1
#

Secondary structure (DSSP, 8-state):
-HHHHHHHHHHHHHHHHHHHHHHHHHHHHHHHHHHHHHHHHHHHHHHHHHHHHTT-S---SEEEEEEET----HHHHHHHHHHHHHHT--EEEEEESS-HHHHTHHHHHHHHHHH-GGGGGGEEEEPTT-----------S-PEEEEEE-GGGTHHHHHHHHHHHHHHHHHTSS-GGG-SHHHHHHHHTTT-PPPPSEEEEEBSS---TTSSTTT-TTPEEEEE-TTS---HHHHHHHHHHHHH-------/-HHHHHHHHHHHHHHHHHHHHHHHHHHHHHHHHHHHHHHHHHHHHHHHHHHHHTT-S---SEEEEEEET----HHHHHHHHHHHHHHT--EEEEEESS-HHHHTHHHHHHHHHHH-GGGGGGEEEE-TT-------------PEEEEEE-GGGTHHHHHHHHHHHHHHHHHTSS-GGG-SHHHHHHHHTTT-PPPPSEEEEEBSS---TTSSTTT-TTPEEEEE-TTS---HHHHHHHHHHHHH-------

pLDDT: mean 82.6, std 16.28, range [31.55, 97.69]